Protein AF-0000000065941247 (afdb_homodimer)

Secondary structure (DSSP, 8-state):
--HHHHHPPPP-----GGG-TTS--EEESS----SPPPHHHHHHHHHGGGGTTSPPPTT-HHHHHHHHHHHSS-GGGEEEESHHHHHHHHHHHHH--TT-EEE--BS--THHHHHHHHTT-EEE--B-GGG---HHHHHTT--SEEEEESS-TTT-PPPPHHHHHHHHHHSSEEEEE-TTGGGTT---GGGGGT-TTEEEEEESSSTT--TTT--EEEE--HHHHHHHHHHS-TT-S-HHHHHHHHHHHTTHHHHHHHHHHHHHHHHHHHHHHHTSTTEEEPP-SSSEEEEEESSTTHHHHHHHTTEEEEEGGGGT-SS-EEEEE---HHHHHHHHHHHHH-/--HHHHHPPPP-----GGG-TTS--EEESS----SPPPHHHHHHHHHGGGGTTSPPPTT-HHHHHHHHHHHSS-GGGEEEESHHHHHHHHHHHHH--TT-EEE--BS--THHHHHHHHTT-EEE--B-GGG---HHHHHTT--SEEEEESS-TTT-PPPPHHHHHHHHHHSSEEEEE-TTGGGTT---GGGGGT-TTEEEEEESSSTT--TTT--EEEE--HHHHHHHHHHS-TT-S-HHHHHHHHHHHTTHHHHHHHHHHHHHHHHHHHHHHHTSTTEEEPP-SSSEEEEEESSTTHHHHHHHTTEEEEEGGGGT-SS-EEEEE---HHHHHHHHHHHHH-

InterPro domains:
  IPR004838 Aminotransferases, class-I, pyridoxal-phosphate-binding site [PS00105] (203-216)
  IPR004839 Aminotransferase, class I/classII, large domain [PF00155] (24-339)
  IPR005861 Histidinol-phosphate aminotransferase family [MF_01023] (1-342)
  IPR005861 Histidinol-phosphate aminotransferase family [TIGR01141] (2-342)
  IPR015421 Pyridoxal phosphate-dependent transferase, major domain [G3DSA:3.40.640.10] (37-251)
  IPR015422 Pyridoxal phosphate-dependent transferase, small domain [G3DSA:3.90.1150.10] (25-340)
  IPR015424 Pyridoxal phosphate-dependent transferase [SSF53383] (21-342)

pLDDT: mean 96.84, std 3.22, range [82.31, 98.94]

Solvent-accessible surface area (backbone atoms only — not comparable to full-atom values): 34876 Å² total; per-residue (Å²): 111,43,69,61,60,76,72,52,68,60,80,81,82,72,80,53,67,80,79,37,80,92,52,79,59,50,82,22,44,77,46,43,32,72,56,80,62,53,69,59,23,51,50,36,39,61,64,32,59,82,36,36,28,35,65,46,68,60,80,41,61,70,48,39,50,51,48,17,68,74,71,73,49,56,52,60,22,46,29,74,26,33,15,42,64,44,44,54,44,32,49,35,64,44,50,50,49,72,59,35,36,31,37,40,58,21,46,30,63,65,65,62,56,54,39,36,44,72,42,48,35,39,74,43,68,55,76,25,78,92,54,58,74,55,40,67,67,53,40,74,62,59,22,48,35,34,54,44,52,32,25,21,47,60,56,10,44,67,68,55,69,65,47,54,48,50,37,54,73,41,27,65,26,29,38,42,35,30,50,34,22,82,59,53,78,67,72,67,66,74,48,34,80,79,31,68,45,32,34,34,33,29,42,33,27,29,73,62,16,27,32,8,37,20,42,16,34,34,44,28,32,44,68,59,18,50,53,38,60,42,68,44,68,63,56,36,45,23,32,41,32,47,42,24,51,47,31,42,66,74,38,47,70,60,41,52,52,50,44,53,52,49,49,54,49,41,55,51,49,51,57,58,49,55,69,38,84,56,40,48,69,49,66,54,31,32,62,35,38,24,28,38,41,76,56,82,64,53,66,61,54,35,42,76,71,28,32,41,56,23,73,42,32,86,32,67,46,89,65,52,30,38,31,37,25,46,55,49,72,70,58,43,52,51,48,52,52,53,56,70,71,104,110,43,70,61,61,76,70,52,68,60,79,81,82,72,82,54,66,80,79,37,81,91,51,79,57,48,80,23,43,76,47,43,32,71,59,79,60,54,68,58,22,53,50,36,39,61,65,31,60,82,37,37,28,34,66,46,66,62,81,40,59,71,49,39,50,52,48,17,68,73,72,71,48,55,52,61,22,46,28,74,26,34,15,43,65,44,46,54,42,32,50,34,64,43,50,49,50,73,58,35,36,32,37,39,57,22,44,29,64,65,66,62,57,54,40,37,42,72,41,48,35,38,74,44,68,56,74,24,78,91,54,58,73,54,41,67,69,52,40,73,62,59,23,48,33,34,54,44,52,34,26,20,48,61,54,10,44,65,68,55,70,64,46,55,49,51,37,55,74,44,27,65,25,28,36,40,35,30,50,33,22,82,60,52,76,65,72,66,66,73,50,34,81,79,31,69,43,32,34,33,33,30,41,33,27,30,72,62,15,27,31,8,36,21,41,17,35,34,44,28,31,45,69,59,17,50,53,36,60,42,68,42,68,62,56,36,46,22,32,42,33,49,42,25,52,46,31,42,68,74,37,48,70,60,42,53,53,50,44,52,52,47,51,54,48,41,54,51,50,51,56,58,49,54,70,39,83,57,40,48,68,48,66,52,30,33,63,35,37,24,29,37,42,76,55,84,62,55,66,61,52,36,42,75,73,26,32,40,56,23,74,41,33,84,32,67,44,90,64,53,30,38,30,37,26,44,54,48,70,70,57,45,52,52,49,52,52,52,58,71,70,102

Nearest PDB structures (foldseek):
  8bj2-assembly1_B  TM=9.396E-01  e=7.932E-35  Medicago truncatula
  3hdo-assembly1_B  TM=9.185E-01  e=1.379E-30  Geobacter metallireducens GS-15
  1uu1-assembly1_A  TM=8.797E-01  e=7.027E-28  Thermotoga maritima
  1uu0-assembly2_C  TM=8.849E-01  e=1.222E-23  Thermotoga maritima
  3fkd-assembly1_D  TM=8.821E-01  e=9.541E-22  Porphyromonas gingivalis

Foldseek 3Di:
DDPLVVVFDDDDQADDVVVPVPDAFDEFARLFQQDDFDPLLVVLLVVCPVCVPPFDQLLLVVLLVLVCVLLVHDSLQKAKALALLLVLLLLLVLQDAAQFEEEEEPLADDSNVNSVSVRNYHYHYHYDVLSPDDLVVVLVRQGQEYEAEAVGVPSQHGDDPVSVVSNLVRYNAYEYECQFVLLQVDDPLVCLVVRQRYKYKYGCRNLNRVVVQRMIMIGHHSVSSVSSSVPHDSRRGGSSSSSSSSSSSVVVVVSNVSSVQLNVLLVVLQVLQVPQPQWDWHDHSGQKTKIAGNDPCLQVQSVVVRYHWHQCVVSPDPHTMTIGGRHPNVVSVSSSVSSNVD/DDPLVVVFDDDDQADDVVVPPPDAFDEFARLFQQDDFDPLLVVLLVVCPVCVPPFDQLLLVVLLVLVCVLLVHDSLQKAKALALLLVLLLLLVLQDAAQFEEEEEPLADDSNVNSVSVRNYHYHYHYDVLSPDDLVVVLVRQGQEYEAEAVGVPSQHGDDPVSVVSNLVRYNAYEYECQFVLLQVDDPLVCLVVRQRYKYKYGCRNLNRVVVQRMIMIGHHSVSSVSSSVPHDSRRGGSSSSSSSSSSSVVVVVSNVSSVQLNVLLVVLQVLQVVQVQWDWHDHSGQKTKIAGNDPCLQVQSVVVRYHWHQCVVSPDPHTMTIGGRHPPVVSVSSSVSSNVD

Organism: Archaeoglobus fulgidus (strain ATCC 49558 / DSM 4304 / JCM 9628 / NBRC 100126 / VC-16) (NCBI:txid224325)

Structure (mmCIF, N/CA/C/O backbone):
data_AF-0000000065941247-model_v1
#
loop_
_entity.id
_entity.type
_entity.pdbx_description
1 polymer 'Histidinol-phosphate aminotransferase 2'
#
loop_
_atom_site.group_PDB
_atom_site.id
_atom_site.type_symbol
_atom_site.label_atom_id
_atom_site.label_alt_id
_atom_site.label_comp_id
_atom_site.label_asym_id
_atom_site.label_entity_id
_atom_site.label_seq_id
_atom_site.pdbx_PDB_ins_code
_atom_site.Cartn_x
_atom_site.Cartn_y
_atom_site.Cartn_z
_atom_site.occupancy
_atom_site.B_iso_or_equiv
_atom_site.auth_seq_id
_atom_site.auth_comp_id
_atom_site.auth_asym_id
_atom_site.auth_atom_id
_atom_site.pdbx_PDB_model_num
ATOM 1 N N . MET A 1 1 ? 20.703 -8.75 7.93 1 95.44 1 MET A N 1
ATOM 2 C CA . MET A 1 1 ? 19.812 -7.59 7.891 1 95.44 1 MET A CA 1
ATOM 3 C C . MET A 1 1 ? 20.625 -6.297 7.793 1 95.44 1 MET A C 1
ATOM 5 O O . MET A 1 1 ? 21.672 -6.172 8.414 1 95.44 1 MET A O 1
ATOM 9 N N . ARG A 1 2 ? 20.062 -5.305 7.082 1 96.06 2 ARG A N 1
ATOM 10 C CA . ARG A 1 2 ? 20.797 -4.066 6.852 1 96.06 2 ARG A CA 1
ATOM 11 C C . ARG A 1 2 ? 20.938 -3.26 8.141 1 96.06 2 ARG A C 1
ATOM 13 O O . ARG A 1 2 ? 19.969 -3.133 8.898 1 96.06 2 ARG A O 1
ATOM 20 N N . ASP A 1 3 ? 22.031 -2.664 8.352 1 92.94 3 ASP A N 1
ATOM 21 C CA . ASP A 1 3 ? 22.328 -1.904 9.562 1 92.94 3 ASP A CA 1
ATOM 22 C C . ASP A 1 3 ? 21.422 -0.674 9.664 1 92.94 3 ASP A C 1
ATOM 24 O O . ASP A 1 3 ? 21.031 -0.28 10.766 1 92.94 3 ASP A O 1
ATOM 28 N N . VAL A 1 4 ? 21.078 -0.126 8.57 1 93.44 4 VAL A N 1
ATOM 29 C CA . VAL A 1 4 ? 20.297 1.108 8.555 1 93.44 4 VAL A CA 1
ATOM 30 C C . VAL A 1 4 ? 18.938 0.878 9.227 1 93.44 4 VAL A C 1
ATOM 32 O O . VAL A 1 4 ? 18.406 1.782 9.867 1 93.44 4 VAL A O 1
ATOM 35 N N . VAL A 1 5 ? 18.438 -0.315 9.133 1 93.44 5 VAL A N 1
ATOM 36 C CA . VAL A 1 5 ? 17.125 -0.66 9.68 1 93.44 5 VAL A CA 1
ATOM 37 C C . VAL A 1 5 ? 17.156 -0.546 11.203 1 93.44 5 VAL A C 1
ATOM 39 O O . VAL A 1 5 ? 16.141 -0.235 11.828 1 93.44 5 VAL A O 1
ATOM 42 N N . ARG A 1 6 ? 18.266 -0.739 11.773 1 90.44 6 ARG A N 1
ATOM 43 C CA . ARG A 1 6 ? 18.406 -0.632 13.219 1 90.44 6 ARG A CA 1
ATOM 44 C C . ARG A 1 6 ? 18.328 0.822 13.672 1 90.44 6 ARG A C 1
ATOM 46 O O . ARG A 1 6 ? 17.984 1.099 14.828 1 90.44 6 ARG A O 1
ATOM 53 N N . PHE A 1 7 ? 18.609 1.725 12.75 1 88.88 7 PHE A N 1
ATOM 54 C CA . PHE A 1 7 ? 18.641 3.145 13.086 1 88.88 7 PHE A CA 1
ATOM 55 C C . PHE A 1 7 ? 17.297 3.801 12.789 1 88.88 7 PHE A C 1
ATOM 57 O O . PHE A 1 7 ? 17.031 4.91 13.258 1 88.88 7 PHE A O 1
ATOM 64 N N . ILE A 1 8 ? 16.562 3.1 12.07 1 91.06 8 ILE A N 1
ATOM 65 C CA . ILE A 1 8 ? 15.242 3.627 11.742 1 91.06 8 ILE A CA 1
ATOM 66 C C . ILE A 1 8 ? 14.281 3.367 12.906 1 91.06 8 ILE A C 1
ATOM 68 O O . ILE A 1 8 ? 14.109 2.221 13.328 1 91.06 8 ILE A O 1
ATOM 72 N N . ASN A 1 9 ? 13.711 4.438 13.422 1 86.38 9 ASN A N 1
ATOM 73 C CA . ASN A 1 9 ? 12.648 4.293 14.406 1 86.38 9 ASN A CA 1
ATOM 74 C C . ASN A 1 9 ? 11.305 4.004 13.742 1 86.38 9 ASN A C 1
ATOM 76 O O . ASN A 1 9 ? 11.039 4.484 12.641 1 86.38 9 ASN A O 1
ATOM 80 N N . PRO A 1 10 ? 10.547 3.182 14.453 1 85.62 10 PRO A N 1
ATOM 81 C CA . PRO A 1 10 ? 9.195 2.994 13.922 1 85.62 10 PRO A CA 1
ATOM 82 C C . PRO A 1 10 ? 8.43 4.309 13.773 1 85.62 10 PRO A C 1
ATOM 84 O O . PRO A 1 10 ? 8.594 5.215 14.594 1 85.62 10 PRO A O 1
ATOM 87 N N . TYR A 1 11 ? 7.68 4.355 12.766 1 83.75 11 TYR A N 1
ATOM 88 C CA . TYR A 1 11 ? 6.777 5.492 12.609 1 83.75 11 TYR A CA 1
ATOM 89 C C . TYR A 1 11 ? 5.895 5.656 13.844 1 83.75 11 TYR A C 1
ATOM 91 O O . TYR A 1 11 ? 5.328 4.684 14.344 1 83.75 11 TYR A O 1
ATOM 99 N N . ASP A 1 12 ? 5.801 6.91 14.32 1 84.5 12 ASP A N 1
ATOM 100 C CA . ASP A 1 12 ? 4.922 7.227 15.445 1 84.5 12 ASP A CA 1
ATOM 101 C C . ASP A 1 12 ? 3.584 7.777 14.961 1 84.5 12 ASP A C 1
ATOM 103 O O . ASP A 1 12 ? 3.473 8.961 14.641 1 84.5 12 ASP A O 1
ATOM 107 N N . PRO A 1 13 ? 2.6 6.953 15.008 1 84.44 13 PRO A N 1
ATOM 108 C CA . PRO A 1 13 ? 1.294 7.41 14.531 1 84.44 13 PRO A CA 1
ATOM 109 C C . PRO A 1 13 ? 0.519 8.188 15.586 1 84.44 13 PRO A C 1
ATOM 111 O O . PRO A 1 13 ? -0.525 8.773 15.289 1 84.44 13 PRO A O 1
ATOM 114 N N . GLY A 1 14 ? 1.06 8.289 16.781 1 87.12 14 GLY A N 1
ATOM 115 C CA . GLY A 1 14 ? 0.298 8.875 17.875 1 87.12 14 GLY A CA 1
ATOM 116 C C . GLY A 1 14 ? -0.739 7.926 18.438 1 87.12 14 GLY A C 1
ATOM 117 O O . GLY A 1 14 ? -0.604 6.703 18.328 1 87.12 14 GLY A O 1
ATOM 118 N N . LEU A 1 15 ? -1.632 8.477 19.172 1 86.75 15 LEU A N 1
ATOM 119 C CA . LEU A 1 15 ? -2.676 7.703 19.844 1 86.75 15 LEU A CA 1
ATOM 120 C C . LEU A 1 15 ? -3.879 7.516 18.922 1 86.75 15 LEU A C 1
ATOM 122 O O . LEU A 1 15 ? -4.105 8.32 18.016 1 86.75 15 LEU A O 1
ATOM 126 N N . PHE A 1 16 ? -4.582 6.484 19.172 1 91 16 PHE A N 1
ATOM 127 C CA . PHE A 1 16 ? -5.809 6.156 18.469 1 91 16 PHE A CA 1
ATOM 128 C C . PHE A 1 16 ? -6.938 5.848 1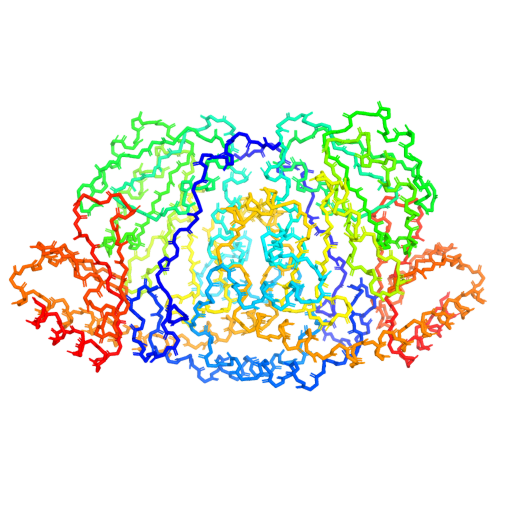9.438 1 91 16 PHE A C 1
ATOM 130 O O . PHE A 1 16 ? -6.691 5.539 20.609 1 91 16 PHE A O 1
ATOM 137 N N . PRO A 1 17 ? -8.172 5.984 18.969 1 89.5 17 PRO A N 1
ATOM 138 C CA . PRO A 1 17 ? -9.312 5.656 19.828 1 89.5 17 PRO A CA 1
ATOM 139 C C . PRO A 1 17 ? -9.219 4.25 20.422 1 89.5 17 PRO A C 1
ATOM 141 O O . PRO A 1 17 ? -9.609 4.031 21.562 1 89.5 17 PRO A O 1
ATOM 144 N N . GLU A 1 18 ? -8.648 3.348 19.703 1 89.5 18 GLU A N 1
ATOM 145 C CA . GLU A 1 18 ? -8.523 1.958 20.125 1 89.5 18 GLU A CA 1
ATOM 146 C C . GLU A 1 18 ? -7.641 1.843 21.375 1 89.5 18 GLU A C 1
ATOM 148 O O . GLU A 1 18 ? -7.652 0.816 22.047 1 89.5 18 GLU A O 1
ATOM 153 N N . ASP A 1 19 ? -6.863 2.828 21.656 1 90.38 19 ASP A N 1
ATOM 154 C CA . ASP A 1 19 ? -6.012 2.836 22.844 1 90.38 19 ASP A CA 1
ATOM 155 C C . ASP A 1 19 ? -6.828 3.107 24.109 1 90.38 19 ASP A C 1
ATOM 157 O O . ASP A 1 19 ? -6.34 2.92 25.219 1 90.38 19 ASP A O 1
ATOM 161 N N . PHE A 1 20 ? -8.102 3.496 23.891 1 89.88 20 PHE A N 1
ATOM 162 C CA . PHE A 1 20 ? -9.016 3.793 24.984 1 89.88 20 PHE A CA 1
ATOM 163 C C . PHE A 1 20 ? -10.312 2.998 24.844 1 89.88 20 PHE A C 1
ATOM 165 O O . PHE A 1 20 ? -11.383 3.576 24.672 1 89.88 20 PHE A O 1
ATOM 172 N N . PRO A 1 21 ? -10.273 1.736 25.016 1 84.56 21 PRO A N 1
ATOM 173 C CA . PRO A 1 21 ? -11.422 0.875 24.719 1 84.56 21 PRO A CA 1
ATOM 174 C C . PRO A 1 21 ? -12.594 1.126 25.656 1 84.56 21 PRO A C 1
ATOM 176 O O . PRO A 1 21 ? -13.75 0.86 25.297 1 84.56 21 PRO A O 1
ATOM 179 N N . ASP A 1 22 ? -12.406 1.662 26.781 1 86.06 22 ASP A N 1
ATOM 180 C CA . ASP A 1 22 ? -13.461 1.807 27.781 1 86.06 22 ASP A CA 1
ATOM 181 C C . ASP A 1 22 ? -13.969 3.244 27.844 1 86.06 22 ASP A C 1
ATOM 183 O O . ASP A 1 22 ? -14.656 3.627 28.797 1 86.06 22 ASP A O 1
ATOM 187 N N . LYS A 1 23 ? -13.547 4.07 26.812 1 86.56 23 LYS A N 1
ATOM 188 C CA . LYS A 1 23 ? -13.922 5.484 26.828 1 86.56 23 LYS A CA 1
ATOM 189 C C . LYS A 1 23 ? -14.266 5.977 25.438 1 86.56 23 LYS A C 1
ATOM 191 O O . LYS A 1 23 ? -13.68 5.523 24.453 1 86.56 23 LYS A O 1
ATOM 196 N N . GLU A 1 24 ? -15.297 6.789 25.438 1 87.44 24 GLU A N 1
ATOM 197 C CA . GLU A 1 24 ? -15.523 7.512 24.188 1 87.44 24 GLU A CA 1
ATOM 198 C C . GLU A 1 24 ? -14.539 8.664 24.031 1 87.44 24 GLU A C 1
ATOM 200 O O . GLU A 1 24 ? -14.391 9.492 24.938 1 87.44 24 GLU A O 1
ATOM 205 N N . VAL A 1 25 ? -13.828 8.656 22.953 1 94.06 25 VAL A N 1
ATOM 206 C CA . VAL A 1 25 ? -12.812 9.695 22.781 1 94.06 25 VAL A CA 1
ATOM 207 C C . VAL A 1 25 ? -13.039 10.414 21.453 1 94.06 25 VAL A C 1
ATOM 209 O O . VAL A 1 25 ? -13.57 9.82 20.5 1 94.06 25 VAL A O 1
ATOM 212 N N . VAL A 1 26 ? -12.773 11.688 21.453 1 96.5 26 VAL A N 1
ATOM 213 C CA . VAL A 1 26 ? -12.75 12.492 20.25 1 96.5 26 VAL A CA 1
ATOM 214 C C . VAL A 1 26 ? -11.328 12.555 19.688 1 96.5 26 VAL A C 1
ATOM 216 O O . VAL A 1 26 ? -10.406 13.023 20.375 1 96.5 26 VAL A O 1
ATOM 219 N N . ASN A 1 27 ? -11.156 12.008 18.516 1 96.56 27 ASN A N 1
ATOM 220 C CA . ASN A 1 27 ? -9.836 11.984 17.891 1 96.56 27 ASN A CA 1
ATOM 221 C C . ASN A 1 27 ? -9.57 13.25 17.094 1 96.56 27 ASN A C 1
ATOM 223 O O . ASN A 1 27 ? -10.195 13.477 16.047 1 96.56 27 ASN A O 1
ATOM 227 N N . LEU A 1 28 ? -8.695 14.062 17.547 1 98.31 28 LEU A N 1
ATOM 228 C CA . LEU A 1 28 ? -8.273 15.289 16.875 1 98.31 28 LEU A CA 1
ATOM 229 C C . LEU A 1 28 ? -6.762 15.289 16.656 1 98.31 28 LEU A C 1
ATOM 231 O O . LEU A 1 28 ? -6.102 16.312 16.812 1 98.31 28 LEU A O 1
ATOM 235 N N . SER A 1 29 ? -6.258 14.07 16.312 1 97 29 SER A N 1
ATOM 236 C CA . SER A 1 29 ? -4.805 13.953 16.281 1 97 29 SER A CA 1
ATOM 237 C C . SER A 1 29 ? -4.309 13.586 14.891 1 97 29 SER A C 1
ATOM 239 O O . SER A 1 29 ? -3.115 13.695 14.594 1 97 29 SER A O 1
ATOM 241 N N . SER A 1 30 ? -5.109 13.203 13.93 1 95.56 30 SER A N 1
ATOM 242 C CA . SER A 1 30 ? -4.633 12.602 12.688 1 95.56 30 SER A CA 1
ATOM 243 C C . SER A 1 30 ? -5.031 13.445 11.477 1 95.56 30 SER A C 1
ATOM 245 O O . SER A 1 30 ? -4.961 12.977 10.336 1 95.56 30 SER A O 1
ATOM 247 N N . ASN A 1 31 ? -5.523 14.617 11.703 1 98 31 ASN A N 1
ATOM 248 C CA . ASN A 1 31 ? -5.879 15.57 10.656 1 98 31 ASN A CA 1
ATOM 249 C C . ASN A 1 31 ? -6.902 14.984 9.695 1 98 31 ASN A C 1
ATOM 251 O O . ASN A 1 31 ? -6.848 15.25 8.492 1 98 31 ASN A O 1
ATOM 255 N N . GLU A 1 32 ? -7.785 14.125 10.219 1 98 32 GLU A N 1
ATOM 256 C CA . GLU A 1 32 ? -8.859 13.531 9.422 1 98 32 GLU A CA 1
ATOM 257 C C . GLU A 1 32 ? -9.992 14.523 9.203 1 98 32 GLU A C 1
ATOM 259 O O . GLU A 1 32 ? -10.148 15.477 9.969 1 98 32 GLU A O 1
ATOM 264 N N . ASN A 1 33 ? -10.672 14.398 8.086 1 98.25 33 ASN A N 1
ATOM 265 C CA . ASN A 1 33 ? -11.883 15.164 7.844 1 98.25 33 ASN A CA 1
ATOM 266 C C . ASN A 1 33 ? -13 14.773 8.812 1 98.25 33 ASN A C 1
ATOM 268 O O . ASN A 1 33 ? -13.375 13.602 8.891 1 98.25 33 ASN A O 1
ATOM 272 N N . PRO A 1 34 ? -13.5 15.688 9.602 1 97.75 34 PRO A N 1
ATOM 273 C CA . PRO A 1 34 ? -14.469 15.328 10.633 1 97.75 34 PRO A CA 1
ATOM 274 C C . PRO A 1 34 ? -15.867 15.055 10.062 1 97.75 34 PRO A C 1
ATOM 276 O O . PRO A 1 34 ? -16.75 14.562 10.773 1 97.75 34 PRO A O 1
ATOM 279 N N . TYR A 1 35 ? -16.078 15.312 8.836 1 97.94 35 TYR A N 1
ATOM 280 C CA . TYR A 1 35 ? -17.406 15.172 8.25 1 97.94 35 TYR A CA 1
ATOM 281 C C . TYR A 1 35 ? -17.516 13.898 7.43 1 97.94 35 TYR A C 1
ATOM 283 O O . TYR A 1 35 ? -16.5 13.32 7.027 1 97.94 35 TYR A O 1
ATOM 291 N N . GLU A 1 36 ? -18.734 13.453 7.203 1 97.19 36 GLU A N 1
ATOM 292 C CA . GLU A 1 36 ? -19 12.258 6.414 1 97.19 36 GLU A CA 1
ATOM 293 C C . GLU A 1 36 ? -18.672 12.477 4.941 1 97.19 36 GLU A C 1
ATOM 295 O O . GLU A 1 36 ? -18.766 13.602 4.441 1 97.19 36 GLU A O 1
ATOM 300 N N . PRO A 1 37 ? -18.281 11.406 4.293 1 97.69 37 PRO A N 1
ATOM 301 C CA . PRO A 1 37 ? -18.125 11.547 2.844 1 97.69 37 PRO A CA 1
ATOM 302 C C . PRO A 1 37 ? -19.422 11.883 2.131 1 97.69 37 PRO A C 1
ATOM 304 O O . PRO A 1 37 ? -20.5 11.727 2.707 1 97.69 37 PRO A O 1
ATOM 307 N N . SER A 1 38 ? -19.281 12.391 0.928 1 98.62 38 SER A N 1
ATOM 308 C CA . SER A 1 38 ? -20.469 12.672 0.135 1 98.62 38 SER A CA 1
ATOM 309 C C . SER A 1 38 ? -21.297 11.414 -0.076 1 98.62 38 SER A C 1
ATOM 311 O O . SER A 1 38 ? -20.797 10.297 0.045 1 98.62 38 SER A O 1
ATOM 313 N N . GLU A 1 39 ? -22.562 11.617 -0.346 1 98.38 39 GLU A N 1
ATOM 314 C CA . GLU A 1 39 ? -23.438 10.492 -0.631 1 98.38 39 GLU A CA 1
ATOM 315 C C . GLU A 1 39 ? -22.938 9.688 -1.825 1 98.38 39 GLU A C 1
ATOM 317 O O . GLU A 1 39 ? -23.062 8.461 -1.845 1 98.38 39 GLU A O 1
ATOM 322 N N . GLU A 1 40 ? -22.391 10.359 -2.828 1 98.5 40 GLU A N 1
ATOM 323 C CA . GLU A 1 40 ? -21.844 9.688 -4 1 98.5 40 GLU A CA 1
ATOM 324 C C . GLU A 1 40 ? -20.703 8.75 -3.615 1 98.5 40 GLU A C 1
ATOM 326 O O . GLU A 1 40 ? -20.594 7.645 -4.145 1 98.5 40 GLU A O 1
ATOM 331 N N . VAL A 1 41 ? -19.875 9.18 -2.742 1 98.88 41 VAL A N 1
ATOM 332 C CA . VAL A 1 41 ? -18.75 8.383 -2.268 1 98.88 41 VAL A CA 1
ATOM 333 C C . VAL A 1 41 ? -19.281 7.172 -1.492 1 98.88 41 VAL A C 1
ATOM 335 O O . VAL A 1 41 ? -18.812 6.047 -1.695 1 98.88 41 VAL A O 1
ATOM 338 N N . ARG A 1 42 ? -20.234 7.441 -0.581 1 98.69 42 ARG A N 1
ATOM 339 C CA . ARG A 1 42 ? -20.828 6.359 0.194 1 98.69 42 ARG A CA 1
ATOM 340 C C . ARG A 1 42 ? -21.438 5.305 -0.722 1 98.69 42 ARG A C 1
ATOM 342 O O . ARG A 1 42 ? -21.219 4.105 -0.532 1 98.69 42 ARG A O 1
ATOM 349 N N . GLU A 1 43 ? -22.156 5.707 -1.695 1 98.75 43 GLU A N 1
ATOM 350 C CA . GLU A 1 43 ? -22.812 4.793 -2.629 1 98.75 43 GLU A CA 1
ATOM 351 C C . GLU A 1 43 ? -21.781 4.023 -3.453 1 98.75 43 GLU A C 1
ATOM 353 O O . GLU A 1 43 ? -21.953 2.828 -3.703 1 98.75 43 GLU A O 1
ATOM 358 N N . ALA A 1 44 ? -20.766 4.719 -3.955 1 98.81 44 ALA A N 1
ATOM 359 C CA . ALA A 1 44 ? -19.703 4.059 -4.707 1 98.81 44 ALA A CA 1
ATOM 360 C C . ALA A 1 44 ? -19.031 2.963 -3.877 1 98.81 44 ALA A C 1
ATOM 362 O O . ALA A 1 44 ? -18.734 1.881 -4.391 1 98.81 44 ALA A O 1
ATOM 363 N N . TYR A 1 45 ? -18.828 3.281 -2.594 1 98.81 45 TYR A N 1
ATOM 364 C CA . TYR A 1 45 ? -18.25 2.295 -1.685 1 98.81 45 TYR A CA 1
ATOM 365 C C . TYR A 1 45 ? -19.156 1.071 -1.568 1 98.81 45 TYR A C 1
ATOM 367 O O . TYR A 1 45 ? -18.688 -0.063 -1.697 1 98.81 45 TYR A O 1
ATOM 375 N N . LEU A 1 46 ? -20.391 1.315 -1.284 1 98.81 46 LEU A N 1
ATOM 376 C CA . LEU A 1 46 ? -21.328 0.22 -1.082 1 98.81 46 LEU A CA 1
ATOM 377 C C . LEU A 1 46 ? -21.453 -0.625 -2.346 1 98.81 46 LEU A C 1
ATOM 379 O O . LEU A 1 46 ? -21.5 -1.854 -2.273 1 98.81 46 LEU A O 1
ATOM 383 N N . ARG A 1 47 ? -21.438 -0.002 -3.508 1 98.38 47 ARG A N 1
ATOM 384 C CA . ARG A 1 47 ? -21.578 -0.708 -4.777 1 98.38 47 ARG A CA 1
ATOM 385 C C . ARG A 1 47 ? -20.328 -1.531 -5.078 1 98.38 47 ARG A C 1
ATOM 387 O O . ARG A 1 47 ? -20.391 -2.541 -5.781 1 98.38 47 ARG A O 1
ATOM 394 N N . ALA A 1 48 ? -19.25 -1.171 -4.52 1 98.5 48 ALA A N 1
ATOM 395 C CA . ALA A 1 48 ? -17.969 -1.823 -4.816 1 98.5 48 ALA A CA 1
ATOM 396 C C . ALA A 1 48 ? -17.844 -3.139 -4.055 1 98.5 48 ALA A C 1
ATOM 398 O O . ALA A 1 48 ? -16.859 -3.869 -4.23 1 98.5 48 ALA A O 1
ATOM 399 N N . VAL A 1 49 ? -18.875 -3.521 -3.285 1 98.5 49 VAL A N 1
ATOM 400 C CA . VAL A 1 49 ? -18.859 -4.75 -2.496 1 98.5 49 VAL A CA 1
ATOM 401 C C . VAL A 1 49 ? -18.672 -5.953 -3.418 1 98.5 49 VAL A C 1
ATOM 403 O O . VAL A 1 49 ? -18.016 -6.93 -3.041 1 98.5 49 VAL A O 1
ATOM 406 N N . LYS A 1 50 ? -19.125 -5.906 -4.629 1 96.88 50 LYS A N 1
ATOM 407 C CA . LYS A 1 50 ? -19.047 -7.012 -5.582 1 96.88 50 LYS A CA 1
ATOM 408 C C . LYS A 1 50 ? -17.625 -7.227 -6.07 1 96.88 50 LYS A C 1
ATOM 410 O O . LYS A 1 50 ? -17.297 -8.281 -6.621 1 96.88 50 LYS A O 1
ATOM 415 N N . TYR A 1 51 ? -16.766 -6.273 -5.824 1 96.62 51 TYR A N 1
ATOM 416 C CA . TYR A 1 51 ? -15.406 -6.348 -6.355 1 96.62 51 TYR A CA 1
ATOM 417 C C . TYR A 1 51 ? -14.414 -6.773 -5.277 1 96.62 51 TYR A C 1
ATOM 419 O O . TYR A 1 51 ? -13.203 -6.797 -5.508 1 96.62 51 TYR A O 1
ATOM 427 N N . ILE A 1 52 ? -14.898 -7.18 -4.07 1 98.06 52 ILE A N 1
ATOM 428 C CA . ILE A 1 52 ? -14.047 -7.668 -2.992 1 98.06 52 ILE A CA 1
ATOM 429 C C . ILE A 1 52 ? -13.094 -8.734 -3.529 1 98.06 52 ILE A C 1
ATOM 431 O O . ILE A 1 52 ? -11.883 -8.68 -3.279 1 98.06 52 ILE A O 1
ATOM 435 N N . PRO A 1 53 ? -13.484 -9.602 -4.418 1 98 53 PRO A N 1
ATOM 436 C CA . PRO A 1 53 ? -12.578 -10.68 -4.832 1 98 53 PRO A CA 1
ATOM 437 C C . PRO A 1 53 ? -11.766 -10.32 -6.074 1 98 53 PRO A C 1
ATOM 439 O O . PRO A 1 53 ? -11.039 -11.164 -6.602 1 98 53 PRO A O 1
ATOM 442 N N . ARG A 1 54 ? -11.852 -9.102 -6.605 1 97.06 54 ARG A N 1
ATOM 443 C CA . ARG A 1 54 ? -11.266 -8.773 -7.898 1 97.06 54 ARG A CA 1
ATOM 444 C C . ARG A 1 54 ? -10.172 -7.723 -7.754 1 97.06 54 ARG A C 1
ATOM 446 O O . ARG A 1 54 ? -10.344 -6.73 -7.043 1 97.06 54 ARG A O 1
ATOM 453 N N . TYR A 1 55 ? -9.07 -8 -8.422 1 96.31 55 TYR A N 1
ATOM 454 C CA . TYR A 1 55 ? -8.039 -6.977 -8.5 1 96.31 55 TYR A CA 1
ATOM 455 C C . TYR A 1 55 ? -8.508 -5.781 -9.312 1 96.31 55 TYR A C 1
ATOM 457 O O . TYR A 1 55 ? -9.211 -5.941 -10.32 1 96.31 55 TYR A O 1
ATOM 465 N N . PRO A 1 56 ? -8.133 -4.586 -8.859 1 94.75 56 PRO A N 1
ATOM 466 C CA . PRO A 1 56 ? -8.266 -3.473 -9.805 1 94.75 56 PRO A CA 1
ATOM 467 C C . PRO A 1 56 ? -7.285 -3.566 -10.969 1 94.75 56 PRO A C 1
ATOM 469 O O . PRO A 1 56 ? -6.266 -4.258 -10.875 1 94.75 56 PRO A O 1
ATOM 472 N N . LYS A 1 57 ? -7.703 -2.955 -12.086 1 93.69 57 LYS A N 1
ATOM 473 C CA . LYS A 1 57 ? -6.711 -2.879 -13.156 1 93.69 57 LYS A CA 1
ATOM 474 C C . LYS A 1 57 ? -5.445 -2.172 -12.68 1 93.69 57 LYS A C 1
ATOM 476 O O . LYS A 1 57 ? -5.516 -1.11 -12.062 1 93.69 57 LYS A O 1
ATOM 481 N N . ALA A 1 58 ? -4.309 -2.703 -12.977 1 92 58 ALA A N 1
ATOM 482 C CA . ALA A 1 58 ? -3.037 -2.35 -12.344 1 92 58 ALA A CA 1
ATOM 483 C C . ALA A 1 58 ? -2.604 -0.941 -12.742 1 92 58 ALA A C 1
ATOM 485 O O . ALA A 1 58 ? -1.902 -0.266 -11.984 1 92 58 ALA A O 1
ATOM 486 N N . ASP A 1 59 ? -3.016 -0.456 -13.93 1 94.44 59 ASP A N 1
ATOM 487 C CA . ASP A 1 59 ? -2.562 0.859 -14.367 1 94.44 59 ASP A CA 1
ATOM 488 C C . ASP A 1 59 ? -3.457 1.965 -13.812 1 94.44 59 ASP A C 1
ATOM 490 O O . ASP A 1 59 ? -3.162 3.15 -13.984 1 94.44 59 ASP A O 1
ATOM 494 N N . TYR A 1 60 ? -4.59 1.584 -13.203 1 97.5 60 TYR A N 1
ATOM 495 C CA . TYR A 1 60 ? -5.527 2.523 -12.602 1 97.5 60 TYR A CA 1
ATOM 496 C C . TYR A 1 60 ? -5.922 3.611 -13.594 1 97.5 60 TYR A C 1
ATOM 498 O O . TYR A 1 60 ? -5.961 4.793 -13.242 1 97.5 60 TYR A O 1
ATOM 506 N N . ALA A 1 61 ? -6.207 3.193 -14.773 1 96.88 61 ALA A N 1
ATOM 507 C CA . ALA A 1 61 ? -6.449 4.133 -15.867 1 96.88 61 ALA A CA 1
ATOM 508 C C . ALA A 1 61 ? -7.645 5.027 -15.562 1 96.88 61 ALA A C 1
ATOM 510 O O . ALA A 1 61 ? -7.609 6.23 -15.836 1 96.88 61 ALA A O 1
ATOM 511 N N . ARG A 1 62 ? -8.727 4.469 -15.016 1 97.5 62 ARG A N 1
ATOM 512 C CA . ARG A 1 62 ? -9.922 5.25 -14.711 1 97.5 62 ARG A CA 1
ATOM 513 C C . ARG A 1 62 ? -9.625 6.312 -13.656 1 97.5 62 ARG A C 1
ATOM 515 O O . ARG A 1 62 ? -10.07 7.457 -13.781 1 97.5 62 ARG A O 1
ATOM 522 N N . LEU A 1 63 ? -8.898 5.988 -12.656 1 98.62 63 LEU A N 1
ATOM 523 C CA . LEU A 1 63 ? -8.539 6.93 -11.602 1 98.62 63 LEU A CA 1
ATOM 524 C C . LEU A 1 63 ? -7.637 8.031 -12.141 1 98.62 63 LEU A C 1
ATOM 526 O O . LEU A 1 63 ? -7.848 9.211 -11.844 1 98.62 63 LEU A O 1
ATOM 530 N N . LYS A 1 64 ? -6.625 7.652 -12.945 1 98.69 64 LYS A N 1
ATOM 531 C CA . LYS A 1 64 ? -5.699 8.633 -13.508 1 98.69 64 LYS A CA 1
ATOM 532 C C . LYS A 1 64 ? -6.43 9.602 -14.438 1 98.69 64 LYS A C 1
ATOM 534 O O . LYS A 1 64 ? -6.109 10.789 -14.469 1 98.69 64 LYS A O 1
ATOM 539 N N . LYS A 1 65 ? -7.375 9.086 -15.164 1 98.69 65 LYS A N 1
ATOM 540 C CA . LYS A 1 65 ? -8.164 9.961 -16.016 1 98.69 65 LYS A CA 1
ATOM 541 C C . LYS A 1 65 ? -8.945 10.984 -15.195 1 98.69 65 LYS A C 1
ATOM 543 O O . LYS A 1 65 ? -8.984 12.172 -15.547 1 98.69 65 LYS A O 1
ATOM 548 N N . ALA A 1 66 ? -9.578 10.516 -14.156 1 98.81 66 ALA A N 1
ATOM 549 C CA . ALA A 1 66 ? -10.312 11.422 -13.281 1 98.81 66 ALA A CA 1
ATOM 550 C C . ALA A 1 66 ? -9.375 12.461 -12.656 1 98.81 66 ALA A C 1
ATOM 552 O O . ALA A 1 66 ? -9.727 13.633 -12.555 1 98.81 66 ALA A O 1
ATOM 553 N N . LEU A 1 67 ? -8.195 12.086 -12.289 1 98.88 67 LEU A N 1
ATOM 554 C CA . LEU A 1 67 ? -7.207 12.977 -11.688 1 98.88 67 LEU A CA 1
ATOM 555 C C . LEU A 1 67 ? -6.695 13.984 -12.711 1 98.88 67 LEU A C 1
ATOM 557 O O . LEU A 1 67 ? -6.418 15.133 -12.367 1 98.88 67 LEU A O 1
ATOM 561 N N . ALA A 1 68 ? -6.516 13.5 -13.914 1 98.81 68 ALA A N 1
ATOM 562 C CA . ALA A 1 68 ? -6.102 14.398 -14.984 1 98.81 68 ALA A CA 1
ATOM 563 C C . ALA A 1 68 ? -7.102 15.539 -15.156 1 98.81 68 ALA A C 1
ATOM 565 O O . ALA A 1 68 ? -6.707 16.703 -15.281 1 98.81 68 ALA A O 1
ATOM 566 N N . GLU A 1 69 ? -8.352 15.195 -15.148 1 98.5 69 GLU A N 1
ATOM 567 C CA . GLU A 1 69 ? -9.398 16.203 -15.25 1 98.5 69 GLU A CA 1
ATOM 568 C C . GLU A 1 69 ? -9.359 17.156 -14.055 1 98.5 69 GLU A C 1
ATOM 570 O O . GLU A 1 69 ? -9.508 18.375 -14.211 1 98.5 69 GLU A O 1
ATOM 575 N N . TYR A 1 70 ? -9.164 16.672 -12.938 1 98.06 70 TYR A N 1
ATOM 576 C CA . TYR A 1 70 ? -9.172 17.438 -11.695 1 98.06 70 TYR A CA 1
ATOM 577 C C . TYR A 1 70 ? -7.98 18.391 -11.625 1 98.06 70 TYR A C 1
ATOM 579 O O . TYR A 1 70 ? -8.109 19.531 -11.172 1 98.06 70 TYR A O 1
ATOM 587 N N . THR A 1 71 ? -6.789 17.969 -12.086 1 98 71 THR A N 1
ATOM 588 C CA . THR A 1 71 ? -5.551 18.719 -11.891 1 98 71 THR A CA 1
ATOM 589 C C . THR A 1 71 ? -5.238 19.578 -13.117 1 98 71 THR A C 1
ATOM 591 O O . THR A 1 71 ? -4.441 20.516 -13.039 1 98 71 THR A O 1
ATOM 594 N N . GLY A 1 72 ? -5.789 19.172 -14.25 1 98.12 72 GLY A N 1
ATOM 595 C CA . GLY A 1 72 ? -5.484 19.859 -15.5 1 98.12 72 GLY A CA 1
ATOM 596 C C . GLY A 1 72 ? -4.211 19.359 -16.156 1 98.12 72 GLY A C 1
ATOM 597 O O . GLY A 1 72 ? -3.732 19.953 -17.125 1 98.12 72 GLY A O 1
ATOM 598 N N . PHE A 1 73 ? -3.611 18.359 -15.648 1 98.75 73 PHE A N 1
ATOM 599 C CA . PHE A 1 73 ? -2.428 17.75 -16.25 1 98.75 73 PHE A CA 1
ATOM 600 C C . PHE A 1 73 ? -2.803 16.5 -17.047 1 98.75 73 PHE A C 1
ATOM 602 O O . PHE A 1 73 ? -3.938 16.031 -16.969 1 98.75 73 PHE A O 1
ATOM 609 N N . GLU A 1 74 ? -1.904 15.977 -17.844 1 98.69 74 GLU A N 1
ATOM 610 C CA . GLU A 1 74 ? -2.127 14.758 -18.609 1 98.69 74 GLU A CA 1
ATOM 611 C C . GLU A 1 74 ? -1.919 13.516 -17.766 1 98.69 74 GLU A C 1
ATOM 613 O O . GLU A 1 74 ? -1.204 13.555 -16.75 1 98.69 74 GLU A O 1
ATOM 618 N N . VAL A 1 75 ? -2.551 12.438 -18.172 1 98.69 75 VAL A N 1
ATOM 619 C CA . VAL A 1 75 ? -2.465 11.172 -17.453 1 98.69 75 VAL A CA 1
ATOM 620 C C . VAL A 1 75 ? -1 10.766 -17.297 1 98.69 75 VAL A C 1
ATOM 622 O O . VAL A 1 75 ? -0.617 10.188 -16.281 1 98.69 75 VAL A O 1
ATOM 625 N N . GLU A 1 76 ? -0.114 11.086 -18.266 1 98.44 76 GLU A N 1
ATOM 626 C CA . GLU A 1 76 ? 1.293 10.695 -18.266 1 98.44 76 GLU A CA 1
ATOM 627 C C . GLU A 1 76 ? 2.068 11.422 -17.172 1 98.44 76 GLU A C 1
ATOM 629 O O . GLU A 1 76 ? 3.174 11.016 -16.812 1 98.44 76 GLU A O 1
ATOM 634 N N . ASN A 1 77 ? 1.492 12.539 -16.625 1 98.88 77 ASN A N 1
ATOM 635 C CA . ASN A 1 77 ? 2.141 13.32 -15.57 1 98.88 77 ASN A CA 1
ATOM 636 C C . ASN A 1 77 ? 1.71 12.852 -14.188 1 98.88 77 ASN A C 1
ATOM 638 O O . ASN A 1 77 ? 2.146 13.406 -13.172 1 98.88 77 ASN A O 1
ATOM 642 N N . ILE A 1 78 ? 0.834 11.836 -14.172 1 98.88 78 ILE A N 1
ATOM 643 C CA . ILE A 1 78 ? 0.196 11.484 -12.906 1 98.88 78 ILE A CA 1
ATOM 644 C C . ILE A 1 78 ? 0.638 10.086 -12.477 1 98.88 78 ILE A C 1
ATOM 646 O O . ILE A 1 78 ? 0.565 9.141 -13.258 1 98.88 78 ILE A O 1
ATOM 650 N N . ALA A 1 79 ? 1.175 9.953 -11.328 1 98.75 79 ALA A N 1
ATOM 651 C CA . ALA A 1 79 ? 1.393 8.68 -10.641 1 98.75 79 ALA A CA 1
ATOM 652 C C . ALA A 1 79 ? 0.459 8.539 -9.438 1 98.75 79 ALA A C 1
ATOM 654 O O . ALA A 1 79 ? 0.098 9.531 -8.805 1 98.75 79 ALA A O 1
ATOM 655 N N . VAL A 1 80 ? 0.019 7.348 -9.141 1 98.75 80 VAL A N 1
ATOM 656 C CA . VAL A 1 80 ? -0.891 7.102 -8.031 1 98.75 80 VAL A CA 1
ATOM 657 C C . VAL A 1 80 ? -0.254 6.121 -7.051 1 98.75 80 VAL A C 1
ATOM 659 O O . VAL A 1 80 ? 0.697 5.418 -7.395 1 98.75 80 VAL A O 1
ATOM 662 N N . GLY A 1 81 ? -0.721 6.137 -5.824 1 98.25 81 GLY A N 1
ATOM 663 C CA . GLY A 1 81 ? -0.161 5.262 -4.809 1 98.25 81 GLY A CA 1
ATOM 664 C C . GLY A 1 81 ? -1.116 4.988 -3.662 1 98.25 81 GLY A C 1
ATOM 665 O O . GLY A 1 81 ? -2.129 5.676 -3.514 1 98.25 81 GLY A O 1
ATOM 666 N N . CYS A 1 82 ? -0.792 3.928 -2.926 1 97.94 82 CYS A N 1
ATOM 667 C CA . CYS A 1 82 ? -1.476 3.623 -1.674 1 97.94 82 CYS A CA 1
ATOM 668 C C . CYS A 1 82 ? -1.214 4.707 -0.633 1 97.94 82 CYS A C 1
ATOM 670 O O . CYS A 1 82 ? -0.434 4.5 0.299 1 97.94 82 CYS A O 1
ATOM 672 N N . GLY A 1 83 ? -1.957 5.812 -0.775 1 97.25 83 GLY A N 1
ATOM 673 C CA . GLY A 1 83 ? -1.646 7.012 -0.017 1 97.25 83 GLY A CA 1
ATOM 674 C C . GLY A 1 83 ? -0.418 7.738 -0.53 1 97.25 83 GLY A C 1
ATOM 675 O O . GLY A 1 83 ? 0.332 7.203 -1.348 1 97.25 83 GLY A O 1
ATOM 676 N N . ALA A 1 84 ? -0.265 8.984 -0.074 1 97.5 84 ALA A N 1
ATOM 677 C CA . ALA A 1 84 ? 0.93 9.734 -0.437 1 97.5 84 ALA A CA 1
ATOM 678 C C . ALA A 1 84 ? 2.186 9.086 0.137 1 97.5 84 ALA A C 1
ATOM 680 O O . ALA A 1 84 ? 3.283 9.258 -0.401 1 97.5 84 ALA A O 1
ATOM 681 N N . SER A 1 85 ? 2.006 8.273 1.188 1 96.94 85 SER A N 1
ATOM 682 C CA . SER A 1 85 ? 3.129 7.605 1.839 1 96.94 85 SER A CA 1
ATOM 683 C C . SER A 1 85 ? 3.865 6.688 0.868 1 96.94 85 SER A C 1
ATOM 685 O O . SER A 1 85 ? 5.098 6.66 0.847 1 96.94 85 SER A O 1
ATOM 687 N N . GLU A 1 86 ? 3.09 5.918 0.092 1 98.25 86 GLU A N 1
ATOM 688 C CA . GLU A 1 86 ? 3.754 5.047 -0.873 1 98.25 86 GLU A CA 1
ATOM 689 C C . GLU A 1 86 ? 4.539 5.855 -1.899 1 98.25 86 GLU A C 1
ATOM 691 O O . GLU A 1 86 ? 5.613 5.441 -2.338 1 98.25 86 GLU A O 1
ATOM 696 N N . LEU A 1 87 ? 3.988 6.949 -2.303 1 98.81 87 LEU A N 1
ATOM 697 C CA . LEU A 1 87 ? 4.645 7.789 -3.299 1 98.81 87 LEU A CA 1
ATOM 698 C C . LEU A 1 87 ? 5.953 8.352 -2.76 1 98.81 87 LEU A C 1
ATOM 700 O O . LEU A 1 87 ? 6.945 8.438 -3.488 1 98.81 87 LEU A O 1
ATOM 704 N N . ILE A 1 88 ? 5.992 8.766 -1.49 1 98.75 88 ILE A N 1
ATOM 705 C CA . ILE A 1 88 ? 7.23 9.219 -0.872 1 98.75 88 ILE A CA 1
ATOM 706 C C . ILE A 1 88 ? 8.273 8.109 -0.936 1 98.75 88 ILE A C 1
ATOM 708 O O . ILE A 1 88 ? 9.422 8.352 -1.317 1 98.75 88 ILE A O 1
ATOM 712 N N . SER A 1 89 ? 7.875 6.895 -0.591 1 98.38 89 SER A N 1
ATOM 713 C CA . SER A 1 89 ? 8.766 5.742 -0.651 1 98.38 89 SER A CA 1
ATOM 714 C C . SER A 1 89 ? 9.281 5.516 -2.068 1 98.38 89 SER A C 1
ATOM 716 O O . SER A 1 89 ? 10.484 5.336 -2.275 1 98.38 89 SER A O 1
ATOM 718 N N . CYS A 1 90 ? 8.383 5.516 -3.045 1 98.5 90 CYS A N 1
ATOM 719 C CA . CYS A 1 90 ? 8.734 5.277 -4.441 1 98.5 90 CYS A CA 1
ATOM 720 C C . CYS A 1 90 ? 9.688 6.352 -4.953 1 98.5 90 CYS A C 1
ATOM 722 O O . CYS A 1 90 ? 10.633 6.051 -5.68 1 98.5 90 CYS A O 1
ATOM 724 N N . ILE A 1 91 ? 9.414 7.605 -4.605 1 98.88 91 ILE A N 1
ATOM 725 C CA . ILE A 1 91 ? 10.258 8.719 -5.035 1 98.88 91 ILE A CA 1
ATOM 726 C C . ILE A 1 91 ? 11.688 8.516 -4.531 1 98.88 91 ILE A C 1
ATOM 728 O O . ILE A 1 91 ? 12.648 8.672 -5.289 1 98.88 91 ILE A O 1
ATOM 732 N N . CYS A 1 92 ? 11.836 8.156 -3.266 1 98.69 92 CYS A N 1
ATOM 733 C CA . CYS A 1 92 ? 13.164 7.887 -2.727 1 98.69 92 CYS A CA 1
ATOM 734 C C . CYS A 1 92 ? 13.828 6.73 -3.463 1 98.69 92 CYS A C 1
ATOM 736 O O . CYS A 1 92 ? 15.008 6.805 -3.807 1 98.69 92 CYS A O 1
ATOM 738 N N . ASN A 1 93 ? 13.055 5.695 -3.738 1 97.88 93 ASN A N 1
ATOM 739 C CA . ASN A 1 93 ? 13.57 4.516 -4.422 1 97.88 93 ASN A CA 1
ATOM 740 C C . ASN A 1 93 ? 14.047 4.848 -5.836 1 97.88 93 ASN A C 1
ATOM 742 O O . ASN A 1 93 ? 15.023 4.277 -6.32 1 97.88 93 ASN A O 1
ATOM 746 N N . VAL A 1 94 ? 13.344 5.695 -6.48 1 98.06 94 VAL A N 1
ATOM 747 C CA . VAL A 1 94 ? 13.594 5.973 -7.891 1 98.06 94 VAL A CA 1
ATOM 748 C C . VAL A 1 94 ? 14.719 6.992 -8.031 1 98.06 94 VAL A C 1
ATOM 750 O O . VAL A 1 94 ? 15.5 6.938 -8.977 1 98.06 94 VAL A O 1
ATOM 753 N N . LEU A 1 95 ? 14.898 7.875 -7.039 1 98.62 95 LEU A N 1
ATOM 754 C CA . LEU A 1 95 ? 15.75 9.031 -7.277 1 98.62 95 LEU A CA 1
ATOM 755 C C . LEU A 1 95 ? 17.062 8.906 -6.512 1 98.62 95 LEU A C 1
ATOM 757 O O . LEU A 1 95 ? 18.078 9.5 -6.902 1 98.62 95 LEU A O 1
ATOM 761 N N . LEU A 1 96 ? 17.125 8.195 -5.395 1 98.31 96 LEU A N 1
ATOM 762 C CA . LEU A 1 96 ? 18.234 8.352 -4.473 1 98.31 96 LEU A CA 1
ATOM 763 C C . LEU A 1 96 ? 19.203 7.176 -4.59 1 98.31 96 LEU A C 1
ATOM 765 O O . LEU A 1 96 ? 18.781 6.016 -4.555 1 98.31 96 LEU A O 1
ATOM 769 N N . GLU A 1 97 ? 20.422 7.488 -4.711 1 96.56 97 GLU A N 1
ATOM 770 C CA . GLU A 1 97 ? 21.531 6.574 -4.488 1 96.56 97 GLU A CA 1
ATOM 771 C C . GLU A 1 97 ? 22.125 6.754 -3.09 1 96.56 97 GLU A C 1
ATOM 773 O O . GLU A 1 97 ? 21.797 7.719 -2.395 1 96.56 97 GLU A O 1
ATOM 778 N N . GLU A 1 98 ? 22.953 5.773 -2.641 1 95.06 98 GLU A N 1
ATOM 779 C CA . GLU A 1 98 ? 23.641 5.895 -1.355 1 95.06 98 GLU A CA 1
ATOM 780 C C . GLU A 1 98 ? 24.438 7.195 -1.273 1 95.06 98 GLU A C 1
ATOM 782 O O . GLU A 1 98 ? 25.094 7.586 -2.24 1 95.06 98 GLU A O 1
ATOM 787 N N . LEU A 1 99 ? 24.297 7.918 -0.186 1 96.75 99 LEU A N 1
ATOM 788 C CA . LEU A 1 99 ? 25.078 9.086 0.21 1 96.75 99 LEU A CA 1
ATOM 789 C C . LEU A 1 99 ? 24.609 10.328 -0.541 1 96.75 99 LEU A C 1
ATOM 791 O O . LEU A 1 99 ? 25.141 11.422 -0.338 1 96.75 99 LEU A O 1
ATOM 795 N N . ASP A 1 100 ? 23.578 10.195 -1.413 1 98.31 100 ASP A N 1
ATOM 796 C CA . ASP A 1 100 ? 22.984 11.398 -1.997 1 98.31 100 ASP A CA 1
ATOM 797 C C . ASP A 1 100 ? 22.547 12.383 -0.91 1 98.31 100 ASP A C 1
ATOM 799 O O . ASP A 1 100 ? 22.078 11.969 0.151 1 98.31 100 ASP A O 1
ATOM 803 N N . ARG A 1 101 ? 22.672 13.625 -1.182 1 98.69 101 ARG A N 1
ATOM 804 C CA . ARG A 1 101 ? 22.312 14.656 -0.216 1 98.69 101 ARG A CA 1
ATOM 805 C C . ARG A 1 101 ? 20.812 14.961 -0.268 1 98.69 101 ARG A C 1
ATOM 807 O O . ARG A 1 101 ? 20.297 15.352 -1.314 1 98.69 101 ARG A O 1
ATOM 814 N N . VAL A 1 102 ? 20.125 14.742 0.829 1 98.88 102 VAL A N 1
ATOM 815 C CA . VAL A 1 102 ? 18.703 15.055 0.988 1 98.88 102 VAL A CA 1
ATOM 816 C C . VAL A 1 102 ? 18.531 16.156 2.037 1 98.88 102 VAL A C 1
ATOM 818 O O . VAL A 1 102 ? 19.172 16.109 3.096 1 98.88 102 VAL A O 1
ATOM 821 N N . VAL A 1 103 ? 17.75 17.188 1.689 1 98.94 103 VAL A N 1
ATOM 822 C CA . VAL A 1 103 ? 17.469 18.25 2.643 1 98.94 103 VAL A CA 1
ATOM 823 C C . VAL A 1 103 ? 16 18.219 3.041 1 98.94 103 VAL A C 1
ATOM 825 O O . VAL A 1 103 ? 15.117 18.219 2.18 1 98.94 103 VAL A O 1
ATOM 828 N N . ILE A 1 104 ? 15.734 18.188 4.293 1 98.69 104 ILE A N 1
ATOM 829 C CA . ILE A 1 104 ? 14.398 18.234 4.879 1 98.69 104 ILE A CA 1
ATOM 830 C C . ILE A 1 104 ? 14.32 19.375 5.887 1 98.69 104 ILE A C 1
ATOM 832 O O . ILE A 1 104 ? 14.734 19.219 7.039 1 98.69 104 ILE A O 1
ATOM 836 N N . PRO A 1 105 ? 13.773 20.547 5.441 1 98.5 105 PRO A N 1
ATOM 837 C CA . PRO A 1 105 ? 13.57 21.625 6.414 1 98.5 105 PRO A CA 1
ATOM 838 C C . PRO A 1 105 ? 12.695 21.188 7.59 1 98.5 105 PRO A C 1
ATOM 840 O O . PRO A 1 105 ? 11.688 20.5 7.398 1 98.5 105 PRO A O 1
ATOM 843 N N . MET A 1 106 ? 13.078 21.609 8.75 1 97.19 106 MET A N 1
ATOM 844 C CA . MET A 1 106 ? 12.359 21.25 9.969 1 97.19 106 MET A CA 1
ATOM 845 C C . MET A 1 106 ? 11.766 22.484 10.641 1 97.19 106 MET A C 1
ATOM 847 O O . MET A 1 106 ? 12.266 23.594 10.477 1 97.19 106 MET A O 1
ATOM 851 N N . PRO A 1 107 ? 10.648 22.266 11.516 1 97.12 107 PRO A N 1
ATOM 852 C CA . PRO A 1 107 ? 9.93 21 11.742 1 97.12 107 PRO A CA 1
ATOM 853 C C . PRO A 1 107 ? 9.141 20.547 10.516 1 97.12 107 PRO A C 1
ATOM 855 O O . PRO A 1 107 ? 8.695 21.375 9.719 1 97.12 107 PRO A O 1
ATOM 858 N N . SER A 1 108 ? 8.984 19.219 10.336 1 96.5 108 SER A N 1
ATOM 859 C CA . SER A 1 108 ? 8.242 18.703 9.188 1 96.5 108 SER A CA 1
ATOM 860 C C . SER A 1 108 ? 7.805 17.25 9.422 1 96.5 108 SER A C 1
ATOM 862 O O . SER A 1 108 ? 7.863 16.75 10.547 1 96.5 108 SER A O 1
ATOM 864 N N . TYR A 1 109 ? 7.281 16.688 8.445 1 95 109 TYR A N 1
ATOM 865 C CA . TYR A 1 109 ? 6.719 15.336 8.477 1 95 109 TYR A CA 1
ATOM 866 C C . TYR A 1 109 ? 7.824 14.289 8.555 1 95 109 TYR A C 1
ATOM 868 O O . TYR A 1 109 ? 8.797 14.352 7.801 1 95 109 TYR A O 1
ATOM 876 N N . THR A 1 110 ? 7.715 13.25 9.359 1 92.62 110 THR A N 1
ATOM 877 C CA . THR A 1 110 ? 8.789 12.344 9.75 1 92.62 110 THR A CA 1
ATOM 878 C C . THR A 1 110 ? 9.047 11.305 8.664 1 92.62 110 THR A C 1
ATOM 880 O O . THR A 1 110 ? 10.164 10.797 8.539 1 92.62 110 THR A O 1
ATOM 883 N N . LEU A 1 111 ? 8.047 11 7.836 1 94.88 111 LEU A N 1
ATOM 884 C CA . LEU A 1 111 ? 8.164 9.906 6.875 1 94.88 111 LEU A CA 1
ATOM 885 C C . LEU A 1 111 ? 9.211 10.227 5.809 1 94.88 111 LEU A C 1
ATOM 887 O O . LEU A 1 111 ? 9.797 9.312 5.227 1 94.88 111 LEU A O 1
ATOM 891 N N . TYR A 1 112 ? 9.484 11.523 5.551 1 97.75 112 TYR A N 1
ATOM 892 C CA . TYR A 1 112 ? 10.508 11.906 4.582 1 97.75 112 TYR A CA 1
ATOM 893 C C . TYR A 1 112 ? 11.859 11.305 4.941 1 97.75 112 TYR A C 1
ATOM 895 O O . TYR A 1 112 ? 12.539 10.734 4.09 1 97.75 112 TYR A O 1
ATOM 903 N N . SER A 1 113 ? 12.188 11.422 6.227 1 96.5 113 SER A N 1
ATOM 904 C CA . SER A 1 113 ? 13.508 10.977 6.672 1 96.5 113 SER A CA 1
ATOM 905 C C . SER A 1 113 ? 13.594 9.453 6.707 1 96.5 113 SER A C 1
ATOM 907 O O . SER A 1 113 ? 14.633 8.875 6.391 1 96.5 113 SER A O 1
ATOM 909 N N . ILE A 1 114 ? 12.5 8.773 7.051 1 95.75 114 ILE A N 1
ATOM 910 C CA . ILE A 1 114 ? 12.492 7.32 7.152 1 95.75 114 ILE A CA 1
ATOM 911 C C . ILE A 1 114 ? 12.828 6.707 5.797 1 95.75 114 ILE A C 1
ATOM 913 O O . ILE A 1 114 ? 13.734 5.879 5.691 1 95.75 114 ILE A O 1
ATOM 917 N N . TYR A 1 115 ? 12.18 7.133 4.738 1 97.62 115 TYR A N 1
ATOM 918 C CA . TYR A 1 115 ? 12.375 6.52 3.43 1 97.62 115 TYR A CA 1
ATOM 919 C C . TYR A 1 115 ? 13.688 6.988 2.801 1 97.62 115 TYR A C 1
ATOM 921 O O . TYR A 1 115 ? 14.328 6.234 2.062 1 97.62 115 TYR A O 1
ATOM 929 N N . ALA A 1 116 ? 14.125 8.219 3.131 1 98.06 116 ALA A N 1
ATOM 930 C CA . ALA A 1 116 ? 15.453 8.641 2.693 1 98.06 116 ALA A CA 1
ATOM 931 C C . ALA A 1 116 ? 16.547 7.812 3.369 1 98.06 116 ALA A C 1
ATOM 933 O O . ALA A 1 116 ? 17.531 7.449 2.736 1 98.06 116 ALA A O 1
ATOM 934 N N . MET A 1 117 ? 16.359 7.508 4.691 1 97.19 117 MET A N 1
ATOM 935 C CA . MET A 1 117 ? 17.312 6.684 5.434 1 97.19 117 MET A CA 1
ATOM 936 C C . MET A 1 117 ? 17.391 5.277 4.844 1 97.19 117 MET A C 1
ATOM 938 O O . MET A 1 117 ? 18.469 4.699 4.75 1 97.19 117 MET A O 1
ATOM 942 N N . LEU A 1 118 ? 16.25 4.797 4.441 1 96.56 118 LEU A N 1
ATOM 943 C CA . LEU A 1 118 ? 16.188 3.451 3.881 1 96.56 118 LEU A CA 1
ATOM 944 C C . LEU A 1 118 ? 17.031 3.352 2.613 1 96.56 118 LEU A C 1
ATOM 946 O O . LEU A 1 118 ? 17.5 2.266 2.254 1 96.56 118 LEU A O 1
ATOM 950 N N . ARG A 1 119 ? 17.25 4.48 1.966 1 97 119 ARG A N 1
ATOM 951 C CA . ARG A 1 119 ? 18.109 4.543 0.785 1 97 119 ARG A CA 1
ATOM 952 C C . ARG A 1 119 ? 19.547 4.902 1.164 1 97 119 ARG A C 1
ATOM 954 O O . ARG A 1 119 ? 20.375 5.168 0.292 1 97 119 ARG A O 1
ATOM 961 N N . SER A 1 120 ? 19.828 5.027 2.498 1 96.62 120 SER A N 1
ATOM 962 C CA . SER A 1 120 ? 21.141 5.379 3.023 1 96.62 120 SER A CA 1
ATOM 963 C C . SER A 1 120 ? 21.609 6.73 2.498 1 96.62 120 SER A C 1
ATOM 965 O O . SER A 1 120 ? 22.781 6.898 2.137 1 96.62 120 SER A O 1
ATOM 967 N N . ALA A 1 121 ? 20.688 7.676 2.381 1 97.5 121 ALA A N 1
ATOM 968 C CA . ALA A 1 121 ? 21 9.031 1.934 1 97.5 121 ALA A CA 1
ATOM 969 C C . ALA A 1 121 ? 21.688 9.828 3.045 1 97.5 121 ALA A C 1
ATOM 971 O O . ALA A 1 121 ? 21.609 9.461 4.219 1 97.5 121 ALA A O 1
ATOM 972 N N . SER A 1 122 ? 22.516 10.812 2.658 1 98.19 122 SER A N 1
ATOM 973 C CA . SER A 1 122 ? 23.016 11.828 3.588 1 98.19 122 SER A CA 1
ATOM 974 C C . SER A 1 122 ? 21.984 12.922 3.812 1 98.19 122 SER A C 1
ATOM 976 O O . SER A 1 122 ? 21.766 13.766 2.943 1 98.19 122 SER A O 1
ATOM 978 N N . ILE A 1 123 ? 21.344 12.969 5.012 1 98.25 123 ILE A N 1
ATOM 979 C CA . ILE A 1 123 ? 20.188 13.828 5.234 1 98.25 123 ILE A CA 1
ATOM 980 C C . ILE A 1 123 ? 20.594 15.023 6.098 1 98.25 123 ILE A C 1
ATOM 982 O O . ILE A 1 123 ? 21.234 14.859 7.133 1 98.25 123 ILE A O 1
ATOM 986 N N . SER A 1 124 ? 20.281 16.203 5.621 1 98.31 124 SER A N 1
ATOM 987 C CA . SER A 1 124 ? 20.422 17.453 6.371 1 98.31 124 SER A CA 1
ATOM 988 C C . SER A 1 124 ? 19.078 17.953 6.859 1 98.31 124 SER A C 1
ATOM 990 O O . SER A 1 124 ? 18.094 17.938 6.109 1 98.31 124 SER A O 1
ATOM 992 N N . PHE A 1 125 ? 19.016 18.406 8.141 1 97.75 125 PHE A N 1
ATOM 993 C CA . PHE A 1 125 ? 17.797 18.891 8.766 1 97.75 125 PHE A CA 1
ATOM 994 C C . PHE A 1 125 ? 17.953 20.344 9.195 1 97.75 125 PHE A C 1
ATOM 996 O O . PHE A 1 125 ? 17.922 20.641 10.391 1 97.75 125 PHE A O 1
ATOM 1003 N N . PRO A 1 126 ? 18.047 21.281 8.25 1 98 126 PRO A N 1
ATOM 1004 C CA . PRO A 1 126 ? 18.031 22.672 8.711 1 98 126 PRO A CA 1
ATOM 1005 C C . PRO A 1 126 ? 16.734 23.047 9.43 1 98 126 PRO A C 1
ATOM 1007 O O . PRO A 1 126 ? 15.648 22.688 8.977 1 98 126 PRO A O 1
ATOM 1010 N N . VAL A 1 127 ? 16.875 23.766 10.531 1 96.81 127 VAL A N 1
ATOM 1011 C CA . VAL A 1 127 ? 15.711 24.141 11.336 1 96.81 127 VAL A CA 1
ATOM 1012 C C . VAL A 1 127 ? 15.359 25.609 11.062 1 96.81 127 VAL A C 1
ATOM 1014 O O . VAL A 1 127 ? 16.219 26.484 11.164 1 96.81 127 VAL A O 1
ATOM 1017 N N . PHE A 1 128 ? 14.188 25.797 10.625 1 96.31 128 PHE A N 1
ATOM 1018 C CA . PHE A 1 128 ? 13.648 27.141 10.398 1 96.31 128 PHE A CA 1
ATOM 1019 C C . PHE A 1 128 ? 12.516 27.438 11.367 1 96.31 128 PHE A C 1
ATOM 1021 O O . PHE A 1 128 ? 11.438 26.844 11.273 1 96.31 128 PHE A O 1
ATOM 1028 N N . GLU A 1 129 ? 12.656 28.391 12.25 1 91.25 129 GLU A N 1
ATOM 1029 C CA . GLU A 1 129 ? 11.617 28.766 13.211 1 91.25 129 GLU A CA 1
ATOM 1030 C C . GLU A 1 129 ? 10.312 29.094 12.5 1 91.25 129 GLU A C 1
ATOM 1032 O O . GLU A 1 129 ? 10.281 29.891 11.562 1 91.25 129 GLU A O 1
ATOM 1037 N N . GLY A 1 130 ? 9.273 28.406 12.977 1 90.88 130 GLY A N 1
ATOM 1038 C CA . GLY A 1 130 ? 7.973 28.594 12.367 1 90.88 130 GLY A CA 1
ATOM 1039 C C . GLY A 1 130 ? 7.91 28.109 10.93 1 90.88 130 GLY A C 1
ATOM 1040 O O . GLY A 1 130 ? 7.059 28.547 10.156 1 90.88 130 GLY A O 1
ATOM 1041 N N . TYR A 1 131 ? 8.938 27.297 10.531 1 95.88 131 TYR A N 1
ATOM 1042 C CA . TYR A 1 131 ? 9.062 26.75 9.188 1 95.88 131 TYR A CA 1
ATOM 1043 C C . TYR A 1 131 ? 9.18 27.875 8.156 1 95.88 131 TYR A C 1
ATOM 1045 O O . TYR A 1 131 ? 8.609 27.781 7.062 1 95.88 131 TYR A O 1
ATOM 1053 N N . ARG A 1 132 ? 9.766 29 8.562 1 96.69 132 ARG A N 1
ATOM 1054 C CA . ARG A 1 132 ? 10.133 30.062 7.621 1 96.69 132 ARG A CA 1
ATOM 1055 C C . ARG A 1 132 ? 11.359 29.672 6.809 1 96.69 132 ARG A C 1
ATOM 1057 O O . ARG A 1 132 ? 12.453 30.188 7.047 1 96.69 132 ARG A O 1
ATOM 1064 N N . VAL A 1 133 ? 11.117 28.938 5.738 1 98.19 133 VAL A N 1
ATOM 1065 C CA . VAL A 1 133 ? 12.172 28.281 4.969 1 98.19 133 VAL A CA 1
ATOM 1066 C C . VAL A 1 133 ? 12.984 29.328 4.215 1 98.19 133 VAL A C 1
ATOM 1068 O O . VAL A 1 133 ? 12.43 30.219 3.58 1 98.19 133 VAL A O 1
ATOM 1071 N N . ASP A 1 134 ? 14.273 29.266 4.324 1 98.44 134 ASP A N 1
ATOM 1072 C CA . ASP A 1 134 ? 15.211 30.078 3.561 1 98.44 134 ASP A CA 1
ATOM 1073 C C . ASP A 1 134 ? 15.852 29.281 2.43 1 98.44 134 ASP A C 1
ATOM 1075 O O . ASP A 1 134 ? 16.75 28.469 2.666 1 98.44 134 ASP A O 1
ATOM 1079 N N . PRO A 1 135 ? 15.414 29.578 1.238 1 98.44 135 PRO A N 1
ATOM 1080 C CA . PRO A 1 135 ? 15.898 28.766 0.12 1 98.44 135 PRO A CA 1
ATOM 1081 C C . PRO A 1 135 ? 17.406 28.875 -0.077 1 98.44 135 PRO A C 1
ATOM 1083 O O . PRO A 1 135 ? 18.031 27.969 -0.635 1 98.44 135 PRO A O 1
ATOM 1086 N N . ASP A 1 136 ? 18.078 29.953 0.373 1 98.25 136 ASP A N 1
ATOM 1087 C CA . ASP A 1 136 ? 19.516 30.125 0.217 1 98.25 136 ASP A CA 1
ATOM 1088 C C . ASP A 1 136 ? 20.281 29.125 1.075 1 98.25 136 ASP A C 1
ATOM 1090 O O . ASP A 1 136 ? 21.328 28.625 0.664 1 98.25 136 ASP A O 1
ATOM 1094 N N . VAL A 1 137 ? 19.766 28.891 2.252 1 98.44 137 VAL A N 1
ATOM 1095 C CA . VAL A 1 137 ? 20.375 27.906 3.139 1 98.44 137 VAL A CA 1
ATOM 1096 C C . VAL A 1 137 ? 20.328 26.516 2.486 1 98.44 137 VAL A C 1
ATOM 1098 O O . VAL A 1 137 ? 21.297 25.766 2.551 1 98.44 137 VAL A O 1
ATOM 1101 N N . ILE A 1 138 ? 19.234 26.234 1.821 1 98.5 138 ILE A N 1
ATOM 1102 C CA . ILE A 1 138 ? 19.047 24.953 1.154 1 98.5 138 ILE A CA 1
ATOM 1103 C C . ILE A 1 138 ? 19.984 24.859 -0.047 1 98.5 138 ILE A C 1
ATOM 1105 O O . ILE A 1 138 ? 20.609 23.828 -0.261 1 98.5 138 ILE A O 1
ATOM 1109 N N . ALA A 1 139 ? 20.047 25.922 -0.798 1 98.19 139 ALA A N 1
ATOM 1110 C CA . ALA A 1 139 ? 20.859 25.953 -2.016 1 98.19 139 ALA A CA 1
ATOM 1111 C C . ALA A 1 139 ? 22.328 25.672 -1.711 1 98.19 139 ALA A C 1
ATOM 1113 O O . ALA A 1 139 ? 23.016 25.047 -2.512 1 98.19 139 ALA A O 1
ATOM 1114 N N . GLU A 1 140 ? 22.781 26.094 -0.593 1 98.06 140 GLU A N 1
ATOM 1115 C CA . GLU A 1 140 ? 24.172 25.938 -0.203 1 98.06 140 GLU A CA 1
ATOM 1116 C C . GLU A 1 140 ? 24.547 24.469 -0.066 1 98.06 140 GLU A C 1
ATOM 1118 O O . GLU A 1 140 ? 25.719 24.094 -0.221 1 98.06 140 GLU A O 1
ATOM 1123 N N . GLU A 1 141 ? 23.562 23.641 0.081 1 97.5 141 GLU A N 1
ATOM 1124 C CA . GLU A 1 141 ? 23.812 22.234 0.323 1 97.5 141 GLU A CA 1
ATOM 1125 C C . GLU A 1 141 ? 23.891 21.453 -0.987 1 97.5 141 GLU A C 1
ATOM 1127 O O . GLU A 1 141 ? 24.281 20.281 -1 1 97.5 141 GLU A O 1
ATOM 1132 N N . ARG A 1 142 ? 23.578 22.031 -2.119 1 96.88 142 ARG A N 1
ATOM 1133 C CA . ARG A 1 142 ? 23.578 21.375 -3.422 1 96.88 142 ARG A CA 1
ATOM 1134 C C . ARG A 1 142 ? 22.891 20 -3.344 1 96.88 142 ARG A C 1
ATOM 1136 O O . ARG A 1 142 ? 23.469 18.984 -3.715 1 96.88 142 ARG A O 1
ATOM 1143 N N . PRO A 1 143 ? 21.547 20.031 -2.914 1 98.62 143 PRO A N 1
ATOM 1144 C CA . PRO A 1 143 ? 20.875 18.75 -2.617 1 98.62 143 PRO A CA 1
ATOM 1145 C C . PRO A 1 143 ? 20.484 17.984 -3.877 1 98.62 143 PRO A C 1
ATOM 1147 O O . PRO A 1 143 ? 20.094 18.609 -4.879 1 98.62 143 PRO A O 1
ATOM 1150 N N . LYS A 1 144 ? 20.578 16.641 -3.781 1 98.81 144 LYS A N 1
ATOM 1151 C CA . LYS A 1 144 ? 19.953 15.781 -4.777 1 98.81 144 LYS A CA 1
ATOM 1152 C C . LYS A 1 144 ? 18.438 15.859 -4.695 1 98.81 144 LYS A C 1
ATOM 1154 O O . LYS A 1 144 ? 17.75 15.914 -5.723 1 98.81 144 LYS A O 1
ATOM 1159 N N . LEU A 1 145 ? 17.875 15.867 -3.535 1 98.94 145 LEU A N 1
ATOM 1160 C CA . LEU A 1 145 ? 16.438 15.867 -3.287 1 98.94 145 LEU A CA 1
ATOM 1161 C C . LEU A 1 145 ? 16.094 16.75 -2.09 1 98.94 145 LEU A C 1
ATOM 1163 O O . LEU A 1 145 ? 16.781 16.703 -1.063 1 98.94 145 LEU A O 1
ATOM 1167 N N . VAL A 1 146 ? 15.109 17.609 -2.234 1 98.94 146 VAL A N 1
ATOM 1168 C CA . VAL A 1 146 ? 14.562 18.422 -1.148 1 98.94 146 VAL A CA 1
ATOM 1169 C C . VAL A 1 146 ? 13.094 18.078 -0.933 1 98.94 146 VAL A C 1
ATOM 1171 O O . VAL A 1 146 ? 12.328 17.969 -1.894 1 98.94 146 VAL A O 1
ATOM 1174 N N . PHE A 1 147 ? 12.688 17.828 0.316 1 98.88 147 PHE A N 1
ATOM 1175 C CA . PHE A 1 147 ? 11.281 17.719 0.675 1 98.88 147 PHE A CA 1
ATOM 1176 C C . PHE A 1 147 ? 10.773 19.047 1.245 1 98.88 147 PHE A C 1
ATOM 1178 O O . PHE A 1 147 ? 11.328 19.562 2.219 1 98.88 147 PHE A O 1
ATOM 1185 N N . LEU A 1 148 ? 9.797 19.578 0.621 1 98.88 148 LEU A N 1
ATOM 1186 C CA . LEU A 1 148 ? 9.047 20.719 1.124 1 98.88 148 LEU A CA 1
ATOM 1187 C C . LEU A 1 148 ? 7.602 20.328 1.416 1 98.88 148 LEU A C 1
ATOM 1189 O O . LEU A 1 148 ? 7.023 19.5 0.717 1 98.88 148 LEU A O 1
ATOM 1193 N N . CYS A 1 149 ? 7.09 20.859 2.43 1 98.56 149 CYS A N 1
ATOM 1194 C CA . CYS A 1 149 ? 5.707 20.609 2.822 1 98.56 149 CYS A CA 1
ATOM 1195 C C . CYS A 1 149 ? 4.934 21.922 2.93 1 98.56 149 CYS A C 1
ATOM 1197 O O . CYS A 1 149 ? 5.332 22.828 3.666 1 98.56 149 CYS A O 1
ATOM 1199 N N . SER A 1 150 ? 3.799 22.062 2.178 1 98.56 150 SER A N 1
ATOM 1200 C CA . SER A 1 150 ? 3.055 23.312 2.115 1 98.56 150 SER A CA 1
ATOM 1201 C C . SER A 1 150 ? 1.573 23.062 1.856 1 98.56 150 SER A C 1
ATOM 1203 O O . SER A 1 150 ? 1.173 22.781 0.725 1 98.56 150 SER A O 1
ATOM 1205 N N . PRO A 1 151 ? 0.687 23.312 2.816 1 98.31 151 PRO A N 1
ATOM 1206 C CA . PRO A 1 151 ? 0.96 23.703 4.199 1 98.31 151 PRO A CA 1
ATOM 1207 C C . PRO A 1 151 ? 1.79 22.672 4.957 1 98.31 151 PRO A C 1
ATOM 1209 O O . PRO A 1 151 ? 1.645 21.469 4.727 1 98.31 151 PRO A O 1
ATOM 1212 N N . ASN A 1 152 ? 2.584 23.156 5.824 1 98.19 152 ASN A N 1
ATOM 1213 C CA . ASN A 1 152 ? 3.545 22.297 6.496 1 98.19 152 ASN A CA 1
ATOM 1214 C C . ASN A 1 152 ? 2.904 21.547 7.668 1 98.19 152 ASN A C 1
ATOM 1216 O O . ASN A 1 152 ? 2.129 22.125 8.43 1 98.19 152 ASN A O 1
ATOM 1220 N N . ASN A 1 153 ? 3.072 20.297 7.746 1 97.56 153 ASN A N 1
ATOM 1221 C CA . ASN A 1 153 ? 2.861 19.5 8.945 1 97.56 153 ASN A CA 1
ATOM 1222 C C . ASN A 1 153 ? 4.121 19.438 9.805 1 97.56 153 ASN A C 1
ATOM 1224 O O . ASN A 1 153 ? 5.113 18.828 9.406 1 97.56 153 ASN A O 1
ATOM 1228 N N . PRO A 1 154 ? 4.152 20.125 10.828 1 97.44 154 PRO A N 1
ATOM 1229 C CA . PRO A 1 154 ? 2.99 20.344 11.688 1 97.44 154 PRO A CA 1
ATOM 1230 C C . PRO A 1 154 ? 2.635 21.828 11.82 1 97.44 154 PRO A C 1
ATOM 1232 O O . PRO A 1 154 ? 1.663 22.172 12.492 1 97.44 154 PRO A O 1
ATOM 1235 N N . THR A 1 155 ? 3.34 22.75 11.148 1 97.44 155 THR A N 1
ATOM 1236 C CA . THR A 1 155 ? 3.242 24.172 11.508 1 97.44 155 THR A CA 1
ATOM 1237 C C . THR A 1 155 ? 2.008 24.797 10.875 1 97.44 155 THR A C 1
ATOM 1239 O O . THR A 1 155 ? 1.581 25.891 11.289 1 97.44 155 THR A O 1
ATOM 1242 N N . GLY A 1 156 ? 1.534 24.188 9.82 1 98 156 GLY A N 1
ATOM 1243 C CA . GLY A 1 156 ? 0.281 24.625 9.219 1 98 156 GLY A CA 1
ATOM 1244 C C . GLY A 1 156 ? 0.457 25.734 8.203 1 98 156 GLY A C 1
ATOM 1245 O O . GLY A 1 156 ? -0.471 26.062 7.461 1 98 156 GLY A O 1
ATOM 1246 N N . ASN A 1 157 ? 1.611 26.375 8.125 1 96.88 157 ASN A N 1
ATOM 1247 C CA . ASN A 1 157 ? 1.808 27.516 7.23 1 96.88 157 ASN A CA 1
ATOM 1248 C C . ASN A 1 157 ? 2.195 27.062 5.824 1 96.88 157 ASN A C 1
ATOM 1250 O O . ASN A 1 157 ? 2.713 25.953 5.645 1 96.88 157 ASN A O 1
ATOM 1254 N N . SER A 1 158 ? 1.956 27.922 4.809 1 98.06 158 SER A N 1
ATOM 1255 C CA . SER A 1 158 ? 2.273 27.688 3.404 1 98.06 158 SER A CA 1
ATOM 1256 C C . SER A 1 158 ? 3.574 28.375 3.004 1 98.06 158 SER A C 1
ATOM 1258 O O . SER A 1 158 ? 3.965 29.375 3.607 1 98.06 158 SER A O 1
ATOM 1260 N N . LEU A 1 159 ? 4.227 27.812 2.057 1 98.19 159 LEU A N 1
ATOM 1261 C CA . LEU A 1 159 ? 5.406 28.406 1.44 1 98.19 159 LEU A CA 1
ATOM 1262 C C . LEU A 1 159 ? 5.012 29.297 0.262 1 98.19 159 LEU A C 1
ATOM 1264 O O . LEU A 1 159 ? 4.09 28.953 -0.488 1 98.19 159 LEU A O 1
ATOM 1268 N N . SER A 1 160 ? 5.742 30.406 0.078 1 97.75 160 SER A N 1
ATOM 1269 C CA . SER A 1 160 ? 5.492 31.25 -1.083 1 97.75 160 SER A CA 1
ATOM 1270 C C . SER A 1 160 ? 6 30.594 -2.363 1 97.75 160 SER A C 1
ATOM 1272 O O . SER A 1 160 ? 6.863 29.719 -2.318 1 97.75 160 SER A O 1
ATOM 1274 N N . ARG A 1 161 ? 5.406 31.047 -3.447 1 98 161 ARG A N 1
ATOM 1275 C CA . ARG A 1 161 ? 5.84 30.562 -4.758 1 98 161 ARG A CA 1
ATOM 1276 C C . ARG A 1 161 ? 7.332 30.828 -4.969 1 98 161 ARG A C 1
ATOM 1278 O O . ARG A 1 161 ? 8.031 29.984 -5.551 1 98 161 ARG A O 1
ATOM 1285 N N . GLU A 1 162 ? 7.797 31.922 -4.543 1 98.19 162 GLU A N 1
ATOM 1286 C CA . GLU A 1 162 ? 9.188 32.312 -4.707 1 98.19 162 GLU A CA 1
ATOM 1287 C C . GLU A 1 162 ? 10.133 31.328 -4.016 1 98.19 162 GLU A C 1
ATOM 1289 O O . GLU A 1 162 ? 11.172 30.969 -4.562 1 98.19 162 GLU A O 1
ATOM 1294 N N . ILE A 1 163 ? 9.789 30.938 -2.848 1 98.56 163 ILE A N 1
ATOM 1295 C CA . ILE A 1 163 ? 10.609 29.984 -2.1 1 98.56 163 ILE A CA 1
ATOM 1296 C C . ILE A 1 163 ? 10.703 28.672 -2.855 1 98.56 163 ILE A C 1
ATOM 1298 O O . ILE A 1 163 ? 11.789 28.125 -3.049 1 98.56 163 ILE A O 1
ATOM 1302 N N . VAL A 1 164 ? 9.57 28.141 -3.332 1 98.75 164 VAL A N 1
ATOM 1303 C CA . VAL A 1 164 ? 9.539 26.875 -4.062 1 98.75 164 VAL A CA 1
ATOM 1304 C C . VAL A 1 164 ? 10.344 27 -5.352 1 98.75 164 VAL A C 1
ATOM 1306 O O . VAL A 1 164 ? 11.094 26.094 -5.711 1 98.75 164 VAL A O 1
ATOM 1309 N N . GLN A 1 165 ? 10.188 28.141 -5.992 1 98.69 165 GLN A N 1
ATOM 1310 C CA . GLN A 1 165 ? 10.914 28.406 -7.23 1 98.69 165 GLN A CA 1
ATOM 1311 C C . GLN A 1 165 ? 12.422 28.375 -6.996 1 98.69 165 GLN A C 1
ATOM 1313 O O . GLN A 1 165 ? 13.164 27.719 -7.738 1 98.69 165 GLN A O 1
ATOM 1318 N N . LYS A 1 166 ? 12.891 29.062 -6.008 1 98.75 166 LYS A N 1
ATOM 1319 C CA . LYS A 1 166 ? 14.312 29.141 -5.711 1 98.75 166 LYS A CA 1
ATOM 1320 C C . LYS A 1 166 ? 14.875 27.75 -5.379 1 98.75 166 LYS A C 1
ATOM 1322 O O . LYS A 1 166 ? 15.992 27.422 -5.785 1 98.75 166 LYS A O 1
ATOM 1327 N N . VAL A 1 167 ? 14.109 26.984 -4.633 1 98.81 167 VAL A N 1
ATOM 1328 C CA . VAL A 1 167 ? 14.57 25.641 -4.285 1 98.81 167 VAL A CA 1
ATOM 1329 C C . VAL A 1 167 ? 14.617 24.766 -5.539 1 98.81 167 VAL A C 1
ATOM 1331 O O . VAL A 1 167 ? 15.562 24 -5.734 1 98.81 167 VAL A O 1
ATOM 1334 N N . ALA A 1 168 ? 13.578 24.859 -6.398 1 98.69 168 ALA A N 1
ATOM 1335 C CA . ALA A 1 168 ? 13.539 24.094 -7.645 1 98.69 168 ALA A CA 1
ATOM 1336 C C . ALA A 1 168 ? 14.727 24.438 -8.539 1 98.69 168 ALA A C 1
ATOM 1338 O O . ALA A 1 168 ? 15.227 23.578 -9.273 1 98.69 168 ALA A O 1
ATOM 1339 N N . GLU A 1 169 ? 15.203 25.625 -8.469 1 98.5 169 GLU A N 1
ATOM 1340 C CA . GLU A 1 169 ? 16.297 26.078 -9.305 1 98.5 169 GLU A CA 1
ATOM 1341 C C . GLU A 1 169 ? 17.656 25.625 -8.75 1 98.5 169 GLU A C 1
ATOM 1343 O O . GLU A 1 169 ? 18.641 25.578 -9.477 1 98.5 169 GLU A O 1
ATOM 1348 N N . SER A 1 170 ? 17.688 25.266 -7.473 1 98.12 170 SER A N 1
ATOM 1349 C CA . SER A 1 170 ? 18.984 24.984 -6.855 1 98.12 170 SER A CA 1
ATOM 1350 C C . SER A 1 170 ? 19.141 23.5 -6.547 1 98.12 170 SER A C 1
ATOM 1352 O O . SER A 1 170 ? 20.25 23.016 -6.359 1 98.12 170 SER A O 1
ATOM 1354 N N . ALA A 1 171 ? 18.062 22.734 -6.504 1 98.62 171 ALA A N 1
ATOM 1355 C CA . ALA A 1 171 ? 18.109 21.297 -6.191 1 98.62 171 ALA A CA 1
ATOM 1356 C C . ALA A 1 171 ? 17.969 20.453 -7.453 1 98.62 171 ALA A C 1
ATOM 1358 O O . ALA A 1 171 ? 17.453 20.938 -8.477 1 98.62 171 ALA A O 1
ATOM 1359 N N . GLU A 1 172 ? 18.453 19.219 -7.484 1 98.75 172 GLU A N 1
ATOM 1360 C CA . GLU A 1 172 ? 18.25 18.328 -8.617 1 98.75 172 GLU A CA 1
ATOM 1361 C C . GLU A 1 172 ? 16.781 17.891 -8.711 1 98.75 172 GLU A C 1
ATOM 1363 O O . GLU A 1 172 ? 16.219 17.797 -9.805 1 98.75 172 GLU A O 1
ATOM 1368 N N . TYR A 1 173 ? 16.172 17.578 -7.547 1 98.94 173 TYR A N 1
ATOM 1369 C CA . TYR A 1 173 ? 14.742 17.25 -7.457 1 98.94 173 TYR A CA 1
ATOM 1370 C C . TYR A 1 173 ? 14.109 17.922 -6.242 1 98.94 173 TYR A C 1
ATOM 1372 O O . TYR A 1 173 ? 14.781 18.156 -5.23 1 98.94 173 TYR A O 1
ATOM 1380 N N . VAL A 1 174 ? 12.844 18.234 -6.32 1 98.94 174 VAL A N 1
ATOM 1381 C CA . VAL A 1 174 ? 12.078 18.812 -5.223 1 98.94 174 VAL A CA 1
ATOM 1382 C C . VAL A 1 174 ? 10.727 18.109 -5.109 1 98.94 174 VAL A C 1
ATOM 1384 O O . VAL A 1 174 ? 10.016 17.953 -6.102 1 98.94 174 VAL A O 1
ATOM 1387 N N . VAL A 1 175 ? 10.438 17.625 -3.965 1 98.94 175 VAL A N 1
ATOM 1388 C CA . VAL A 1 175 ? 9.086 17.188 -3.643 1 98.94 175 VAL A CA 1
ATOM 1389 C C . VAL A 1 175 ? 8.344 18.297 -2.893 1 98.94 175 VAL A C 1
ATOM 1391 O O . VAL A 1 175 ? 8.852 18.812 -1.894 1 98.94 175 VAL A O 1
ATOM 1394 N N . LEU A 1 176 ? 7.289 18.688 -3.398 1 98.94 176 LEU A N 1
ATOM 1395 C CA . LEU A 1 176 ? 6.379 19.578 -2.705 1 98.94 176 LEU A CA 1
ATOM 1396 C C . LEU A 1 176 ? 5.129 18.844 -2.236 1 98.94 176 LEU A C 1
ATOM 1398 O O . LEU A 1 176 ? 4.25 18.531 -3.043 1 98.94 176 LEU A O 1
ATOM 1402 N N . ASP A 1 177 ? 5.074 18.562 -0.951 1 98.81 177 ASP A N 1
ATOM 1403 C CA . ASP A 1 177 ? 3.949 17.859 -0.34 1 98.81 177 ASP A CA 1
ATOM 1404 C C . ASP A 1 177 ? 2.791 18.812 -0.06 1 98.81 177 ASP A C 1
ATOM 1406 O O . ASP A 1 177 ? 2.877 19.656 0.838 1 98.81 177 ASP A O 1
ATOM 1410 N N . GLU A 1 178 ? 1.745 18.609 -0.79 1 98.75 178 GLU A N 1
ATOM 1411 C CA . GLU A 1 178 ? 0.562 19.469 -0.706 1 98.75 178 GLU A CA 1
ATOM 1412 C C . GLU A 1 178 ? -0.638 18.688 -0.167 1 98.75 178 GLU A C 1
ATOM 1414 O O . GLU A 1 178 ? -1.762 18.859 -0.641 1 98.75 178 GLU A O 1
ATOM 1419 N N . ALA A 1 179 ? -0.404 17.859 0.859 1 98.06 179 ALA A N 1
ATOM 1420 C CA . ALA A 1 179 ? -1.449 17.016 1.432 1 98.06 179 ALA A CA 1
ATOM 1421 C C . ALA A 1 179 ? -2.605 17.859 1.962 1 98.06 179 ALA A C 1
ATOM 1423 O O . ALA A 1 179 ? -3.74 17.375 2.049 1 98.06 179 ALA A O 1
ATOM 1424 N N . TYR A 1 180 ? -2.379 19.156 2.273 1 98.31 180 TYR A N 1
ATOM 1425 C CA . TYR A 1 180 ? -3.381 19.984 2.938 1 98.31 180 TYR A CA 1
ATOM 1426 C C . TYR A 1 180 ? -3.758 21.172 2.072 1 98.31 180 TYR A C 1
ATOM 1428 O O . TYR A 1 180 ? -4.457 22.078 2.529 1 98.31 180 TYR A O 1
ATOM 1436 N N . VAL A 1 181 ? -3.4 21.172 0.848 1 97.56 181 VAL A N 1
ATOM 1437 C CA . VAL A 1 181 ? -3.357 22.391 0.047 1 97.56 181 VAL A CA 1
ATOM 1438 C C . VAL A 1 181 ? -4.777 22.891 -0.216 1 97.56 181 VAL A C 1
ATOM 1440 O O . VAL A 1 181 ? -5 24.094 -0.385 1 97.56 181 VAL A O 1
ATOM 1443 N N . GLU A 1 182 ? -5.742 22 -0.238 1 96.94 182 GLU A N 1
ATOM 1444 C CA . GLU A 1 182 ? -7.117 22.391 -0.536 1 96.94 182 GLU A CA 1
ATOM 1445 C C . GLU A 1 182 ? -7.668 23.328 0.537 1 96.94 182 GLU A C 1
ATOM 1447 O O . GLU A 1 182 ? -8.609 24.078 0.287 1 96.94 182 GLU A O 1
ATOM 1452 N N . PHE A 1 183 ? -7.039 23.359 1.697 1 98 183 PHE A N 1
ATOM 1453 C CA . PHE A 1 183 ? -7.512 24.203 2.787 1 98 183 PHE A CA 1
ATOM 1454 C C . PHE A 1 183 ? -6.91 25.609 2.688 1 98 183 PHE A C 1
ATOM 1456 O O . PHE A 1 183 ? -7.352 26.531 3.381 1 98 183 PHE A O 1
ATOM 1463 N N . SER A 1 184 ? -5.844 25.922 2.006 1 94.25 184 SER A N 1
ATOM 1464 C CA . SER A 1 184 ? -5.156 27.203 1.865 1 94.25 184 SER A CA 1
ATOM 1465 C C . SER A 1 184 ? -5.488 27.859 0.533 1 94.25 184 SER A C 1
ATOM 1467 O O . SER A 1 184 ? -5.316 29.062 0.375 1 94.25 184 SER A O 1
ATOM 1469 N N . ASP A 1 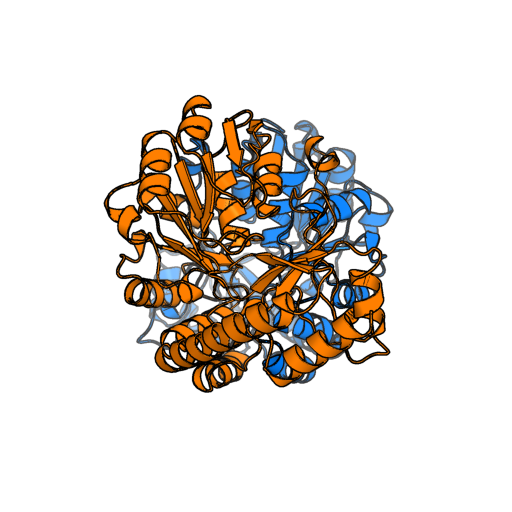185 ? -5.953 27.203 -0.536 1 84.69 185 ASP A N 1
ATOM 1470 C CA . ASP A 1 185 ? -6.16 27.625 -1.917 1 84.69 185 ASP A CA 1
ATOM 1471 C C . ASP A 1 185 ? -4.883 28.219 -2.508 1 84.69 185 ASP A C 1
ATOM 1473 O O . ASP A 1 185 ? -4.922 29.25 -3.186 1 84.69 185 ASP A O 1
ATOM 1477 N N . ASP A 1 186 ? -3.703 27.781 -2.141 1 93.69 186 ASP A N 1
ATOM 1478 C CA . ASP A 1 186 ? -2.391 28.25 -2.574 1 93.69 186 ASP A CA 1
ATOM 1479 C C . ASP A 1 186 ? -1.543 27.094 -3.102 1 93.69 186 ASP A C 1
ATOM 1481 O O . ASP A 1 186 ? -0.417 26.875 -2.646 1 93.69 186 ASP A O 1
ATOM 1485 N N . SER A 1 187 ? -2.08 26.438 -4.035 1 97.44 187 SER A N 1
ATOM 1486 C CA . SER A 1 187 ? -1.341 25.344 -4.648 1 97.44 187 SER A CA 1
ATOM 1487 C C . SER A 1 187 ? -0.286 25.859 -5.621 1 97.44 187 SER A C 1
ATOM 1489 O O . SER A 1 187 ? -0.488 26.891 -6.277 1 97.44 187 SER A O 1
ATOM 1491 N N . LYS A 1 188 ? 0.889 25.203 -5.695 1 98.44 188 LYS A N 1
ATOM 1492 C CA . LYS A 1 188 ? 1.943 25.516 -6.656 1 98.44 188 LYS A CA 1
ATOM 1493 C C . LYS A 1 188 ? 2.061 24.422 -7.715 1 98.44 188 LYS A C 1
ATOM 1495 O O . LYS A 1 188 ? 3.113 24.266 -8.336 1 98.44 188 LYS A O 1
ATOM 1500 N N . ILE A 1 189 ? 0.981 23.672 -7.875 1 98.31 189 ILE A N 1
ATOM 1501 C CA . ILE A 1 189 ? 1.008 22.484 -8.734 1 98.31 189 ILE A CA 1
ATOM 1502 C C . ILE A 1 189 ? 1.303 22.906 -10.172 1 98.31 189 ILE A C 1
ATOM 1504 O O . ILE A 1 189 ? 1.943 22.172 -10.922 1 98.31 189 ILE A O 1
ATOM 1508 N N . GLU A 1 190 ? 0.918 24.125 -10.586 1 98.25 190 GLU A N 1
ATOM 1509 C CA . GLU A 1 190 ? 1.117 24.609 -11.953 1 98.25 190 GLU A CA 1
ATOM 1510 C C . GLU A 1 190 ? 2.602 24.766 -12.266 1 98.25 190 GLU A C 1
ATOM 1512 O O . GLU A 1 190 ? 2.996 24.766 -13.438 1 98.25 190 GLU A O 1
ATOM 1517 N N . MET A 1 191 ? 3.42 24.859 -11.234 1 98.69 191 MET A N 1
ATOM 1518 C CA . MET A 1 191 ? 4.859 25.031 -11.414 1 98.69 191 MET A CA 1
ATOM 1519 C C . MET A 1 191 ? 5.484 23.797 -12.031 1 98.69 191 MET A C 1
ATOM 1521 O O . MET A 1 191 ? 6.598 23.844 -12.562 1 98.69 191 MET A O 1
ATOM 1525 N N . VAL A 1 192 ? 4.77 22.688 -12.008 1 98.81 192 VAL A N 1
ATOM 1526 C CA . VAL A 1 192 ? 5.262 21.453 -12.609 1 98.81 192 VAL A CA 1
ATOM 1527 C C . VAL A 1 192 ? 5.449 21.641 -14.109 1 98.81 192 VAL A C 1
ATOM 1529 O O . VAL A 1 192 ? 6.309 21 -14.719 1 98.81 192 VAL A O 1
ATOM 1532 N N . ARG A 1 193 ? 4.707 22.516 -14.719 1 98.38 193 ARG A N 1
ATOM 1533 C CA . ARG A 1 193 ? 4.812 22.797 -16.156 1 98.38 193 ARG A CA 1
ATOM 1534 C C . ARG A 1 193 ? 6.129 23.484 -16.484 1 98.38 193 ARG A C 1
ATOM 1536 O O . ARG A 1 193 ? 6.652 23.344 -17.578 1 98.38 193 ARG A O 1
ATOM 1543 N N . ASP A 1 194 ? 6.684 24.203 -15.508 1 98.12 194 ASP A N 1
ATOM 1544 C CA . ASP A 1 194 ? 7.883 25.016 -15.727 1 98.12 194 ASP A CA 1
ATOM 1545 C C . ASP A 1 194 ? 9.117 24.312 -15.164 1 98.12 194 ASP A C 1
ATOM 1547 O O . ASP A 1 194 ? 10.242 24.609 -15.586 1 98.12 194 ASP A O 1
ATOM 1551 N N . TYR A 1 195 ? 8.93 23.453 -14.203 1 98.62 195 TYR A N 1
ATOM 1552 C CA . TYR A 1 195 ? 10.031 22.781 -13.523 1 98.62 195 TYR A CA 1
ATOM 1553 C C . TYR A 1 195 ? 9.891 21.266 -13.609 1 98.62 195 TYR A C 1
ATOM 1555 O O . TYR A 1 195 ? 9.211 20.656 -12.781 1 98.62 195 TYR A O 1
ATOM 1563 N N . ASN A 1 196 ? 10.68 20.625 -14.43 1 98.25 196 ASN A N 1
ATOM 1564 C CA . ASN A 1 196 ? 10.602 19.188 -14.68 1 98.25 196 ASN A CA 1
ATOM 1565 C C . ASN A 1 196 ? 11.109 18.391 -13.484 1 98.25 196 ASN A C 1
ATOM 1567 O O . ASN A 1 196 ? 10.875 17.188 -13.391 1 98.25 196 ASN A O 1
ATOM 1571 N N . ASN A 1 197 ? 11.789 19.109 -12.578 1 98.75 197 ASN A N 1
ATOM 1572 C CA . ASN A 1 197 ? 12.352 18.438 -11.414 1 98.75 197 ASN A CA 1
ATOM 1573 C C . ASN A 1 197 ? 11.438 18.562 -10.195 1 98.75 197 ASN A C 1
ATOM 1575 O O . ASN A 1 197 ? 11.805 18.141 -9.094 1 98.75 197 ASN A O 1
ATOM 1579 N N . LEU A 1 198 ? 10.242 19.141 -10.367 1 98.94 198 LEU A N 1
ATOM 1580 C CA . LEU A 1 198 ? 9.289 19.328 -9.273 1 98.94 198 LEU A CA 1
ATOM 1581 C C . LEU A 1 198 ? 8.266 18.203 -9.242 1 98.94 198 LEU A C 1
ATOM 1583 O O . LEU A 1 198 ? 7.676 17.859 -10.273 1 98.94 198 LEU A O 1
ATOM 1587 N N . ILE A 1 199 ? 8.07 17.562 -8.125 1 98.94 199 ILE A N 1
ATOM 1588 C CA . ILE A 1 199 ? 7.062 16.531 -7.867 1 98.94 199 ILE A CA 1
ATOM 1589 C C . ILE A 1 199 ? 6.082 17.031 -6.805 1 98.94 199 ILE A C 1
ATOM 1591 O O . ILE A 1 199 ? 6.465 17.25 -5.656 1 98.94 199 ILE A O 1
ATOM 1595 N N . VAL A 1 200 ? 4.852 17.203 -7.168 1 98.94 200 VAL A N 1
ATOM 1596 C CA . VAL A 1 200 ? 3.836 17.641 -6.219 1 98.94 200 VAL A CA 1
ATOM 1597 C C . VAL A 1 200 ? 3.029 16.453 -5.723 1 98.94 200 VAL A C 1
ATOM 1599 O O . VAL A 1 200 ? 2.469 15.695 -6.52 1 98.94 200 VAL A O 1
ATOM 1602 N N . LEU A 1 201 ? 2.967 16.266 -4.414 1 98.88 201 LEU A N 1
ATOM 1603 C CA . LEU A 1 201 ? 2.236 15.172 -3.777 1 98.88 201 LEU A CA 1
ATOM 1604 C C . LEU A 1 201 ? 0.902 15.664 -3.225 1 98.88 201 LEU A C 1
ATOM 1606 O O . LEU A 1 201 ? 0.824 16.75 -2.65 1 98.88 201 LEU A O 1
ATOM 1610 N N . ARG A 1 202 ? -0.087 14.852 -3.396 1 98.44 202 ARG A N 1
ATOM 1611 C CA . ARG A 1 202 ? -1.407 15.125 -2.842 1 98.44 202 ARG A CA 1
ATOM 1612 C C . ARG A 1 202 ? -2.039 13.859 -2.27 1 98.44 202 ARG A C 1
ATOM 1614 O O . ARG A 1 202 ? -1.546 12.758 -2.502 1 98.44 202 ARG A O 1
ATOM 1621 N N . SER A 1 203 ? -3.031 14.055 -1.438 1 97 203 SER A N 1
ATOM 1622 C CA . SER A 1 203 ? -3.66 12.961 -0.701 1 97 203 SER A CA 1
ATOM 1623 C C . SER A 1 203 ? -5.18 13.062 -0.747 1 97 203 SER A C 1
ATOM 1625 O O . SER A 1 203 ? -5.73 14.164 -0.829 1 97 203 SER A O 1
ATOM 1627 N N . PHE A 1 204 ? -5.855 11.945 -0.684 1 98.69 204 PHE A N 1
ATOM 1628 C CA . PHE A 1 204 ? -7.305 11.93 -0.551 1 98.69 204 PHE A CA 1
ATOM 1629 C C . PHE A 1 204 ? -7.715 11.844 0.915 1 98.69 204 PHE A C 1
ATOM 1631 O O . PHE A 1 204 ? -8.906 11.898 1.237 1 98.69 204 PHE A O 1
ATOM 1638 N N . SER A 1 205 ? -6.809 11.789 1.818 1 98.12 205 SER A N 1
ATOM 1639 C CA . SER A 1 205 ? -7.074 11.461 3.213 1 98.12 205 SER A CA 1
ATOM 1640 C C . SER A 1 205 ? -7.684 12.641 3.957 1 98.12 205 SER A C 1
ATOM 1642 O O . SER A 1 205 ? -8.43 12.461 4.922 1 98.12 205 SER A O 1
ATOM 1644 N N . LYS A 1 206 ? -7.289 13.883 3.531 1 98.38 206 LYS A N 1
ATOM 1645 C CA . LYS A 1 206 ? -7.602 15.055 4.344 1 98.38 206 LYS A CA 1
ATOM 1646 C C . LYS A 1 206 ? -8.789 15.82 3.771 1 98.38 206 LYS A C 1
ATOM 1648 O O . LYS A 1 206 ? -9.922 15.672 4.246 1 98.38 206 LYS A O 1
ATOM 1653 N N . PHE A 1 207 ? -8.633 16.469 2.629 1 98.12 207 PHE A N 1
ATOM 1654 C CA . PHE A 1 207 ? -9.672 17.266 1.982 1 98.12 207 PHE A CA 1
ATOM 1655 C C . PHE A 1 207 ? -10.867 16.406 1.604 1 98.12 207 PHE A C 1
ATOM 1657 O O . PHE A 1 207 ? -12 16.703 1.971 1 98.12 207 PHE A O 1
ATOM 1664 N N . PHE A 1 208 ? -10.602 15.188 1.023 1 98.69 208 PHE A N 1
ATOM 1665 C CA . PHE A 1 208 ? -11.664 14.344 0.498 1 98.69 208 PHE A CA 1
ATOM 1666 C C . PHE A 1 208 ? -12.18 13.391 1.571 1 98.69 208 PHE A C 1
ATOM 1668 O O . PHE A 1 208 ? -13.18 12.695 1.365 1 98.69 208 PHE A O 1
ATOM 1675 N N . GLY A 1 209 ? -11.516 13.32 2.713 1 98.56 209 GLY A N 1
ATOM 1676 C CA . GLY A 1 209 ? -11.984 12.5 3.818 1 98.56 209 GLY A CA 1
ATOM 1677 C C . GLY A 1 209 ? -11.922 11.016 3.529 1 98.56 209 GLY A C 1
ATOM 1678 O O . GLY A 1 209 ? -12.836 10.266 3.891 1 98.56 209 GLY A O 1
ATOM 1679 N N . LEU A 1 210 ? -10.914 10.594 2.863 1 98.69 210 LEU A N 1
ATOM 1680 C CA . LEU A 1 210 ? -10.789 9.18 2.51 1 98.69 210 LEU A CA 1
ATOM 1681 C C . LEU A 1 210 ? -9.562 8.562 3.176 1 98.69 210 LEU A C 1
ATOM 1683 O O . LEU A 1 210 ? -8.867 7.746 2.568 1 98.69 210 LEU A O 1
ATOM 1687 N N . ALA A 1 211 ? -9.25 9.008 4.426 1 98.19 211 ALA A N 1
ATOM 1688 C CA . ALA A 1 211 ? -8.086 8.5 5.148 1 98.19 211 ALA A CA 1
ATOM 1689 C C . ALA A 1 211 ? -8.109 6.977 5.23 1 98.19 211 ALA A C 1
ATOM 1691 O O . ALA A 1 211 ? -7.07 6.324 5.109 1 98.19 211 ALA A O 1
ATOM 1692 N N . GLY A 1 212 ? -9.258 6.402 5.375 1 98 212 GLY A N 1
ATOM 1693 C CA . GLY A 1 212 ? -9.398 4.961 5.539 1 98 212 GLY A CA 1
ATOM 1694 C C . GLY A 1 212 ? -9.312 4.199 4.23 1 98 212 GLY A C 1
ATOM 1695 O O . GLY A 1 212 ? -9.344 2.969 4.219 1 98 212 GLY A O 1
ATOM 1696 N N . MET A 1 213 ? -9.219 4.867 3.094 1 98.44 213 MET A N 1
ATOM 1697 C CA . MET A 1 213 ? -9.234 4.215 1.787 1 98.44 213 MET A CA 1
ATOM 1698 C C . MET A 1 213 ? -7.84 4.195 1.171 1 98.44 213 MET A C 1
ATOM 1700 O O . MET A 1 213 ? -7.578 3.426 0.245 1 98.44 213 MET A O 1
ATOM 1704 N N . ARG A 1 214 ? -6.941 5.031 1.584 1 97.62 214 ARG A N 1
ATOM 1705 C CA . ARG A 1 214 ? -5.516 5.051 1.282 1 97.62 214 ARG A CA 1
ATOM 1706 C C . ARG A 1 214 ? -5.27 5.312 -0.199 1 97.62 214 ARG A C 1
ATOM 1708 O O . ARG A 1 214 ? -4.75 4.453 -0.912 1 97.62 214 ARG A O 1
ATOM 1715 N N . VAL A 1 215 ? -5.551 6.492 -0.673 1 98.56 215 VAL A N 1
ATOM 1716 C CA . VAL A 1 215 ? -5.289 6.906 -2.049 1 98.56 215 VAL A CA 1
ATOM 1717 C C . VAL A 1 215 ? -4.492 8.211 -2.055 1 98.56 215 VAL A C 1
ATOM 1719 O O . VAL A 1 215 ? -4.793 9.133 -1.297 1 98.56 215 VAL A O 1
ATOM 1722 N N . GLY A 1 216 ? -3.455 8.281 -2.764 1 98.62 216 GLY A N 1
ATOM 1723 C CA . GLY A 1 216 ? -2.672 9.477 -3.029 1 98.62 216 GLY A CA 1
ATOM 1724 C C . GLY A 1 216 ? -2.213 9.578 -4.469 1 98.62 216 GLY A C 1
ATOM 1725 O O . GLY A 1 216 ? -2.395 8.648 -5.254 1 98.62 216 GLY A O 1
ATOM 1726 N N . TYR A 1 217 ? -1.714 10.711 -4.855 1 98.88 217 TYR A N 1
ATOM 1727 C CA . TYR A 1 217 ? -1.216 10.867 -6.215 1 98.88 217 TYR A CA 1
ATOM 1728 C C . TYR A 1 217 ? -0.114 11.922 -6.273 1 98.88 217 TYR A C 1
ATOM 1730 O O . TYR A 1 217 ? 0.032 12.727 -5.352 1 98.88 217 TYR A O 1
ATOM 1738 N N . ALA A 1 218 ? 0.695 11.844 -7.258 1 98.94 218 ALA A N 1
ATOM 1739 C CA . ALA A 1 218 ? 1.746 12.812 -7.57 1 98.94 218 ALA A CA 1
ATOM 1740 C C . ALA A 1 218 ? 1.569 13.383 -8.977 1 98.94 218 ALA A C 1
ATOM 1742 O O . ALA A 1 218 ? 1.112 12.68 -9.883 1 98.94 218 ALA A O 1
ATOM 1743 N N . VAL A 1 219 ? 1.784 14.609 -9.125 1 98.94 219 VAL A N 1
ATOM 1744 C CA . VAL A 1 219 ? 1.88 15.266 -10.422 1 98.94 219 VAL A CA 1
ATOM 1745 C C . VAL A 1 219 ? 3.318 15.719 -10.672 1 98.94 219 VAL A C 1
ATOM 1747 O O . VAL A 1 219 ? 3.891 16.453 -9.859 1 98.94 219 VAL A O 1
ATOM 1750 N N . CYS A 1 220 ? 3.93 15.305 -11.703 1 98.94 220 CYS A N 1
ATOM 1751 C CA . CYS A 1 220 ? 5.328 15.555 -12.023 1 98.94 220 CYS A CA 1
ATOM 1752 C C . CYS A 1 220 ? 5.602 15.305 -13.5 1 98.94 220 CYS A C 1
ATOM 1754 O O . CYS A 1 220 ? 4.672 15.141 -14.289 1 98.94 220 CYS A O 1
ATOM 1756 N N . SER A 1 221 ? 6.883 15.414 -13.945 1 98.81 221 SER A N 1
ATOM 1757 C CA . SER A 1 221 ? 7.219 15.125 -15.336 1 98.81 221 SER A CA 1
ATOM 1758 C C . SER A 1 221 ? 6.832 13.695 -15.711 1 98.81 221 SER A C 1
ATOM 1760 O O . SER A 1 221 ? 6.801 12.812 -14.852 1 98.81 221 SER A O 1
ATOM 1762 N N . ALA A 1 222 ? 6.523 13.484 -16.984 1 98.5 222 ALA A N 1
ATOM 1763 C CA . ALA A 1 222 ? 6.125 12.164 -17.469 1 98.5 222 ALA A CA 1
ATOM 1764 C C . ALA A 1 222 ? 7.195 11.125 -17.156 1 98.5 222 ALA A C 1
ATOM 1766 O O . ALA A 1 222 ? 6.879 9.984 -16.812 1 98.5 222 ALA A O 1
ATOM 1767 N N . GLU A 1 223 ? 8.414 11.523 -17.25 1 98 223 GLU A N 1
ATOM 1768 C CA . GLU A 1 223 ? 9.531 10.609 -17 1 98 223 GLU A CA 1
ATOM 1769 C C . GLU A 1 223 ? 9.531 10.133 -15.555 1 98 223 GLU A C 1
ATOM 1771 O O . GLU A 1 223 ? 9.688 8.938 -15.289 1 98 223 GLU A O 1
ATOM 1776 N N . ILE A 1 224 ? 9.375 11.039 -14.625 1 98.56 224 ILE A N 1
ATOM 1777 C CA . ILE A 1 224 ? 9.375 10.688 -13.211 1 98.56 224 ILE A CA 1
ATOM 1778 C C . ILE A 1 224 ? 8.125 9.875 -12.875 1 98.56 224 ILE A C 1
ATOM 1780 O O . ILE A 1 224 ? 8.203 8.898 -12.133 1 98.56 224 ILE A O 1
ATOM 1784 N N . ALA A 1 225 ? 6.98 10.289 -13.43 1 98.69 225 ALA A N 1
ATOM 1785 C CA . ALA A 1 225 ? 5.742 9.555 -13.203 1 98.69 225 ALA A CA 1
ATOM 1786 C C . ALA A 1 225 ? 5.871 8.102 -13.664 1 98.69 225 ALA A C 1
ATOM 1788 O O . ALA A 1 225 ? 5.457 7.18 -12.953 1 98.69 225 ALA A O 1
ATOM 1789 N N . GLU A 1 226 ? 6.418 7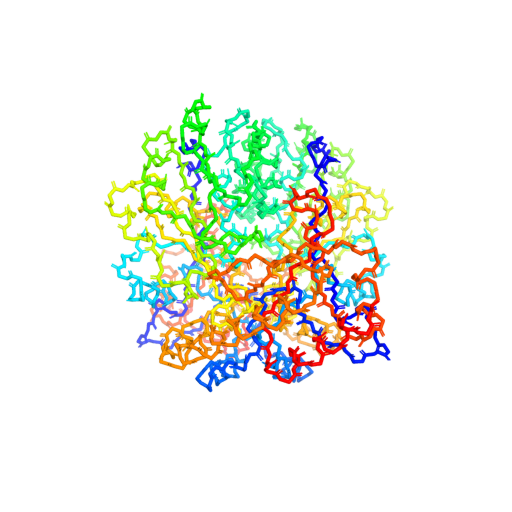.926 -14.836 1 97.75 226 GLU A N 1
ATOM 1790 C CA . GLU A 1 226 ? 6.621 6.578 -15.367 1 97.75 226 GLU A CA 1
ATOM 1791 C C . GLU A 1 226 ? 7.531 5.758 -14.461 1 97.75 226 GLU A C 1
ATOM 1793 O O . GLU A 1 226 ? 7.277 4.578 -14.219 1 97.75 226 GLU A O 1
ATOM 1798 N N . ALA A 1 227 ? 8.57 6.359 -13.977 1 98 227 ALA A N 1
ATOM 1799 C CA . ALA A 1 227 ? 9.508 5.68 -13.086 1 98 227 ALA A CA 1
ATOM 1800 C C . ALA A 1 227 ? 8.812 5.238 -11.797 1 98 227 ALA A C 1
ATOM 1802 O O . ALA A 1 227 ? 9.023 4.117 -11.328 1 98 227 ALA A O 1
ATOM 1803 N N . ILE A 1 228 ? 7.988 6.133 -11.242 1 98.44 228 ILE A N 1
ATOM 1804 C CA . ILE A 1 228 ? 7.246 5.809 -10.031 1 98.44 228 ILE A CA 1
ATOM 1805 C C . ILE A 1 228 ? 6.309 4.633 -10.297 1 98.44 228 ILE A C 1
ATOM 1807 O O . ILE A 1 228 ? 6.242 3.689 -9.508 1 98.44 228 ILE A O 1
ATOM 1811 N N . GLU A 1 229 ? 5.645 4.633 -11.43 1 97.12 229 GLU A N 1
ATOM 1812 C CA . GLU A 1 229 ? 4.668 3.609 -11.789 1 97.12 229 GLU A CA 1
ATOM 1813 C C . GLU A 1 229 ? 5.332 2.246 -11.953 1 97.12 229 GLU A C 1
ATOM 1815 O O . GLU A 1 229 ? 4.719 1.213 -11.688 1 97.12 229 GLU A O 1
ATOM 1820 N N . LYS A 1 230 ? 6.59 2.199 -12.297 1 95.38 230 LYS A N 1
ATOM 1821 C CA . LYS A 1 230 ? 7.324 0.955 -12.508 1 95.38 230 LYS A CA 1
ATOM 1822 C C . LYS A 1 230 ? 7.609 0.255 -11.18 1 95.38 230 LYS A C 1
ATOM 1824 O O . LYS A 1 230 ? 7.727 -0.972 -11.133 1 95.38 230 LYS A O 1
ATOM 1829 N N . VAL A 1 231 ? 7.637 1.089 -10.109 1 96.25 231 VAL A N 1
ATOM 1830 C CA . VAL A 1 231 ? 8.203 0.474 -8.914 1 96.25 231 VAL A CA 1
ATOM 1831 C C . VAL A 1 231 ? 7.152 0.448 -7.805 1 96.25 231 VAL A C 1
ATOM 1833 O O . VAL A 1 231 ? 7.332 -0.224 -6.785 1 96.25 231 VAL A O 1
ATOM 1836 N N . ARG A 1 232 ? 6.039 1.187 -8.047 1 96.75 232 ARG A N 1
ATOM 1837 C CA . ARG A 1 232 ? 4.992 1.142 -7.035 1 96.75 232 ARG A CA 1
ATOM 1838 C C . ARG A 1 232 ? 4.344 -0.237 -6.977 1 96.75 232 ARG A C 1
ATOM 1840 O O . ARG A 1 232 ? 4.57 -1.074 -7.852 1 96.75 232 ARG A O 1
ATOM 1847 N N . LEU A 1 233 ? 3.629 -0.487 -5.914 1 95.56 233 LEU A N 1
ATOM 1848 C CA . LEU A 1 233 ? 2.885 -1.737 -5.809 1 95.56 233 LEU A CA 1
ATOM 1849 C C . LEU A 1 233 ? 1.89 -1.876 -6.957 1 95.56 233 LEU A C 1
ATOM 1851 O O . LEU A 1 233 ? 1.105 -0.96 -7.219 1 95.56 233 LEU A O 1
ATOM 1855 N N . PRO A 1 234 ? 1.848 -2.941 -7.723 1 91.62 234 PRO A N 1
ATOM 1856 C CA . PRO A 1 234 ? 0.937 -3.092 -8.859 1 91.62 234 PRO A CA 1
ATOM 1857 C C . PRO A 1 234 ? -0.533 -3.016 -8.453 1 91.62 234 PRO A C 1
ATOM 1859 O O . PRO A 1 234 ? -1.361 -2.504 -9.211 1 91.62 234 PRO A O 1
ATOM 1862 N N . PHE A 1 235 ? -0.968 -3.404 -7.352 1 93.19 235 PHE A N 1
ATOM 1863 C CA . PHE A 1 235 ? -2.354 -3.42 -6.895 1 93.19 235 PHE A CA 1
ATOM 1864 C C . PHE A 1 235 ? -2.473 -2.795 -5.512 1 93.19 235 PHE A C 1
ATOM 1866 O O . PHE A 1 235 ? -3.287 -3.232 -4.695 1 93.19 235 PHE A O 1
ATOM 1873 N N . GLY A 1 236 ? -1.684 -1.779 -5.355 1 95.69 236 GLY A N 1
ATOM 1874 C CA . GLY A 1 236 ? -1.618 -1.262 -4 1 95.69 236 GLY A CA 1
ATOM 1875 C C . GLY A 1 236 ? -2.881 -0.535 -3.576 1 95.69 236 GLY A C 1
ATOM 1876 O O . GLY A 1 236 ? -3.211 -0.495 -2.391 1 95.69 236 GLY A O 1
ATOM 1877 N N . ILE A 1 237 ? -3.568 0.114 -4.496 1 98.06 237 ILE A N 1
ATOM 1878 C CA . ILE A 1 237 ? -4.832 0.783 -4.211 1 98.06 237 ILE A CA 1
ATOM 1879 C C . ILE A 1 237 ? -5.988 -0.199 -4.391 1 98.06 237 ILE A C 1
ATOM 1881 O O . ILE A 1 237 ? -6.168 -0.769 -5.469 1 98.06 237 ILE A O 1
ATOM 1885 N N . SER A 1 238 ? -6.715 -0.421 -3.336 1 98 238 SER A N 1
ATOM 1886 C CA . SER A 1 238 ? -7.797 -1.402 -3.369 1 98 238 SER A CA 1
ATOM 1887 C C . SER A 1 238 ? -8.891 -0.985 -4.344 1 98 238 SER A C 1
ATOM 1889 O O . SER A 1 238 ? -8.984 0.187 -4.715 1 98 238 SER A O 1
ATOM 1891 N N . TYR A 1 239 ? -9.68 -1.969 -4.758 1 97.81 239 TYR A N 1
ATOM 1892 C CA . TYR A 1 239 ? -10.734 -1.707 -5.727 1 97.81 239 TYR A CA 1
ATOM 1893 C C . TYR A 1 239 ? -11.734 -0.686 -5.184 1 97.81 239 TYR A C 1
ATOM 1895 O O . TYR A 1 239 ? -12.031 0.307 -5.848 1 97.81 239 TYR A O 1
ATOM 1903 N N . PRO A 1 240 ? -12.258 -0.839 -3.938 1 98.62 240 PRO A N 1
ATOM 1904 C CA . PRO A 1 240 ? -13.18 0.175 -3.422 1 98.62 240 PRO A CA 1
ATOM 1905 C C . PRO A 1 240 ? -12.531 1.551 -3.293 1 98.62 240 PRO A C 1
ATOM 1907 O O . PRO A 1 240 ? -13.211 2.572 -3.443 1 98.62 240 PRO A O 1
ATOM 1910 N N . ALA A 1 241 ? -11.258 1.571 -2.979 1 98.75 241 ALA A N 1
ATOM 1911 C CA . ALA A 1 241 ? -10.547 2.846 -2.873 1 98.75 241 ALA A CA 1
ATOM 1912 C C . ALA A 1 241 ? -10.562 3.592 -4.203 1 98.75 241 ALA A C 1
ATOM 1914 O O . ALA A 1 241 ? -10.742 4.812 -4.238 1 98.75 241 ALA A O 1
ATOM 1915 N N . VAL A 1 242 ? -10.352 2.877 -5.309 1 98.62 242 VAL A N 1
ATOM 1916 C CA . VAL A 1 242 ? -10.406 3.479 -6.637 1 98.62 242 VAL A CA 1
ATOM 1917 C C . VAL A 1 242 ? -11.781 4.082 -6.879 1 98.62 242 VAL A C 1
ATOM 1919 O O . VAL A 1 242 ? -11.898 5.246 -7.273 1 98.62 242 VAL A O 1
ATOM 1922 N N . GLU A 1 243 ? -12.812 3.314 -6.57 1 98.69 243 GLU A N 1
ATOM 1923 C CA . GLU A 1 243 ? -14.18 3.744 -6.832 1 98.69 243 GLU A CA 1
ATOM 1924 C C . GLU A 1 243 ? -14.547 4.961 -5.984 1 98.69 243 GLU A C 1
ATOM 1926 O O . GLU A 1 243 ? -15.172 5.902 -6.477 1 98.69 243 GLU A O 1
ATOM 1931 N N . THR A 1 244 ? -14.148 4.945 -4.742 1 98.88 244 THR A N 1
ATOM 1932 C CA . THR A 1 244 ? -14.484 6.051 -3.854 1 98.88 244 THR A CA 1
ATOM 1933 C C . THR A 1 244 ? -13.695 7.305 -4.223 1 98.88 244 THR A C 1
ATOM 1935 O O . THR A 1 244 ? -14.211 8.422 -4.121 1 98.88 244 THR A O 1
ATOM 1938 N N . ALA A 1 245 ? -12.453 7.148 -4.625 1 98.94 245 ALA A N 1
ATOM 1939 C CA . ALA A 1 245 ? -11.648 8.297 -5.039 1 98.94 245 ALA A CA 1
ATOM 1940 C C . ALA A 1 245 ? -12.258 8.977 -6.262 1 98.94 245 ALA A C 1
ATOM 1942 O O . ALA A 1 245 ? -12.375 10.211 -6.301 1 98.94 245 ALA A O 1
ATOM 1943 N N . ILE A 1 246 ? -12.664 8.172 -7.262 1 98.88 246 ILE A N 1
ATOM 1944 C CA . ILE A 1 246 ? -13.289 8.711 -8.461 1 98.88 246 ILE A CA 1
ATOM 1945 C C . ILE A 1 246 ? -14.586 9.438 -8.094 1 98.88 246 ILE A C 1
ATOM 1947 O O . ILE A 1 246 ? -14.836 10.547 -8.57 1 98.88 246 ILE A O 1
ATOM 1951 N N . ALA A 1 247 ? -15.383 8.82 -7.215 1 98.88 247 ALA A N 1
ATOM 1952 C CA . ALA A 1 247 ? -16.641 9.422 -6.766 1 98.88 247 ALA A CA 1
ATOM 1953 C C . ALA A 1 247 ? -16.391 10.734 -6.031 1 98.88 247 ALA A C 1
ATOM 1955 O O . ALA A 1 247 ? -17.156 11.688 -6.156 1 98.88 247 ALA A O 1
ATOM 1956 N N . ALA A 1 248 ? -15.336 10.805 -5.254 1 98.88 248 ALA A N 1
ATOM 1957 C CA . ALA A 1 248 ? -14.984 12.023 -4.523 1 98.88 248 ALA A CA 1
ATOM 1958 C C . ALA A 1 248 ? -14.664 13.164 -5.488 1 98.88 248 ALA A C 1
ATOM 1960 O O . ALA A 1 248 ? -15.109 14.289 -5.289 1 98.88 248 ALA A O 1
ATOM 1961 N N . LEU A 1 249 ? -13.93 12.828 -6.523 1 98.81 249 LEU A N 1
ATOM 1962 C CA . LEU A 1 249 ? -13.562 13.828 -7.523 1 98.81 249 LEU A CA 1
ATOM 1963 C C . LEU A 1 249 ? -14.797 14.352 -8.25 1 98.81 249 LEU A C 1
ATOM 1965 O O . LEU A 1 249 ? -14.82 15.5 -8.695 1 98.81 249 LEU A O 1
ATOM 1969 N N . ARG A 1 250 ? -15.812 13.555 -8.328 1 98.25 250 ARG A N 1
ATOM 1970 C CA . ARG A 1 250 ? -17.062 13.945 -8.977 1 98.25 250 ARG A CA 1
ATOM 1971 C C . ARG A 1 250 ? -17.953 14.734 -8.016 1 98.25 250 ARG A C 1
ATOM 1973 O O . ARG A 1 250 ? -18.953 15.312 -8.43 1 98.25 250 ARG A O 1
ATOM 1980 N N . SER A 1 251 ? -17.562 14.789 -6.773 1 98.44 251 SER A N 1
ATOM 1981 C CA . SER A 1 251 ? -18.359 15.453 -5.742 1 98.44 251 SER A CA 1
ATOM 1982 C C . SER A 1 251 ? -17.641 16.703 -5.219 1 98.44 251 SER A C 1
ATOM 1984 O O . SER A 1 251 ? -17.719 17 -4.027 1 98.44 251 SER A O 1
ATOM 1986 N N . LEU A 1 252 ? -16.984 17.375 -6.059 1 98.06 252 LEU A N 1
ATOM 1987 C CA . LEU A 1 252 ? -16.109 18.469 -5.645 1 98.06 252 LEU A CA 1
ATOM 1988 C C . LEU A 1 252 ? -16.906 19.562 -4.941 1 98.06 252 LEU A C 1
ATOM 1990 O O . LEU A 1 252 ? -16.406 20.188 -3.996 1 98.06 252 LEU A O 1
ATOM 1994 N N . ASP A 1 253 ? -18.094 19.844 -5.391 1 98.31 253 ASP A N 1
ATOM 1995 C CA . ASP A 1 253 ? -18.906 20.906 -4.781 1 98.31 253 ASP A CA 1
ATOM 1996 C C . ASP A 1 253 ? -19.172 20.609 -3.309 1 98.31 253 ASP A C 1
ATOM 1998 O O . ASP A 1 253 ? -19.125 21.5 -2.469 1 98.31 253 ASP A O 1
ATOM 2002 N N . TYR A 1 254 ? -19.453 19.375 -3.012 1 98.69 254 TYR A N 1
ATOM 2003 C CA . TYR A 1 254 ? -19.656 18.969 -1.628 1 98.69 254 TYR A CA 1
ATOM 2004 C C . TYR A 1 254 ? -18.422 19.234 -0.785 1 98.69 254 TYR A C 1
ATOM 2006 O O . TYR A 1 254 ? -18.516 19.828 0.294 1 98.69 254 TYR A O 1
ATOM 2014 N N . TYR A 1 255 ? -17.312 18.844 -1.266 1 98.5 255 TYR A N 1
ATOM 2015 C CA . TYR A 1 255 ? -16.078 18.938 -0.487 1 98.5 255 TYR A CA 1
ATOM 2016 C C . TYR A 1 255 ? -15.617 20.375 -0.35 1 98.5 255 TYR A C 1
ATOM 2018 O O . TYR A 1 255 ? -15.039 20.766 0.669 1 98.5 255 TYR A O 1
ATOM 2026 N N . LYS A 1 256 ? -15.875 21.203 -1.34 1 98.06 256 LYS A N 1
ATOM 2027 C CA . LYS A 1 256 ? -15.586 22.625 -1.221 1 98.06 256 LYS A CA 1
ATOM 2028 C C . LYS A 1 256 ? -16.406 23.266 -0.093 1 98.06 256 LYS A C 1
ATOM 2030 O O . LYS A 1 256 ? -15.891 24.094 0.654 1 98.06 256 LYS A O 1
ATOM 2035 N N . LYS A 1 257 ? -17.641 22.844 0.015 1 98.5 257 LYS A N 1
ATOM 2036 C CA . LYS A 1 257 ? -18.484 23.344 1.104 1 98.5 257 LYS A CA 1
ATOM 2037 C C . LYS A 1 257 ? -17.969 22.875 2.457 1 98.5 257 LYS A C 1
ATOM 2039 O O . LYS A 1 257 ? -17.953 23.641 3.424 1 98.5 257 LYS A O 1
ATOM 2044 N N . VAL A 1 258 ? -17.594 21.641 2.523 1 98.38 258 VAL A N 1
ATOM 2045 C CA . VAL A 1 258 ? -17.031 21.078 3.746 1 98.38 258 VAL A CA 1
ATOM 2046 C C . VAL A 1 258 ? -15.75 21.828 4.117 1 98.38 258 VAL A C 1
ATOM 2048 O O . VAL A 1 258 ? -15.555 22.188 5.277 1 98.38 258 VAL A O 1
ATOM 2051 N N . ARG A 1 259 ? -14.922 22.047 3.119 1 98.12 259 ARG A N 1
ATOM 2052 C CA . ARG A 1 259 ? -13.688 22.797 3.318 1 98.12 259 ARG A CA 1
ATOM 2053 C C . ARG A 1 259 ? -13.977 24.172 3.906 1 98.12 259 ARG A C 1
ATOM 2055 O O . ARG A 1 259 ? -13.328 24.594 4.867 1 98.12 259 ARG A O 1
ATOM 2062 N N . ASP A 1 260 ? -14.945 24.875 3.334 1 98.31 260 ASP A N 1
ATOM 2063 C CA . ASP A 1 260 ? -15.289 26.203 3.816 1 98.31 260 ASP A CA 1
ATOM 2064 C C . ASP A 1 260 ? -15.719 26.156 5.281 1 98.31 260 ASP A C 1
ATOM 2066 O O . ASP A 1 260 ? -15.367 27.047 6.059 1 98.31 260 ASP A O 1
ATOM 2070 N N . ARG A 1 261 ? -16.469 25.125 5.672 1 98.44 261 ARG A N 1
ATOM 2071 C CA . ARG A 1 261 ? -16.891 24.938 7.055 1 98.44 261 ARG A CA 1
ATOM 2072 C C . ARG A 1 261 ? -15.688 24.703 7.969 1 98.44 261 ARG A C 1
ATOM 2074 O O . ARG A 1 261 ? -15.617 25.266 9.062 1 98.44 261 ARG A O 1
ATOM 2081 N N . ILE A 1 262 ? -14.781 23.891 7.523 1 98.69 262 ILE A N 1
ATOM 2082 C CA . ILE A 1 262 ? -13.594 23.562 8.312 1 98.69 262 ILE A CA 1
ATOM 2083 C C . ILE A 1 262 ? -12.727 24.797 8.484 1 98.69 262 ILE A C 1
ATOM 2085 O O . ILE A 1 262 ? -12.234 25.062 9.586 1 98.69 262 ILE A O 1
ATOM 2089 N N . VAL A 1 263 ? -12.555 25.562 7.418 1 98.56 263 VAL A N 1
ATOM 2090 C CA . VAL A 1 263 ? -11.711 26.75 7.453 1 98.56 263 VAL A CA 1
ATOM 2091 C C . VAL A 1 263 ? -12.312 27.797 8.398 1 98.56 263 VAL A C 1
ATOM 2093 O O . VAL A 1 263 ? -11.602 28.422 9.172 1 98.56 263 VAL A O 1
ATOM 2096 N N . ARG A 1 264 ? -13.609 27.969 8.32 1 98.5 264 ARG A N 1
ATOM 2097 C CA . ARG A 1 264 ? -14.281 28.875 9.234 1 98.5 264 ARG A CA 1
ATOM 2098 C C . ARG A 1 264 ? -14.094 28.438 10.68 1 98.5 264 ARG A C 1
ATOM 2100 O O . ARG A 1 264 ? -13.812 29.266 11.555 1 98.5 264 ARG A O 1
ATOM 2107 N N . GLU A 1 265 ? -14.305 27.141 10.906 1 98.69 265 GLU A N 1
ATOM 2108 C CA . GLU A 1 265 ? -14.148 26.609 12.258 1 98.69 265 GLU A CA 1
ATOM 2109 C C . GLU A 1 265 ? -12.695 26.703 12.719 1 98.69 265 GLU A C 1
ATOM 2111 O O . GLU A 1 265 ? -12.43 26.906 13.906 1 98.69 265 GLU A O 1
ATOM 2116 N N . ARG A 1 266 ? -11.75 26.516 11.836 1 98.69 266 ARG A N 1
ATOM 2117 C CA . ARG A 1 266 ? -10.328 26.672 12.133 1 98.69 266 ARG A CA 1
ATOM 2118 C C . ARG A 1 266 ? -10.039 28.047 12.703 1 98.69 266 ARG A C 1
ATOM 2120 O O . ARG A 1 266 ? -9.375 28.172 13.727 1 98.69 266 ARG A O 1
ATOM 2127 N N . GLU A 1 267 ? -10.562 29.062 12.008 1 98.62 267 GLU A N 1
ATOM 2128 C CA . GLU A 1 267 ? -10.328 30.438 12.445 1 98.62 267 GLU A CA 1
ATOM 2129 C C . GLU A 1 267 ? -10.969 30.703 13.805 1 98.62 267 GLU A C 1
ATOM 2131 O O . GLU A 1 267 ? -10.375 31.359 14.656 1 98.62 267 GLU A O 1
ATOM 2136 N N . ARG A 1 268 ? -12.148 30.172 13.984 1 98.75 268 ARG A N 1
ATOM 2137 C CA . ARG A 1 268 ? -12.812 30.312 15.273 1 98.75 268 ARG A CA 1
ATOM 2138 C C . ARG A 1 268 ? -12.008 29.609 16.375 1 98.75 268 ARG A C 1
ATOM 2140 O O . ARG A 1 268 ? -11.836 30.172 17.453 1 98.75 268 ARG A O 1
ATOM 2147 N N . LEU A 1 269 ? -11.586 28.391 16.125 1 98.81 269 LEU A N 1
ATOM 2148 C CA . LEU A 1 269 ? -10.789 27.609 17.062 1 98.81 269 LEU A CA 1
ATOM 2149 C C . LEU A 1 269 ? -9.523 28.359 17.469 1 98.81 269 LEU A C 1
ATOM 2151 O O . LEU A 1 269 ? -9.172 28.422 18.641 1 98.81 269 LEU A O 1
ATOM 2155 N N . ILE A 1 270 ? -8.852 28.922 16.453 1 98.75 270 ILE A N 1
ATOM 2156 C CA . ILE A 1 270 ? -7.637 29.688 16.688 1 98.75 270 ILE A CA 1
ATOM 2157 C C . ILE A 1 270 ? -7.93 30.844 17.641 1 98.75 270 ILE A C 1
ATOM 2159 O O . ILE A 1 270 ? -7.207 31.047 18.625 1 98.75 270 ILE A O 1
ATOM 2163 N N . GLU A 1 271 ? -8.953 31.578 17.391 1 98.62 271 GLU A N 1
ATOM 2164 C CA . GLU A 1 271 ? -9.32 32.719 18.234 1 98.62 271 GLU A CA 1
ATOM 2165 C C . GLU A 1 271 ? -9.617 32.281 19.656 1 98.62 271 GLU A C 1
ATOM 2167 O O . GLU A 1 271 ? -9.18 32.938 20.609 1 98.62 271 GLU A O 1
ATOM 2172 N N . LYS A 1 272 ? -10.344 31.219 19.812 1 98.69 272 LYS A N 1
ATOM 2173 C CA . LYS A 1 272 ? -10.711 30.719 21.141 1 98.69 272 LYS A CA 1
ATOM 2174 C C . LYS A 1 272 ? -9.484 30.203 21.875 1 98.69 272 LYS A C 1
ATOM 2176 O O . LYS A 1 272 ? -9.367 30.375 23.094 1 98.69 272 LYS A O 1
ATOM 2181 N N . LEU A 1 273 ? -8.633 29.5 21.203 1 98.69 273 LEU A N 1
ATOM 2182 C CA . LEU A 1 273 ? -7.418 28.969 21.828 1 98.69 273 LEU A CA 1
ATOM 2183 C C . LEU A 1 273 ? -6.52 30.109 22.297 1 98.69 273 LEU A C 1
ATOM 2185 O O . LEU A 1 273 ? -5.836 29.984 23.328 1 98.69 273 LEU A O 1
ATOM 2189 N N . LYS A 1 274 ? -6.523 31.234 21.547 1 98.25 274 LYS A N 1
ATOM 2190 C CA . LYS A 1 274 ? -5.699 32.375 21.891 1 98.25 274 LYS A CA 1
ATOM 2191 C C . LYS A 1 274 ? -6.129 33 23.234 1 98.25 274 LYS A C 1
ATOM 2193 O O . LYS A 1 274 ? -5.355 33.688 23.875 1 98.25 274 LYS A O 1
ATOM 2198 N N . GLU A 1 275 ? -7.301 32.688 23.641 1 98.06 275 GLU A N 1
ATOM 2199 C CA . GLU A 1 275 ? -7.816 33.188 24.922 1 98.06 275 GLU A CA 1
ATOM 2200 C C . GLU A 1 275 ? -7.219 32.438 26.094 1 98.06 275 GLU A C 1
ATOM 2202 O O . GLU A 1 275 ? -7.309 32.875 27.234 1 98.06 275 GLU A O 1
ATOM 2207 N N . ILE A 1 276 ? -6.664 31.328 25.859 1 97.94 276 ILE A N 1
ATOM 2208 C CA . ILE A 1 276 ? -6.051 30.531 26.906 1 97.94 276 ILE A CA 1
ATOM 2209 C C . ILE A 1 276 ? -4.598 30.969 27.109 1 97.94 276 ILE A C 1
ATOM 2211 O O . ILE A 1 276 ? -3.756 30.766 26.234 1 97.94 276 ILE A O 1
ATOM 2215 N N . GLU A 1 277 ? -4.211 31.453 28.219 1 96.25 277 GLU A N 1
ATOM 2216 C CA . GLU A 1 277 ? -2.994 32.219 28.469 1 96.25 277 GLU A CA 1
ATOM 2217 C C . GLU A 1 277 ? -1.751 31.344 28.297 1 96.25 277 GLU A C 1
ATOM 2219 O O . GLU A 1 277 ? -0.699 31.844 27.875 1 96.25 277 GLU A O 1
ATOM 2224 N N . TRP A 1 278 ? -1.837 30.125 28.656 1 97.12 278 TRP A N 1
ATOM 2225 C CA . TRP A 1 278 ? -0.637 29.281 28.656 1 97.12 278 TRP A CA 1
ATOM 2226 C C . TRP A 1 278 ? -0.428 28.625 27.297 1 97.12 278 TRP A C 1
ATOM 2228 O O . TRP A 1 278 ? 0.467 27.797 27.141 1 97.12 278 TRP A O 1
ATOM 2238 N N . LEU A 1 279 ? -1.292 29 26.312 1 97.88 279 LEU A N 1
ATOM 2239 C CA . LEU A 1 279 ? -1.142 28.5 24.938 1 97.88 279 LEU A CA 1
ATOM 2240 C C . LEU A 1 279 ? -0.608 29.578 24.016 1 97.88 279 LEU A C 1
ATOM 2242 O O . LEU A 1 279 ? -1.079 30.719 24.062 1 97.88 279 LEU A O 1
ATOM 2246 N N . GLU A 1 280 ? 0.431 29.281 23.266 1 97.25 280 GLU A N 1
ATOM 2247 C CA . GLU A 1 280 ? 0.832 30.047 22.094 1 97.25 280 GLU A CA 1
ATOM 2248 C C . GLU A 1 280 ? 0.286 29.406 20.812 1 97.25 280 GLU A C 1
ATOM 2250 O O . GLU A 1 280 ? 0.628 28.281 20.484 1 97.25 280 GLU A O 1
ATOM 2255 N N . VAL A 1 281 ? -0.533 30.094 20.156 1 98.06 281 VAL A N 1
ATOM 2256 C CA . VAL A 1 281 ? -1.267 29.547 19.016 1 98.06 281 VAL A CA 1
ATOM 2257 C C . VAL A 1 281 ? -0.643 30.031 17.719 1 98.06 281 VAL A C 1
ATOM 2259 O O . VAL A 1 281 ? -0.394 31.234 17.547 1 98.06 281 VAL A O 1
ATOM 2262 N N . TYR A 1 282 ? -0.338 29.172 16.781 1 97 282 TYR A N 1
ATOM 2263 C CA . TYR A 1 282 ? 0.213 29.5 15.469 1 97 282 TYR A CA 1
ATOM 2264 C C . TYR A 1 282 ? -0.891 29.609 14.422 1 97 282 TYR A C 1
ATOM 2266 O O . TYR A 1 282 ? -1.94 28.969 14.555 1 97 282 TYR A O 1
ATOM 2274 N N . PRO A 1 283 ? -0.682 30.5 13.453 1 96.81 283 PRO A N 1
ATOM 2275 C CA . PRO A 1 283 ? -1.624 30.484 12.336 1 96.81 283 PRO A CA 1
ATOM 2276 C C . PRO A 1 283 ? -1.583 29.172 11.555 1 96.81 283 PRO A C 1
ATOM 2278 O O . PRO A 1 283 ? -0.649 28.375 11.711 1 96.81 283 PRO A O 1
ATOM 2281 N N . SER A 1 284 ? -2.629 28.969 10.766 1 98.25 284 SER A N 1
ATOM 2282 C CA . SER A 1 284 ? -2.664 27.719 10.008 1 98.25 284 SER A CA 1
ATOM 2283 C C . SER A 1 284 ? -3.383 27.906 8.672 1 98.25 284 SER A C 1
ATOM 2285 O O . SER A 1 284 ? -4.391 28.609 8.602 1 98.25 284 SER A O 1
ATOM 2287 N N . ASP A 1 285 ? -2.803 27.312 7.652 1 98.44 285 ASP A N 1
ATOM 2288 C CA . ASP A 1 285 ? -3.43 27.219 6.336 1 98.44 285 ASP A CA 1
ATOM 2289 C C . ASP A 1 285 ? -3.945 25.797 6.082 1 98.44 285 ASP A C 1
ATOM 2291 O O . ASP A 1 285 ? -4.297 25.453 4.949 1 98.44 285 ASP A O 1
ATOM 2295 N N . ALA A 1 286 ? -3.984 24.922 7.07 1 98.5 286 ALA A N 1
ATOM 2296 C CA . ALA A 1 286 ? -4.359 23.516 6.961 1 98.5 286 ALA A CA 1
ATOM 2297 C C . ALA A 1 286 ? -5.637 23.219 7.746 1 98.5 286 ALA A C 1
ATOM 2299 O O . ALA A 1 286 ? -6.398 24.141 8.062 1 98.5 286 ALA A O 1
ATOM 2300 N N . ASN A 1 287 ? -5.977 21.969 7.938 1 98.75 287 ASN A N 1
ATOM 2301 C CA . ASN A 1 287 ? -7.145 21.594 8.727 1 98.75 287 ASN A CA 1
ATOM 2302 C C . ASN A 1 287 ? -6.762 21.234 10.164 1 98.75 287 ASN A C 1
ATOM 2304 O O . ASN A 1 287 ? -7.355 20.344 10.766 1 98.75 287 ASN A O 1
ATOM 2308 N N . PHE A 1 288 ? -5.742 21.844 10.656 1 98.81 288 PHE A N 1
ATOM 2309 C CA . PHE A 1 288 ? -5.266 21.672 12.023 1 98.81 288 PHE A CA 1
ATOM 2310 C C . PHE A 1 288 ? -4.605 22.953 12.531 1 98.81 288 PHE A C 1
ATOM 2312 O O . PHE A 1 288 ? -4.316 23.859 11.75 1 98.81 288 PHE A O 1
ATOM 2319 N N . VAL A 1 289 ? -4.406 23.016 13.844 1 98.62 289 VAL A N 1
ATOM 2320 C CA . VAL A 1 289 ? -3.764 24.141 14.5 1 98.62 289 VAL A CA 1
ATOM 2321 C C . VAL A 1 289 ? -2.639 23.656 15.406 1 98.62 289 VAL A C 1
ATOM 2323 O O . VAL A 1 289 ? -2.818 22.688 16.156 1 98.62 289 VAL A O 1
ATOM 2326 N N . LEU A 1 290 ? -1.503 24.266 15.211 1 98.31 290 LEU A N 1
ATOM 2327 C CA . LEU A 1 290 ? -0.394 23.984 16.109 1 98.31 290 LEU A CA 1
ATOM 2328 C C . LEU A 1 290 ? -0.389 24.969 17.281 1 98.31 290 LEU A C 1
ATOM 2330 O O . LEU A 1 290 ? -0.559 26.172 17.094 1 98.31 290 LEU A O 1
ATOM 2334 N N . VAL A 1 291 ? -0.188 24.438 18.531 1 98.06 291 VAL A N 1
ATOM 2335 C CA . VAL A 1 291 ? -0.071 25.281 19.703 1 98.06 291 VAL A CA 1
ATOM 2336 C C . VAL A 1 291 ? 1.139 24.859 20.531 1 98.06 291 VAL A C 1
ATOM 2338 O O . VAL A 1 291 ? 1.466 23.672 20.594 1 98.06 291 VAL A O 1
ATOM 2341 N N . LYS A 1 292 ? 1.796 25.75 21.062 1 97 292 LYS A N 1
ATOM 2342 C CA . LYS A 1 292 ? 2.807 25.5 22.078 1 97 292 LYS A CA 1
ATOM 2343 C C . LYS A 1 292 ? 2.219 25.625 23.484 1 97 292 LYS A C 1
ATOM 2345 O O . LYS A 1 292 ? 1.631 26.641 23.828 1 97 292 LYS A O 1
ATOM 2350 N N . ALA A 1 293 ? 2.324 24.547 24.219 1 96.69 293 ALA A N 1
ATOM 2351 C CA . ALA A 1 293 ? 1.773 24.531 25.578 1 96.69 293 ALA A CA 1
ATOM 2352 C C . ALA A 1 293 ? 2.852 24.828 26.609 1 96.69 293 ALA A C 1
ATOM 2354 O O . ALA A 1 293 ? 3.85 24.109 26.703 1 96.69 293 ALA A O 1
ATOM 2355 N N . ASN A 1 294 ? 2.707 25.844 27.375 1 94.81 294 ASN A N 1
ATOM 2356 C CA . ASN A 1 294 ? 3.605 26.172 28.484 1 94.81 294 ASN A CA 1
ATOM 2357 C C . ASN A 1 294 ? 3.152 25.516 29.781 1 94.81 294 ASN A C 1
ATOM 2359 O O . ASN A 1 294 ? 3.143 26.156 30.828 1 94.81 294 ASN A O 1
ATOM 2363 N N . LYS A 1 295 ? 2.598 24.406 29.656 1 94.31 295 LYS A N 1
ATOM 2364 C CA . LYS A 1 295 ? 2.102 23.578 30.75 1 94.31 295 LYS A CA 1
ATOM 2365 C C . LYS A 1 295 ? 2.41 22.094 30.5 1 94.31 295 LYS A C 1
ATOM 2367 O O . LYS A 1 295 ? 2.291 21.609 29.359 1 94.31 295 LYS A O 1
ATOM 2372 N N . GLU A 1 296 ? 2.793 21.391 31.531 1 93.06 296 GLU A N 1
ATOM 2373 C CA . GLU A 1 296 ? 3.184 20 31.375 1 93.06 296 GLU A CA 1
ATOM 2374 C C . GLU A 1 296 ? 1.965 19.078 31.406 1 93.06 296 GLU A C 1
ATOM 2376 O O . GLU A 1 296 ? 0.929 19.422 31.969 1 93.06 296 GLU A O 1
ATOM 2381 N N . GLY A 1 297 ? 2.072 17.938 30.719 1 94.81 297 GLY A N 1
ATOM 2382 C CA . GLY A 1 297 ? 1.108 16.859 30.828 1 94.81 297 GLY A CA 1
ATOM 2383 C C . GLY A 1 297 ? -0.195 17.141 30.109 1 94.81 297 GLY A C 1
ATOM 2384 O O . GLY A 1 297 ? -1.215 16.5 30.391 1 94.81 297 GLY A O 1
ATOM 2385 N N . VAL A 1 298 ? -0.21 18.156 29.266 1 96.94 298 VAL A N 1
ATOM 2386 C CA . VAL A 1 298 ? -1.447 18.609 28.641 1 96.94 298 VAL A CA 1
ATOM 2387 C C . VAL A 1 298 ? -2.021 17.484 27.781 1 96.94 298 VAL A C 1
ATOM 2389 O O . VAL A 1 298 ? -3.23 17.25 27.781 1 96.94 298 VAL A O 1
ATOM 2392 N N . VAL A 1 299 ? -1.202 16.734 27.047 1 96.31 299 VAL A N 1
ATOM 2393 C CA . VAL A 1 299 ? -1.646 15.672 26.156 1 96.31 299 VAL A CA 1
ATOM 2394 C C . VAL A 1 299 ? -2.305 14.562 26.969 1 96.31 299 VAL A C 1
ATOM 2396 O O . VAL A 1 299 ? -3.393 14.094 26.625 1 96.31 299 VAL A O 1
ATOM 2399 N N . GLU A 1 300 ? -1.656 14.164 28.031 1 95.06 300 GLU A N 1
ATOM 2400 C CA . GLU A 1 300 ? -2.18 13.117 28.906 1 95.06 300 GLU A CA 1
ATOM 2401 C C . GLU A 1 300 ? -3.488 13.547 29.562 1 95.06 300 GLU A C 1
ATOM 2403 O O . GLU A 1 300 ? -4.43 12.758 29.656 1 95.06 300 GLU A O 1
ATOM 2408 N N . LYS A 1 301 ? -3.52 14.758 30.078 1 96.75 301 LYS A N 1
ATOM 2409 C CA . LYS A 1 301 ? -4.715 15.281 30.719 1 96.75 301 LYS A CA 1
ATOM 2410 C C . LYS A 1 301 ? -5.891 15.336 29.75 1 96.75 301 LYS A C 1
ATOM 2412 O O . LYS A 1 301 ? -7.027 15.047 30.125 1 96.75 301 LYS A O 1
ATOM 2417 N N . LEU A 1 302 ? -5.625 15.789 28.531 1 97.25 302 LEU A N 1
ATOM 2418 C CA . LEU A 1 302 ? -6.676 15.812 27.516 1 97.25 302 LEU A CA 1
ATOM 2419 C C . LEU A 1 302 ? -7.184 14.406 27.234 1 97.25 302 LEU A C 1
ATOM 2421 O O . LEU A 1 302 ? -8.391 14.195 27.062 1 97.25 302 LEU A O 1
ATOM 2425 N N . ALA A 1 303 ? -6.246 13.453 27.125 1 95.44 303 ALA A N 1
ATOM 2426 C CA . ALA A 1 303 ? -6.637 12.062 26.922 1 95.44 303 ALA A CA 1
ATOM 2427 C C . ALA A 1 303 ? -7.562 11.578 28.031 1 95.44 303 ALA A C 1
ATOM 2429 O O . ALA A 1 303 ? -8.539 10.875 27.766 1 95.44 303 ALA A O 1
ATOM 2430 N N . GLU A 1 304 ? -7.242 11.898 29.234 1 94.44 304 GLU A N 1
ATOM 2431 C CA . GLU A 1 304 ? -8.078 11.555 30.375 1 94.44 304 GLU A CA 1
ATOM 2432 C C . GLU A 1 304 ? -9.477 12.156 30.25 1 94.44 304 GLU A C 1
ATOM 2434 O O . GLU A 1 304 ? -10.453 11.57 30.719 1 94.44 304 GLU A O 1
ATOM 2439 N N . LYS A 1 305 ? -9.5 13.273 29.625 1 95.69 305 LYS A N 1
ATOM 2440 C CA . LYS A 1 305 ? -10.766 13.984 29.469 1 95.69 305 LYS A CA 1
ATOM 2441 C C . LYS A 1 305 ? -11.477 13.562 28.172 1 95.69 305 LYS A C 1
ATOM 2443 O O . LYS A 1 305 ? -12.516 14.117 27.828 1 95.69 305 LYS A O 1
ATOM 2448 N N . GLY A 1 306 ? -10.867 12.656 27.406 1 95.81 306 GLY A N 1
ATOM 2449 C CA . GLY A 1 306 ? -11.547 12.07 26.25 1 95.81 306 GLY A CA 1
ATOM 2450 C C . GLY A 1 306 ? -11.148 12.703 24.938 1 95.81 306 GLY A C 1
ATOM 2451 O O . GLY A 1 306 ? -11.867 12.586 23.938 1 95.81 306 GLY A O 1
ATOM 2452 N N . PHE A 1 307 ? -10.016 13.383 24.938 1 97.75 307 PHE A N 1
ATOM 2453 C CA . PHE A 1 307 ? -9.547 13.984 23.703 1 97.75 307 PHE A CA 1
ATOM 2454 C C . PHE A 1 307 ? -8.164 13.461 23.328 1 97.75 307 PHE A C 1
ATOM 2456 O O . PHE A 1 307 ? -7.262 13.438 24.172 1 97.75 307 PHE A O 1
ATOM 2463 N N . ILE A 1 308 ? -8.047 13.039 22.094 1 97.44 308 ILE A N 1
ATOM 2464 C CA . ILE A 1 308 ? -6.738 12.664 21.562 1 97.44 308 ILE A CA 1
ATOM 2465 C C . ILE A 1 308 ? -6.207 13.789 20.672 1 97.44 308 ILE A C 1
ATOM 2467 O O . ILE A 1 308 ? -6.863 14.18 19.703 1 97.44 308 ILE A O 1
ATOM 2471 N N . VAL A 1 309 ? -5.145 14.367 21 1 97.75 309 VAL A N 1
ATOM 2472 C CA . VAL A 1 309 ? -4.434 15.352 20.203 1 97.75 309 VAL A CA 1
ATOM 2473 C C . VAL A 1 309 ? -3.023 14.859 19.891 1 97.75 309 VAL A C 1
ATOM 2475 O O . VAL A 1 309 ? -2.564 13.875 20.484 1 97.75 309 VAL A O 1
ATOM 2478 N N . ARG A 1 310 ? -2.408 15.484 18.984 1 97 310 ARG A N 1
ATOM 2479 C CA . ARG A 1 310 ? -1.101 15.008 18.531 1 97 310 ARG A CA 1
ATOM 2480 C C . ARG A 1 310 ? 0.022 15.711 19.297 1 97 310 ARG A C 1
ATOM 2482 O O . ARG A 1 310 ? 0.134 16.938 19.25 1 97 310 ARG A O 1
ATOM 2489 N N . ASP A 1 311 ? 0.824 14.922 19.984 1 95.5 311 ASP A N 1
ATOM 2490 C CA . ASP A 1 311 ? 2.102 15.445 20.469 1 95.5 311 ASP A CA 1
ATOM 2491 C C . ASP A 1 311 ? 3.07 15.672 19.312 1 95.5 311 ASP A C 1
ATOM 2493 O O . ASP A 1 311 ? 3.676 14.719 18.812 1 95.5 311 ASP A O 1
ATOM 2497 N N . ALA A 1 312 ? 3.238 16.875 18.891 1 93.44 312 ALA A N 1
ATOM 2498 C CA . ALA A 1 312 ? 4.012 17.188 17.688 1 93.44 312 ALA A CA 1
ATOM 2499 C C . ALA A 1 312 ? 5.477 17.438 18.031 1 93.44 312 ALA A C 1
ATOM 2501 O O . ALA A 1 312 ? 6.281 17.766 17.156 1 93.44 312 ALA A O 1
ATOM 2502 N N . SER A 1 313 ? 5.852 17.203 19.25 1 86.19 313 SER A N 1
ATOM 2503 C CA . SER A 1 313 ? 7.234 17.422 19.656 1 86.19 313 SER A CA 1
ATOM 2504 C C . SER A 1 313 ? 8.188 16.484 18.922 1 86.19 313 SER A C 1
ATOM 2506 O O . SER A 1 313 ? 9.359 16.812 18.719 1 86.19 313 SER A O 1
ATOM 2508 N N . VAL A 1 314 ? 7.699 15.391 18.469 1 82.31 314 VAL A N 1
ATOM 2509 C CA . VAL A 1 314 ? 8.516 14.367 17.828 1 82.31 314 VAL A CA 1
ATOM 2510 C C . VAL A 1 314 ? 8.836 14.797 16.391 1 82.31 314 VAL A C 1
ATOM 2512 O O . VAL A 1 314 ? 9.656 14.172 15.719 1 82.31 314 VAL A O 1
ATOM 2515 N N . MET A 1 315 ? 8.281 15.938 15.992 1 86.38 315 MET A N 1
ATOM 2516 C CA . MET A 1 315 ? 8.438 16.375 14.609 1 86.38 315 MET A CA 1
ATOM 2517 C C . MET A 1 315 ? 9.484 17.484 14.5 1 86.38 315 MET A C 1
ATOM 2519 O O . MET A 1 315 ? 9.422 18.312 13.602 1 86.38 315 MET A O 1
ATOM 2523 N N . GLY A 1 316 ? 10.344 17.594 15.531 1 85.12 316 GLY A N 1
ATOM 2524 C CA . GLY A 1 316 ? 11.492 18.5 15.461 1 85.12 316 GLY A CA 1
ATOM 2525 C C . GLY A 1 316 ? 11.258 19.812 16.172 1 85.12 316 GLY A C 1
ATOM 2526 O O . GLY A 1 316 ? 11.867 20.828 15.812 1 85.12 316 GLY A O 1
ATOM 2527 N N . LEU A 1 317 ? 10.305 19.859 17.031 1 89.94 317 LEU A N 1
ATOM 2528 C CA . LEU A 1 317 ? 9.984 21.078 17.781 1 89.94 317 LEU A CA 1
ATOM 2529 C C . LEU A 1 317 ? 10.523 21 19.203 1 89.94 317 LEU A C 1
ATOM 2531 O O . LEU A 1 317 ? 10.484 19.938 19.828 1 89.94 317 LEU A O 1
ATOM 2535 N N . GLU A 1 318 ? 11.07 22.094 19.641 1 87.5 318 GLU A N 1
ATOM 2536 C CA . GLU A 1 318 ? 11.539 22.188 21.031 1 87.5 318 GLU A CA 1
ATOM 2537 C C . GLU A 1 318 ? 10.43 22.656 21.969 1 87.5 318 GLU A C 1
ATOM 2539 O O . GLU A 1 318 ? 9.828 23.703 21.75 1 87.5 318 GLU A O 1
ATOM 2544 N N . GLY A 1 319 ? 10.211 21.875 22.953 1 90.5 319 GLY A N 1
ATOM 2545 C CA . GLY A 1 319 ? 9.109 22.156 23.859 1 90.5 319 GLY A CA 1
ATOM 2546 C C . GLY A 1 319 ? 7.895 21.281 23.609 1 90.5 319 GLY A C 1
ATOM 2547 O O . GLY A 1 319 ? 7.973 20.297 22.859 1 90.5 319 GLY A O 1
ATOM 2548 N N . LEU A 1 320 ? 6.812 21.641 24.344 1 94.38 320 LEU A N 1
ATOM 2549 C CA . LEU A 1 320 ? 5.598 20.859 24.156 1 94.38 320 LEU A CA 1
ATOM 2550 C C . LEU A 1 320 ? 4.688 21.516 23.125 1 94.38 320 LEU A C 1
ATOM 2552 O O . LEU A 1 320 ? 4.07 22.547 23.391 1 94.38 320 LEU A O 1
ATOM 2556 N N . TYR A 1 321 ? 4.668 20.984 22 1 96.38 321 TYR A N 1
ATOM 2557 C CA . TYR A 1 321 ? 3.775 21.406 20.922 1 96.38 321 TYR A CA 1
ATOM 2558 C C . TYR A 1 321 ? 2.676 20.375 20.688 1 96.38 321 TYR A C 1
ATOM 2560 O O . TYR A 1 321 ? 2.93 19.156 20.734 1 96.38 321 TYR A O 1
ATOM 2568 N N . ILE A 1 322 ? 1.524 20.844 20.562 1 97.75 322 ILE A N 1
ATOM 2569 C CA . ILE A 1 322 ? 0.347 20.031 20.312 1 97.75 322 ILE A CA 1
ATOM 2570 C C . ILE A 1 322 ? -0.305 20.438 19 1 97.75 322 ILE A C 1
ATOM 2572 O O . ILE A 1 322 ? -0.544 21.625 18.766 1 97.75 322 ILE A O 1
ATOM 2576 N N . ARG A 1 323 ? -0.466 19.531 18.141 1 98.25 323 ARG A N 1
ATOM 2577 C CA . ARG A 1 323 ? -1.235 19.781 16.922 1 98.25 323 ARG A CA 1
ATOM 2578 C C . ARG A 1 323 ? -2.676 19.297 17.078 1 98.25 323 ARG A C 1
ATOM 2580 O O . ARG A 1 323 ? -2.916 18.141 17.406 1 98.25 323 ARG A O 1
ATOM 2587 N N . ILE A 1 324 ? -3.594 20.125 16.844 1 98.69 324 ILE A N 1
ATOM 2588 C CA . ILE A 1 324 ? -5.012 19.875 17.047 1 98.69 324 ILE A CA 1
ATOM 2589 C C . ILE A 1 324 ? -5.746 19.891 15.711 1 98.69 324 ILE A C 1
ATOM 2591 O O . ILE A 1 324 ? -5.836 20.922 15.062 1 98.69 324 ILE A O 1
ATOM 2595 N N . THR A 1 325 ? -6.281 18.766 15.336 1 98.75 325 THR A N 1
ATOM 2596 C CA . THR A 1 325 ? -7.133 18.703 14.156 1 98.75 325 THR A CA 1
ATOM 2597 C C . THR A 1 325 ? -8.406 19.531 14.359 1 98.75 325 THR A C 1
ATOM 2599 O O . THR A 1 325 ? -9 19.5 15.438 1 98.75 325 THR A O 1
ATOM 2602 N N . VAL A 1 326 ? -8.812 20.281 13.352 1 98.81 326 VAL A N 1
ATOM 2603 C CA . VAL A 1 326 ? -10.078 21 13.43 1 98.81 326 VAL A CA 1
ATOM 2604 C C . VAL A 1 326 ? -11.242 20.016 13.336 1 98.81 326 VAL A C 1
ATOM 2606 O O . VAL A 1 326 ? -11.445 19.375 12.297 1 98.81 326 VAL A O 1
ATOM 2609 N N . GLY A 1 327 ? -11.953 19.812 14.43 1 98.31 327 GLY A N 1
ATOM 2610 C CA . GLY A 1 327 ? -13.109 18.922 14.461 1 98.31 327 GLY A CA 1
ATOM 2611 C C . GLY A 1 327 ? -14.414 19.641 14.172 1 98.31 327 GLY A C 1
ATOM 2612 O O . GLY A 1 327 ? -14.422 20.719 13.578 1 98.31 327 GLY A O 1
ATOM 2613 N N . LYS A 1 328 ? -15.492 19 14.43 1 97.94 328 LYS A N 1
ATOM 2614 C CA . LYS A 1 328 ? -16.797 19.672 14.414 1 97.94 328 LYS A CA 1
ATOM 2615 C C . LYS A 1 328 ? -16.891 20.719 15.523 1 97.94 328 LYS A C 1
ATOM 2617 O O . LYS A 1 328 ? -16.156 20.656 16.516 1 97.94 328 LYS A O 1
ATOM 2622 N N . ARG A 1 329 ? -17.781 21.641 15.305 1 97.94 329 ARG A N 1
ATOM 2623 C CA . ARG A 1 329 ? -17.906 22.766 16.234 1 97.94 329 ARG A CA 1
ATOM 2624 C C . ARG A 1 329 ? -18.094 22.266 17.672 1 97.94 329 ARG A C 1
ATOM 2626 O O . ARG A 1 329 ? -17.453 22.75 18.594 1 97.94 329 ARG A O 1
ATOM 2633 N N . GLU A 1 330 ? -18.953 21.25 17.875 1 98 330 GLU A N 1
ATOM 2634 C CA . GLU A 1 330 ? -19.25 20.719 19.203 1 98 330 GLU A CA 1
ATOM 2635 C C . GLU A 1 330 ? -18.016 20.094 19.844 1 98 330 GLU A C 1
ATOM 2637 O O . GLU A 1 330 ? -17.781 20.266 21.031 1 98 330 GLU A O 1
ATOM 2642 N N . ASP A 1 331 ? -17.281 19.344 19.062 1 98.06 331 ASP A N 1
ATOM 2643 C CA . ASP A 1 331 ? -16.062 18.734 19.547 1 98.06 331 ASP A CA 1
ATOM 2644 C C . ASP A 1 331 ? -15.023 19.797 19.922 1 98.06 331 ASP A C 1
ATOM 2646 O O . ASP A 1 331 ? -14.344 19.672 20.953 1 98.06 331 ASP A O 1
ATOM 2650 N N . ASN A 1 332 ? -14.914 20.828 19.094 1 98.56 332 ASN A N 1
ATOM 2651 C CA . ASN A 1 332 ? -13.977 21.922 19.359 1 98.56 332 ASN A CA 1
ATOM 2652 C C . ASN A 1 332 ? -14.352 22.672 20.625 1 98.56 332 ASN A C 1
ATOM 2654 O O . ASN A 1 332 ? -13.477 23.047 21.406 1 98.56 332 ASN A O 1
ATOM 2658 N N . ASP A 1 333 ? -15.633 22.906 20.797 1 98.56 333 ASP A N 1
ATOM 2659 C CA . ASP A 1 333 ? -16.094 23.594 22 1 98.56 333 ASP A CA 1
ATOM 2660 C C . ASP A 1 333 ? -15.742 22.797 23.266 1 98.56 333 ASP A C 1
ATOM 2662 O O . ASP A 1 333 ? -15.273 23.375 24.25 1 98.56 333 ASP A O 1
ATOM 2666 N N . ARG A 1 334 ? -15.992 21.5 23.203 1 98.31 334 ARG A N 1
ATOM 2667 C CA . ARG A 1 334 ? -15.672 20.641 24.344 1 98.31 334 ARG A CA 1
ATOM 2668 C C . ARG A 1 334 ? -14.172 20.609 24.609 1 98.31 334 ARG A C 1
ATOM 2670 O O . ARG A 1 334 ? -13.742 20.562 25.766 1 98.31 334 ARG A O 1
ATOM 2677 N N . LEU A 1 335 ? -13.406 20.625 23.562 1 98.56 335 LEU A N 1
ATOM 2678 C CA . LEU A 1 335 ? -11.961 20.656 23.703 1 98.56 335 LEU A CA 1
ATOM 2679 C C . LEU A 1 335 ? -11.508 21.938 24.406 1 98.56 335 LEU A C 1
ATOM 2681 O O . LEU A 1 335 ? -10.648 21.906 25.281 1 98.56 335 LEU A O 1
ATOM 2685 N N . ILE A 1 336 ? -12.047 23.078 23.969 1 98.38 336 ILE A N 1
ATOM 2686 C CA . ILE A 1 336 ? -11.703 24.375 24.547 1 98.38 336 ILE A CA 1
ATOM 2687 C C . ILE A 1 336 ? -12.031 24.375 26.031 1 98.38 336 ILE A C 1
ATOM 2689 O O . ILE A 1 336 ? -11.227 24.844 26.844 1 98.38 336 ILE A O 1
ATOM 2693 N N . GLU A 1 337 ? -13.164 23.828 26.344 1 98.19 337 GLU A N 1
ATOM 2694 C CA . GLU A 1 337 ? -13.547 23.734 27.75 1 98.19 337 GLU A CA 1
ATOM 2695 C C . GLU A 1 337 ? -12.578 22.875 28.531 1 98.19 337 GLU A C 1
ATOM 2697 O O . GLU A 1 337 ? -12.195 23.219 29.656 1 98.19 337 GLU A O 1
ATOM 2702 N N . ALA A 1 338 ? -12.266 21.75 27.984 1 98 338 ALA A N 1
ATOM 2703 C CA . ALA A 1 338 ? -11.305 20.859 28.625 1 98 338 ALA A CA 1
ATOM 2704 C C . ALA A 1 338 ? -9.969 21.562 28.859 1 98 338 ALA A C 1
ATOM 2706 O O . ALA A 1 338 ? -9.352 21.406 29.906 1 98 338 ALA A O 1
ATOM 2707 N N . LEU A 1 339 ? -9.531 22.344 27.906 1 98.19 339 LEU A N 1
ATOM 2708 C CA . LEU A 1 339 ? -8.273 23.062 28 1 98.19 339 LEU A CA 1
ATOM 2709 C C . LEU A 1 339 ? -8.344 24.156 29.078 1 98.19 339 LEU A C 1
ATOM 2711 O O . LEU A 1 339 ? -7.367 24.375 29.797 1 98.19 339 LEU A O 1
ATOM 2715 N N . ARG A 1 340 ? -9.445 24.766 29.188 1 97.19 340 ARG A N 1
ATOM 2716 C CA . ARG A 1 340 ? -9.625 25.797 30.203 1 97.19 340 ARG A CA 1
ATOM 2717 C C . ARG A 1 340 ? -9.578 25.203 31.594 1 97.19 340 ARG A C 1
ATOM 2719 O O . ARG A 1 340 ? -9.109 25.844 32.531 1 97.19 340 ARG A O 1
ATOM 2726 N N . GLU A 1 341 ? -9.992 23.984 31.672 1 96.44 341 GLU A N 1
ATOM 2727 C CA . GLU A 1 341 ? -10.016 23.297 32.969 1 96.44 341 GLU A CA 1
ATOM 2728 C C . GLU A 1 341 ? -8.617 22.828 33.375 1 96.44 341 GLU A C 1
ATOM 2730 O O . GLU A 1 341 ? -8.352 22.609 34.531 1 96.44 341 GLU A O 1
ATOM 2735 N N . ILE A 1 342 ? -7.855 22.531 32.469 1 94.94 342 ILE A N 1
ATOM 2736 C CA . ILE A 1 342 ? -6.484 22.109 32.719 1 94.94 342 ILE A CA 1
ATOM 2737 C C . ILE A 1 342 ? -5.668 23.297 33.25 1 94.94 342 ILE A C 1
ATOM 2739 O O . ILE A 1 342 ? -4.867 23.156 34.156 1 94.94 342 ILE A O 1
ATOM 2743 N N . MET B 1 1 ? 17.875 10.586 -11.68 1 95.38 1 MET B N 1
ATOM 2744 C CA . MET B 1 1 ? 17.156 9.336 -11.484 1 95.38 1 MET B CA 1
ATOM 2745 C C . MET B 1 1 ? 18.094 8.141 -11.539 1 95.38 1 MET B C 1
ATOM 2747 O O . MET B 1 1 ? 19.047 8.133 -12.328 1 95.38 1 MET B O 1
ATOM 2751 N N . ARG B 1 2 ? 17.797 7.109 -10.742 1 96 2 ARG B N 1
ATOM 2752 C CA . ARG B 1 2 ? 18.688 5.965 -10.648 1 96 2 ARG B CA 1
ATOM 2753 C C . ARG B 1 2 ? 18.688 5.16 -11.945 1 96 2 ARG B C 1
ATOM 2755 O O . ARG B 1 2 ? 17.625 4.914 -12.531 1 96 2 ARG B O 1
ATOM 2762 N N . ASP B 1 3 ? 19.797 4.672 -12.344 1 92.56 3 ASP B N 1
ATOM 2763 C CA . ASP B 1 3 ? 19.953 3.938 -13.594 1 92.56 3 ASP B CA 1
ATOM 2764 C C . ASP B 1 3 ? 19.188 2.613 -13.555 1 92.56 3 ASP B C 1
ATOM 2766 O O . ASP B 1 3 ? 18.656 2.166 -14.57 1 92.56 3 ASP B O 1
ATOM 2770 N N . VAL B 1 4 ? 19.094 2.041 -12.414 1 93.44 4 VAL B N 1
ATOM 2771 C CA . VAL B 1 4 ? 18.469 0.729 -12.281 1 93.44 4 VAL B CA 1
ATOM 2772 C C . VAL B 1 4 ? 17.016 0.801 -12.711 1 93.44 4 VAL B C 1
ATOM 2774 O O . VAL B 1 4 ? 16.469 -0.165 -13.25 1 93.44 4 VAL B O 1
ATOM 2777 N N . VAL B 1 5 ? 16.391 1.934 -12.516 1 93.44 5 VAL B N 1
ATOM 2778 C CA . VAL B 1 5 ? 14.984 2.125 -12.828 1 93.44 5 VAL B CA 1
ATOM 2779 C C . VAL B 1 5 ? 14.773 2.004 -14.336 1 93.44 5 VAL B C 1
ATOM 2781 O O . VAL B 1 5 ? 13.703 1.574 -14.789 1 93.44 5 VAL B O 1
ATOM 2784 N N . ARG B 1 6 ? 15.734 2.312 -15.07 1 90.31 6 ARG B N 1
ATOM 2785 C CA . ARG B 1 6 ? 15.648 2.213 -16.531 1 90.31 6 ARG B CA 1
ATOM 2786 C C . ARG B 1 6 ? 15.648 0.757 -16.984 1 90.31 6 ARG B C 1
ATOM 2788 O O . ARG B 1 6 ? 15.148 0.433 -18.062 1 90.31 6 ARG B O 1
ATOM 2795 N N . PHE B 1 7 ? 16.188 -0.093 -16.125 1 88.81 7 PHE B N 1
ATOM 2796 C CA . PHE B 1 7 ? 16.328 -1.502 -16.484 1 88.81 7 PHE B CA 1
ATOM 2797 C C . PHE B 1 7 ? 15.133 -2.303 -15.969 1 88.81 7 PHE B C 1
ATOM 2799 O O . PHE B 1 7 ? 14.914 -3.438 -16.406 1 88.81 7 PHE B O 1
ATOM 2806 N N . ILE B 1 8 ? 14.461 -1.697 -15.125 1 91 8 ILE B N 1
ATOM 2807 C CA . ILE B 1 8 ? 13.281 -2.371 -14.586 1 91 8 ILE B CA 1
ATOM 2808 C C . ILE B 1 8 ? 12.117 -2.234 -15.562 1 91 8 ILE B C 1
ATOM 2810 O O . ILE B 1 8 ? 11.734 -1.121 -15.938 1 91 8 ILE B O 1
ATOM 2814 N N . ASN B 1 9 ? 11.594 -3.371 -15.984 1 86.25 9 ASN B N 1
ATOM 2815 C CA . ASN B 1 9 ? 10.359 -3.357 -16.766 1 86.25 9 ASN B CA 1
ATOM 2816 C C . ASN B 1 9 ? 9.125 -3.217 -15.883 1 86.25 9 ASN B C 1
ATOM 2818 O O . ASN B 1 9 ? 9.109 -3.723 -14.758 1 86.25 9 ASN B O 1
ATOM 2822 N N . PRO B 1 10 ? 8.18 -2.502 -16.438 1 85.5 10 PRO B N 1
ATOM 2823 C CA . PRO B 1 10 ? 6.93 -2.457 -15.672 1 85.5 10 PRO B CA 1
ATOM 2824 C C . PRO B 1 10 ? 6.344 -3.844 -15.414 1 85.5 10 PRO B C 1
ATOM 2826 O O . PRO B 1 10 ? 6.457 -4.73 -16.266 1 85.5 10 PRO B O 1
ATOM 2829 N N . TYR B 1 11 ? 5.785 -3.959 -14.289 1 83.56 11 TYR B N 1
ATOM 2830 C CA . TYR B 1 11 ? 5.051 -5.184 -13.992 1 83.56 11 TYR B CA 1
ATOM 2831 C C . TYR B 1 11 ? 3.992 -5.457 -15.055 1 83.56 11 TYR B C 1
ATOM 2833 O O . TYR B 1 11 ? 3.242 -4.555 -15.438 1 83.56 11 TYR B O 1
ATOM 2841 N N . ASP B 1 12 ? 3.951 -6.711 -15.531 1 84.75 12 ASP B N 1
ATOM 2842 C CA . ASP B 1 12 ? 2.93 -7.129 -16.484 1 84.75 12 ASP B CA 1
ATOM 2843 C C . ASP B 1 12 ? 1.766 -7.82 -15.781 1 84.75 12 ASP B C 1
ATOM 2845 O O . ASP B 1 12 ? 1.845 -9.008 -15.461 1 84.75 12 ASP B O 1
ATOM 2849 N N . PRO B 1 13 ? 0.7 -7.105 -15.648 1 84.25 13 PRO B N 1
ATOM 2850 C CA . PRO B 1 13 ? -0.444 -7.707 -14.953 1 84.25 13 PRO B CA 1
ATOM 2851 C C . PRO B 1 13 ? -1.296 -8.578 -15.875 1 84.25 13 PRO B C 1
ATOM 2853 O O . PRO B 1 13 ? -2.193 -9.281 -15.406 1 84.25 13 PRO B O 1
ATOM 2856 N N . GLY B 1 14 ? -0.965 -8.633 -17.141 1 87 14 GLY B N 1
ATOM 2857 C CA . GLY B 1 14 ? -1.832 -9.312 -18.094 1 87 14 GLY B CA 1
ATOM 2858 C C . GLY B 1 14 ? -3.053 -8.5 -18.469 1 87 14 GLY B C 1
ATOM 2859 O O . GLY B 1 14 ? -3.043 -7.27 -18.359 1 87 14 GLY B O 1
ATOM 2860 N N . LEU B 1 15 ? -3.988 -9.156 -19.047 1 86.81 15 LEU B N 1
ATOM 2861 C CA . LEU B 1 15 ? -5.215 -8.516 -19.516 1 86.81 15 LEU B CA 1
ATOM 2862 C C . LEU B 1 15 ? -6.254 -8.453 -18.406 1 86.81 15 LEU B C 1
ATOM 2864 O O . LEU B 1 15 ? -6.23 -9.273 -17.469 1 86.81 15 LEU B O 1
ATOM 2868 N N . PHE B 1 16 ? -7.098 -7.504 -18.516 1 90.88 16 PHE B N 1
ATOM 2869 C CA . PHE B 1 16 ? -8.211 -7.312 -17.594 1 90.88 16 PHE B CA 1
ATOM 2870 C C . PHE B 1 16 ? -9.516 -7.133 -18.359 1 90.88 16 PHE B C 1
ATOM 2872 O O . PHE B 1 16 ? -9.508 -6.809 -19.547 1 90.88 16 PHE B O 1
ATOM 2879 N N . PRO B 1 17 ? -10.633 -7.391 -17.688 1 89.38 17 PRO B N 1
ATOM 2880 C CA . PRO B 1 17 ? -11.93 -7.195 -18.328 1 89.38 17 PRO B CA 1
ATOM 2881 C C . PRO B 1 17 ? -12.094 -5.793 -18.922 1 89.38 17 PRO B C 1
ATOM 2883 O O . PRO B 1 17 ? -12.695 -5.633 -19.984 1 89.38 17 PRO B O 1
ATOM 2886 N N . GLU B 1 18 ? -11.5 -4.82 -18.297 1 89.5 18 GLU B N 1
ATOM 2887 C CA . GLU B 1 18 ? -11.602 -3.434 -18.734 1 89.5 18 GLU B CA 1
ATOM 2888 C C . GLU B 1 18 ? -10.961 -3.238 -20.109 1 89.5 18 GLU B C 1
ATOM 2890 O O . GLU B 1 18 ? -11.203 -2.227 -20.781 1 89.5 18 GLU B O 1
ATOM 2895 N N . ASP B 1 19 ? -10.156 -4.145 -20.547 1 90.31 19 ASP B N 1
ATOM 2896 C CA . ASP B 1 19 ? -9.531 -4.074 -21.859 1 90.31 19 ASP B CA 1
ATOM 2897 C C . ASP B 1 19 ? -10.516 -4.453 -22.953 1 90.31 19 ASP B C 1
ATOM 2899 O O . ASP B 1 19 ? -10.25 -4.234 -24.141 1 90.31 19 ASP B O 1
ATOM 2903 N N . PHE B 1 20 ? -11.68 -4.969 -22.516 1 89.88 20 PHE B N 1
ATOM 2904 C CA . PHE B 1 20 ? -12.734 -5.383 -23.438 1 89.88 20 PHE B CA 1
ATOM 2905 C C . PHE B 1 20 ? -14.062 -4.73 -23.078 1 89.88 20 PHE B C 1
ATOM 2907 O O . PHE B 1 20 ? -15.023 -5.422 -22.734 1 89.88 20 PHE B O 1
ATOM 2914 N N . PRO B 1 21 ? -14.195 -3.48 -23.234 1 84.44 21 PRO B N 1
ATOM 2915 C CA . PRO B 1 21 ? -15.359 -2.746 -22.75 1 84.44 21 PRO B CA 1
ATOM 2916 C C . PRO B 1 21 ? -16.641 -3.137 -23.469 1 84.44 21 PRO B C 1
ATOM 2918 O O . PRO B 1 21 ? -17.734 -2.99 -22.922 1 84.44 21 PRO B O 1
ATOM 2921 N N . ASP B 1 22 ? -16.609 -3.662 -24.625 1 85.88 22 ASP B N 1
ATOM 2922 C CA . ASP B 1 22 ? -17.797 -3.934 -25.422 1 85.88 22 ASP B CA 1
ATOM 2923 C C . ASP B 1 22 ? -18.141 -5.422 -25.406 1 85.88 22 ASP B C 1
ATOM 2925 O O . ASP B 1 22 ? -18.922 -5.891 -26.234 1 85.88 22 ASP B O 1
ATOM 2929 N N . LYS B 1 23 ? -17.453 -6.168 -24.453 1 86.62 23 LYS B N 1
ATOM 2930 C CA . LYS B 1 23 ? -17.672 -7.613 -24.406 1 86.62 23 LYS B CA 1
ATOM 2931 C C . LYS B 1 23 ? -17.703 -8.125 -22.984 1 86.62 23 LYS B C 1
ATOM 2933 O O . LYS B 1 23 ? -17 -7.605 -22.109 1 86.62 23 LYS B O 1
ATOM 2938 N N . GLU B 1 24 ? -18.625 -9.047 -22.797 1 87.38 24 GLU B N 1
ATOM 2939 C CA . GLU B 1 24 ? -18.547 -9.781 -21.547 1 87.38 24 GLU B CA 1
ATOM 2940 C C . GLU B 1 24 ? -17.422 -10.812 -21.578 1 87.38 24 GLU B C 1
ATOM 2942 O O . GLU B 1 24 ? -17.359 -11.633 -22.5 1 87.38 24 GLU B O 1
ATOM 2947 N N . VAL B 1 25 ? -16.531 -10.727 -20.641 1 94 25 VAL B N 1
ATOM 2948 C CA . VAL B 1 25 ? -15.406 -11.641 -20.656 1 94 25 VAL B CA 1
ATOM 2949 C C . VAL B 1 25 ? -15.312 -12.367 -19.312 1 94 25 VAL B C 1
ATOM 2951 O O . VAL B 1 25 ? -15.734 -11.828 -18.281 1 94 25 VAL B O 1
ATOM 2954 N N . VAL B 1 26 ? -14.914 -13.602 -19.375 1 96.5 26 VAL B N 1
ATOM 2955 C CA . VAL B 1 26 ? -14.586 -14.391 -18.188 1 96.5 26 VAL B CA 1
ATOM 2956 C C . VAL B 1 26 ? -13.094 -14.289 -17.891 1 96.5 26 VAL B C 1
ATOM 2958 O O . VAL B 1 26 ? -12.266 -14.664 -18.734 1 96.5 26 VAL B O 1
ATOM 2961 N N . ASN B 1 27 ? -12.789 -13.711 -16.766 1 96.56 27 ASN B N 1
ATOM 2962 C CA . ASN B 1 27 ? -11.391 -13.531 -16.391 1 96.56 27 ASN B CA 1
ATOM 2963 C C . ASN B 1 27 ? -10.852 -14.758 -15.656 1 96.56 27 ASN B C 1
ATOM 2965 O O . ASN B 1 27 ? -11.258 -15.039 -14.523 1 96.56 27 ASN B O 1
ATOM 2969 N N . LEU B 1 28 ? -9.984 -15.477 -16.25 1 98.31 28 LEU B N 1
ATOM 2970 C CA . LEU B 1 28 ? -9.312 -16.641 -15.688 1 98.31 28 LEU B CA 1
ATOM 2971 C C . LEU B 1 28 ? -7.797 -16.469 -15.719 1 98.31 28 LEU B C 1
ATOM 2973 O O . LEU B 1 28 ? -7.062 -17.406 -16.016 1 98.31 28 LEU B O 1
ATOM 2977 N N . SER B 1 29 ? -7.375 -15.188 -15.461 1 97.06 29 SER B N 1
ATOM 2978 C CA . SER B 1 29 ? -5.961 -14.906 -15.68 1 97.06 29 SER B CA 1
ATOM 2979 C C . SER B 1 29 ? -5.277 -14.469 -14.391 1 97.06 29 SER B C 1
ATOM 2981 O O . SER B 1 29 ? -4.047 -14.43 -14.312 1 97.06 29 SER B O 1
ATOM 2983 N N . SER B 1 30 ? -5.945 -14.195 -13.297 1 95.62 30 SER B N 1
ATOM 2984 C CA . SER B 1 30 ? -5.336 -13.523 -12.148 1 95.62 30 SER B CA 1
ATOM 2985 C C . SER B 1 30 ? -5.414 -14.391 -10.898 1 95.62 30 SER B C 1
ATOM 2987 O O . SER B 1 30 ? -5.199 -13.906 -9.781 1 95.62 30 SER B O 1
ATOM 2989 N N . ASN B 1 31 ? -5.805 -15.617 -11.055 1 98.06 31 ASN B N 1
ATOM 2990 C CA . ASN B 1 31 ? -5.859 -16.594 -9.969 1 98.06 31 ASN B CA 1
ATOM 2991 C C . ASN B 1 31 ? -6.762 -16.125 -8.836 1 98.06 31 ASN B C 1
ATOM 2993 O O . ASN B 1 31 ? -6.465 -16.359 -7.66 1 98.06 31 ASN B O 1
ATOM 2997 N N . GLU B 1 32 ? -7.805 -15.367 -9.188 1 98 32 GLU B N 1
ATOM 2998 C CA . GLU B 1 32 ? -8.781 -14.891 -8.219 1 98 32 GLU B CA 1
ATOM 2999 C C . GLU B 1 32 ? -9.742 -16 -7.809 1 98 32 GLU B C 1
ATOM 3001 O O . GLU B 1 32 ? -9.93 -16.969 -8.539 1 98 32 GLU B O 1
ATOM 3006 N N . ASN B 1 33 ? -10.234 -15.93 -6.59 1 98.25 33 ASN B N 1
ATOM 3007 C CA . ASN B 1 33 ? -11.297 -16.828 -6.148 1 98.25 33 ASN B CA 1
ATOM 3008 C C . ASN B 1 33 ? -12.594 -16.562 -6.906 1 98.25 33 ASN B C 1
ATOM 3010 O O . ASN B 1 33 ? -13.109 -15.445 -6.902 1 98.25 33 ASN B O 1
ATOM 3014 N N . PRO B 1 34 ? -13.125 -17.547 -7.605 1 97.75 34 PRO B N 1
ATOM 3015 C CA . PRO B 1 34 ? -14.297 -17.297 -8.445 1 97.75 34 PRO B CA 1
ATOM 3016 C C . PRO B 1 34 ? -15.586 -17.188 -7.645 1 97.75 34 PRO B C 1
ATOM 3018 O O . PRO B 1 34 ? -16.625 -16.797 -8.188 1 97.75 34 PRO B O 1
ATOM 3021 N N . TYR B 1 35 ? -15.555 -17.453 -6.402 1 97.94 35 TYR B N 1
ATOM 3022 C CA . TYR B 1 35 ? -16.766 -17.469 -5.594 1 97.94 35 TYR B CA 1
ATOM 3023 C C . TYR B 1 35 ? -16.875 -16.203 -4.75 1 97.94 35 TYR B C 1
ATOM 3025 O O . TYR B 1 35 ? -15.875 -15.516 -4.516 1 97.94 35 TYR B O 1
ATOM 3033 N N . GLU B 1 36 ? -18.078 -15.898 -4.312 1 97.12 36 GLU B N 1
ATOM 3034 C CA . GLU B 1 36 ? -18.328 -14.727 -3.479 1 97.12 36 GLU B CA 1
ATOM 3035 C C . GLU B 1 36 ? -17.734 -14.898 -2.088 1 97.12 36 GLU B C 1
ATOM 3037 O O . GLU B 1 36 ? -17.609 -16.016 -1.59 1 97.12 36 GLU B O 1
ATOM 3042 N N . PRO B 1 37 ? -17.359 -13.781 -1.504 1 97.56 37 PRO B N 1
ATOM 3043 C CA . PRO B 1 37 ? -16.938 -13.883 -0.106 1 97.56 37 PRO B CA 1
ATOM 3044 C C . PRO B 1 37 ? -18.047 -14.367 0.817 1 97.56 37 PRO B C 1
ATOM 3046 O O . PRO B 1 37 ? -19.219 -14.336 0.436 1 97.56 37 PRO B O 1
ATOM 3049 N N . SER B 1 38 ? -17.656 -14.836 1.97 1 98.56 38 SER B N 1
ATOM 3050 C CA . SER B 1 38 ? -18.656 -15.242 2.951 1 98.56 38 SER B CA 1
ATOM 3051 C C . SER B 1 38 ? -19.578 -14.086 3.312 1 98.56 38 SER B C 1
ATOM 3053 O O . SER B 1 38 ? -19.219 -12.922 3.119 1 98.56 38 SER B O 1
ATOM 3055 N N . GLU B 1 39 ? -20.734 -14.422 3.801 1 98.38 39 GLU B N 1
ATOM 3056 C CA . GLU B 1 39 ? -21.672 -13.398 4.242 1 98.38 39 GLU B CA 1
ATOM 3057 C C . GLU B 1 39 ? -21.062 -12.523 5.34 1 98.38 39 GLU B C 1
ATOM 3059 O O . GLU B 1 39 ? -21.312 -11.32 5.391 1 98.38 39 GLU B O 1
ATOM 3064 N N . GLU B 1 40 ? -20.281 -13.125 6.227 1 98.5 40 GLU B N 1
ATOM 3065 C CA . GLU B 1 40 ? -19.625 -12.383 7.293 1 98.5 40 GLU B CA 1
ATOM 3066 C C . GLU B 1 40 ? -18.672 -11.336 6.723 1 98.5 40 GLU B C 1
ATOM 3068 O O . GLU B 1 40 ? -18.594 -10.219 7.238 1 98.5 40 GLU B O 1
ATOM 3073 N N . VAL B 1 41 ? -17.969 -11.672 5.719 1 98.88 41 VAL B N 1
ATOM 3074 C CA . VAL B 1 41 ? -17.047 -10.758 5.066 1 98.88 41 VAL B CA 1
ATOM 3075 C C . VAL B 1 41 ? -17.828 -9.625 4.398 1 98.88 41 VAL B C 1
ATOM 3077 O O . VAL B 1 41 ? -17.453 -8.453 4.527 1 98.88 41 VAL B O 1
ATOM 3080 N N . ARG B 1 42 ? -18.875 -10.016 3.658 1 98.69 42 ARG B N 1
ATOM 3081 C CA . ARG B 1 42 ? -19.719 -9.008 3.008 1 98.69 42 ARG B CA 1
ATOM 3082 C C . ARG B 1 42 ? -20.281 -8.016 4.023 1 98.69 42 ARG B C 1
ATOM 3084 O O . ARG B 1 42 ? -20.234 -6.805 3.807 1 98.69 42 ARG B O 1
ATOM 3091 N N . GLU B 1 43 ? -20.766 -8.492 5.109 1 98.75 43 GLU B N 1
ATOM 3092 C CA . GLU B 1 43 ? -21.344 -7.645 6.148 1 98.75 43 GLU B CA 1
ATOM 3093 C C . GLU B 1 43 ? -20.281 -6.754 6.785 1 98.75 43 GLU B C 1
ATOM 3095 O O . GLU B 1 43 ? -20.547 -5.578 7.066 1 98.75 43 GLU B O 1
ATOM 3100 N N . ALA B 1 44 ? -19.125 -7.332 7.098 1 98.81 44 ALA B N 1
ATOM 3101 C CA . ALA B 1 44 ? -18.016 -6.547 7.66 1 98.81 44 ALA B CA 1
ATOM 3102 C C . ALA B 1 44 ? -17.641 -5.395 6.738 1 98.81 44 ALA B C 1
ATOM 3104 O O . ALA B 1 44 ? -17.391 -4.281 7.203 1 98.81 44 ALA B O 1
ATOM 3105 N N . TYR B 1 45 ? -17.625 -5.703 5.441 1 98.81 45 TYR B N 1
ATOM 3106 C CA . TYR B 1 45 ? -17.344 -4.672 4.453 1 98.81 45 TYR B CA 1
ATOM 3107 C C . TYR B 1 45 ? -18.375 -3.557 4.504 1 98.81 45 TYR B C 1
ATOM 3109 O O . TYR B 1 45 ? -18.016 -2.375 4.559 1 98.81 45 TYR B O 1
ATOM 3117 N N . LEU B 1 46 ? -19.594 -3.934 4.43 1 98.81 46 LEU B N 1
ATOM 3118 C CA . LEU B 1 46 ? -20.672 -2.951 4.406 1 98.81 46 LEU B CA 1
ATOM 3119 C C . LEU B 1 46 ? -20.672 -2.113 5.68 1 98.81 46 LEU B C 1
ATOM 3121 O O . LEU B 1 46 ? -20.859 -0.895 5.625 1 98.81 46 LEU B O 1
ATOM 3125 N N . ARG B 1 47 ? -20.391 -2.719 6.824 1 98.44 47 ARG B N 1
ATOM 3126 C CA . ARG B 1 47 ? -20.375 -2.018 8.102 1 98.44 47 ARG B CA 1
ATOM 3127 C C . ARG B 1 47 ? -19.203 -1.06 8.188 1 98.44 47 ARG B C 1
ATOM 3129 O O . ARG B 1 47 ? -19.25 -0.058 8.906 1 98.44 47 ARG B O 1
ATOM 3136 N N . ALA B 1 48 ? -18.203 -1.301 7.441 1 98.5 48 ALA B N 1
ATOM 3137 C CA . ALA B 1 48 ? -16.984 -0.51 7.523 1 98.5 48 ALA B CA 1
ATOM 3138 C C . ALA B 1 48 ? -17.125 0.804 6.762 1 98.5 48 ALA B C 1
ATOM 3140 O O . ALA B 1 48 ? -16.219 1.637 6.77 1 98.5 48 ALA B O 1
ATOM 3141 N N . VAL B 1 49 ? -18.312 1.061 6.18 1 98.5 49 VAL B N 1
ATOM 3142 C CA . VAL B 1 49 ? -18.578 2.277 5.418 1 98.5 49 VAL B CA 1
ATOM 3143 C C . VAL B 1 49 ? -18.359 3.5 6.305 1 98.5 49 VAL B C 1
ATOM 3145 O O . VAL B 1 49 ? -17.891 4.543 5.832 1 98.5 49 VAL B O 1
ATOM 3148 N N . LYS B 1 50 ? -18.578 3.41 7.578 1 96.88 50 LYS B N 1
ATOM 3149 C CA . LYS B 1 50 ? -18.469 4.52 8.516 1 96.88 50 LYS B CA 1
ATOM 3150 C C . LYS B 1 50 ? -17 4.895 8.75 1 96.88 50 LYS B C 1
ATOM 3152 O O . LYS B 1 50 ? -16.703 5.98 9.258 1 96.88 50 LYS B O 1
ATOM 3157 N N . TYR B 1 51 ? -16.094 4.043 8.344 1 96.62 51 TYR B N 1
ATOM 3158 C CA . TYR B 1 51 ? -14.6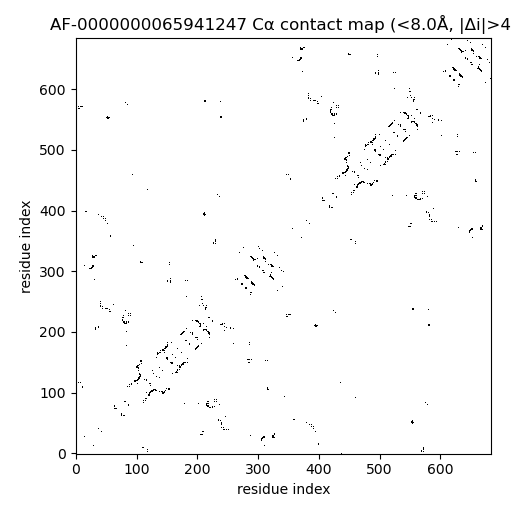8 4.27 8.633 1 96.62 51 TYR B CA 1
ATOM 3159 C C . TYR B 1 51 ? -13.945 4.801 7.406 1 96.62 51 TYR B C 1
ATOM 3161 O O . TYR B 1 51 ? -12.727 4.969 7.426 1 96.62 51 TYR B O 1
ATOM 3169 N N . ILE B 1 52 ? -14.68 5.145 6.312 1 98.06 52 ILE B N 1
ATOM 3170 C CA . ILE B 1 52 ? -14.086 5.719 5.109 1 98.06 52 ILE B CA 1
ATOM 3171 C C . ILE B 1 52 ? -13.188 6.891 5.488 1 98.06 52 ILE B C 1
ATOM 3173 O O . ILE B 1 52 ? -12.039 6.977 5.031 1 98.06 52 ILE B O 1
ATOM 3177 N N . PRO B 1 53 ? -13.516 7.715 6.441 1 98 53 PRO B N 1
ATOM 3178 C CA . PRO B 1 53 ? -12.688 8.898 6.711 1 98 53 PRO B CA 1
ATOM 3179 C C . PRO B 1 53 ? -11.641 8.641 7.793 1 98 53 PRO B C 1
ATOM 3181 O O . PRO B 1 53 ? -10.93 9.57 8.195 1 98 53 PRO B O 1
ATOM 3184 N N . ARG B 1 54 ? -11.492 7.434 8.312 1 97.06 54 ARG B N 1
ATOM 3185 C CA . ARG B 1 54 ? -10.656 7.18 9.484 1 97.06 54 ARG B CA 1
ATOM 3186 C C . ARG B 1 54 ? -9.492 6.258 9.141 1 97.06 54 ARG B C 1
ATOM 3188 O O . ARG B 1 54 ? -9.672 5.25 8.453 1 97.06 54 ARG B O 1
ATOM 3195 N N . TYR B 1 55 ? -8.336 6.668 9.617 1 96.38 55 TYR B N 1
ATOM 3196 C CA . TYR B 1 55 ? -7.195 5.77 9.5 1 96.38 55 TYR B CA 1
ATOM 3197 C C . TYR B 1 55 ? -7.383 4.531 10.367 1 96.38 55 TYR B C 1
ATOM 3199 O O . TYR B 1 55 ? -7.91 4.621 11.477 1 96.38 55 TYR B O 1
ATOM 3207 N N . PRO B 1 56 ? -6.953 3.393 9.836 1 94.94 56 PRO B N 1
ATOM 3208 C CA . PRO B 1 56 ? -6.801 2.277 10.773 1 94.94 56 PRO B CA 1
ATOM 3209 C C . PRO B 1 56 ? -5.656 2.484 11.758 1 94.94 56 PRO B C 1
ATOM 3211 O O . PRO B 1 56 ? -4.75 3.285 11.5 1 94.94 56 PRO B O 1
ATOM 3214 N N . LYS B 1 57 ? -5.809 1.843 12.938 1 94 57 LYS B N 1
ATOM 3215 C CA . LYS B 1 57 ? -4.652 1.885 13.828 1 94 57 LYS B CA 1
ATOM 3216 C C . LYS B 1 57 ? -3.41 1.328 13.133 1 94 57 LYS B C 1
ATOM 3218 O O . LYS B 1 57 ? -3.461 0.26 12.516 1 94 57 LYS B O 1
ATOM 3223 N N . ALA B 1 58 ? -2.316 1.988 13.234 1 92.38 58 ALA B N 1
ATOM 3224 C CA . ALA B 1 58 ? -1.141 1.784 12.391 1 92.38 58 ALA B CA 1
ATOM 3225 C C . ALA B 1 58 ? -0.485 0.437 12.68 1 92.38 58 ALA B C 1
ATOM 3227 O O . ALA B 1 58 ? 0.144 -0.157 11.805 1 92.38 58 ALA B O 1
ATOM 3228 N N . ASP B 1 59 ? -0.618 -0.09 13.914 1 94.56 59 ASP B N 1
ATOM 3229 C CA . ASP B 1 59 ? 0.056 -1.34 14.25 1 94.56 59 ASP B CA 1
ATOM 3230 C C . ASP B 1 59 ? -0.79 -2.547 13.852 1 94.56 59 ASP B C 1
ATOM 3232 O O . ASP B 1 59 ? -0.339 -3.689 13.953 1 94.56 59 ASP B O 1
ATOM 3236 N N . TYR B 1 60 ? -2.049 -2.299 13.445 1 97.56 60 TYR B N 1
ATOM 3237 C CA . TYR B 1 60 ? -2.967 -3.344 13.008 1 97.56 60 TYR B CA 1
ATOM 3238 C C . TYR B 1 60 ? -3.061 -4.457 14.047 1 97.56 60 TYR B C 1
ATOM 3240 O O . TYR B 1 60 ? -3.027 -5.641 13.695 1 97.56 60 TYR B O 1
ATOM 3248 N N . ALA B 1 61 ? -3.178 -4.062 15.258 1 96.94 61 ALA B N 1
ATOM 3249 C CA . ALA B 1 61 ? -3.123 -5.008 16.359 1 96.94 61 ALA B CA 1
ATOM 3250 C C . ALA B 1 61 ? -4.246 -6.039 16.266 1 96.94 61 ALA B C 1
ATOM 3252 O O . ALA B 1 61 ? -4.031 -7.227 16.5 1 96.94 61 ALA B O 1
ATOM 3253 N N . ARG B 1 62 ? -5.461 -5.609 15.922 1 97.56 62 ARG B N 1
ATOM 3254 C CA . ARG B 1 62 ? -6.598 -6.523 15.812 1 97.56 62 ARG B CA 1
ATOM 3255 C C . ARG B 1 62 ? -6.367 -7.555 14.719 1 97.56 62 ARG B C 1
ATOM 3257 O O . ARG B 1 62 ? -6.652 -8.742 14.898 1 97.56 62 ARG B O 1
ATOM 3264 N N . LEU B 1 63 ? -5.867 -7.168 13.602 1 98.69 63 LEU B N 1
ATOM 3265 C CA . LEU B 1 63 ? -5.586 -8.07 12.492 1 98.69 63 LEU B CA 1
ATOM 3266 C C . LEU B 1 63 ? -4.488 -9.062 12.867 1 98.69 63 LEU B C 1
ATOM 3268 O O . LEU B 1 63 ? -4.609 -10.258 12.602 1 98.69 63 LEU B O 1
ATOM 3272 N N . LYS B 1 64 ? -3.396 -8.562 13.477 1 98.69 64 LYS B N 1
ATOM 3273 C CA . LYS B 1 64 ? -2.285 -9.422 13.859 1 98.69 64 LYS B CA 1
ATOM 3274 C C . LYS B 1 64 ? -2.725 -10.461 14.891 1 98.69 64 LYS B C 1
ATOM 3276 O O . LYS B 1 64 ? -2.273 -11.609 14.859 1 98.69 64 LYS B O 1
ATOM 3281 N N . LYS B 1 65 ? -3.588 -10.047 15.781 1 98.69 65 LYS B N 1
ATOM 3282 C CA . LYS B 1 65 ? -4.113 -10.992 16.766 1 98.69 65 LYS B CA 1
ATOM 3283 C C . LYS B 1 65 ? -4.898 -12.109 16.078 1 98.69 65 LYS B C 1
ATOM 3285 O O . LYS B 1 65 ? -4.742 -13.281 16.406 1 98.69 65 LYS B O 1
ATOM 3290 N N . ALA B 1 66 ? -5.754 -11.727 15.164 1 98.81 66 ALA B N 1
ATOM 3291 C CA . ALA B 1 66 ? -6.52 -12.719 14.414 1 98.81 66 ALA B CA 1
ATOM 3292 C C . ALA B 1 66 ? -5.598 -13.648 13.633 1 98.81 66 ALA B C 1
ATOM 3294 O O . ALA B 1 66 ? -5.824 -14.859 13.586 1 98.81 66 ALA B O 1
ATOM 3295 N N . LEU B 1 67 ? -4.547 -13.141 13.062 1 98.88 67 LEU B N 1
ATOM 3296 C CA . LEU B 1 67 ? -3.584 -13.93 12.289 1 98.88 67 LEU B CA 1
ATOM 3297 C C . LEU B 1 67 ? -2.793 -14.859 13.203 1 98.88 67 LEU B C 1
ATOM 3299 O O . LEU B 1 67 ? -2.451 -15.977 12.805 1 98.88 67 LEU B O 1
ATOM 3303 N N . ALA B 1 68 ? -2.461 -14.344 14.359 1 98.81 68 ALA B N 1
ATOM 3304 C CA . ALA B 1 68 ? -1.77 -15.18 15.336 1 98.81 68 ALA B CA 1
ATOM 3305 C C . ALA B 1 68 ? -2.588 -16.422 15.664 1 98.81 68 ALA B C 1
ATOM 3307 O O . ALA B 1 68 ? -2.053 -17.531 15.711 1 98.81 68 ALA B O 1
ATOM 3308 N N . GLU B 1 69 ? -3.857 -16.234 15.883 1 98.5 69 GLU B N 1
ATOM 3309 C CA . GLU B 1 69 ? -4.75 -17.359 16.156 1 98.5 69 GLU B CA 1
ATOM 3310 C C . GLU B 1 69 ? -4.812 -18.297 14.961 1 98.5 69 GLU B C 1
ATOM 3312 O O . GLU B 1 69 ? -4.793 -19.531 15.133 1 98.5 69 GLU B O 1
ATOM 3317 N N . TYR B 1 70 ? -4.859 -17.812 13.836 1 98.06 70 TYR B N 1
ATOM 3318 C CA . TYR B 1 70 ? -4.996 -18.594 12.609 1 98.06 70 TYR B CA 1
ATOM 3319 C C . TYR B 1 70 ? -3.732 -19.406 12.328 1 98.06 70 TYR B C 1
ATOM 3321 O O . TYR B 1 70 ? -3.809 -20.547 11.891 1 98.06 70 TYR B O 1
ATOM 3329 N N . THR B 1 71 ? -2.535 -18.844 12.57 1 98 71 THR B N 1
ATOM 3330 C CA . THR B 1 71 ? -1.273 -19.453 12.156 1 98 71 THR B CA 1
ATOM 3331 C C . THR B 1 71 ? -0.658 -20.25 13.297 1 98 71 THR B C 1
ATOM 3333 O O . THR B 1 71 ? 0.221 -21.094 13.07 1 98 71 THR B O 1
ATOM 3336 N N . GLY B 1 72 ? -1.047 -19.891 14.516 1 98.06 72 GLY B N 1
ATOM 3337 C CA . GLY B 1 72 ? -0.455 -20.531 15.68 1 98.06 72 GLY B CA 1
ATOM 3338 C C . GLY B 1 72 ? 0.847 -19.875 16.109 1 98.06 72 GLY B C 1
ATOM 3339 O O . GLY B 1 72 ? 1.554 -20.406 16.969 1 98.06 72 GLY B O 1
ATOM 3340 N N . PHE B 1 73 ? 1.235 -18.828 15.531 1 98.69 73 PHE B N 1
ATOM 3341 C CA . PHE B 1 73 ? 2.428 -18.078 15.914 1 98.69 73 PHE B CA 1
ATOM 3342 C C . PHE B 1 73 ? 2.059 -16.875 16.781 1 98.69 73 PHE B C 1
ATOM 3344 O O . PHE B 1 73 ? 0.883 -16.531 16.906 1 98.69 73 PHE B O 1
ATOM 3351 N N . GLU B 1 74 ? 3.012 -16.234 17.406 1 98.69 74 GLU B N 1
ATOM 3352 C CA . GLU B 1 74 ? 2.791 -15.047 18.219 1 98.69 74 GLU B CA 1
ATOM 3353 C C . GLU B 1 74 ? 2.707 -13.797 17.359 1 98.69 74 GLU B C 1
ATOM 3355 O O . GLU B 1 74 ? 3.234 -13.766 16.25 1 98.69 74 GLU B O 1
ATOM 3360 N N . VAL B 1 75 ? 2.039 -12.805 17.891 1 98.69 75 VAL B N 1
ATOM 3361 C CA . VAL B 1 75 ? 1.855 -11.539 17.172 1 98.69 75 VAL B CA 1
ATOM 3362 C C . VAL B 1 75 ? 3.215 -10.977 16.766 1 98.69 75 VAL B C 1
ATOM 3364 O O . VAL B 1 75 ? 3.348 -10.367 15.711 1 98.69 75 VAL B O 1
ATOM 3367 N N . GLU B 1 76 ? 4.281 -11.172 17.562 1 98.44 76 GLU B N 1
ATOM 3368 C CA . GLU B 1 76 ? 5.613 -10.625 17.312 1 98.44 76 GLU B CA 1
ATOM 3369 C C . GLU B 1 76 ? 6.266 -11.273 16.094 1 98.44 76 GLU B C 1
ATOM 3371 O O . GLU B 1 76 ? 7.238 -10.75 15.555 1 98.44 76 GLU B O 1
ATOM 3376 N N . ASN B 1 77 ? 5.73 -12.461 15.656 1 98.81 77 ASN B N 1
ATOM 3377 C CA . ASN B 1 77 ? 6.27 -13.172 14.508 1 98.81 77 ASN B CA 1
ATOM 3378 C C . ASN B 1 77 ? 5.555 -12.773 13.219 1 98.81 77 ASN B C 1
ATOM 3380 O O . ASN B 1 77 ? 5.867 -13.289 12.141 1 98.81 77 ASN B O 1
ATOM 3384 N N . ILE B 1 78 ? 4.582 -11.859 13.367 1 98.88 78 ILE B N 1
ATOM 3385 C CA . ILE B 1 78 ? 3.699 -11.594 12.234 1 98.88 78 ILE B CA 1
ATOM 3386 C C . ILE B 1 78 ? 3.9 -10.164 11.742 1 98.88 78 ILE B C 1
ATOM 3388 O O . ILE B 1 78 ? 3.859 -9.219 12.539 1 98.88 78 ILE B O 1
ATOM 3392 N N . ALA B 1 79 ? 4.215 -9.984 10.523 1 98.75 79 ALA B N 1
ATOM 3393 C CA . ALA B 1 79 ? 4.168 -8.703 9.82 1 98.75 79 ALA B CA 1
ATOM 3394 C C . ALA B 1 79 ? 3.031 -8.68 8.805 1 98.75 79 ALA B C 1
ATOM 3396 O O . ALA B 1 79 ? 2.676 -9.711 8.234 1 98.75 79 ALA B O 1
ATOM 3397 N N . VAL B 1 80 ? 2.42 -7.543 8.594 1 98.75 80 VAL B N 1
ATOM 3398 C CA . VAL B 1 80 ? 1.31 -7.414 7.656 1 98.75 80 VAL B CA 1
ATOM 3399 C C . VAL B 1 80 ? 1.654 -6.379 6.586 1 98.75 80 VAL B C 1
ATOM 3401 O O . VAL B 1 80 ? 2.57 -5.574 6.766 1 98.75 80 VAL B O 1
ATOM 3404 N N . GLY B 1 81 ? 0.985 -6.461 5.457 1 98.31 81 GLY B N 1
ATOM 3405 C CA . GLY B 1 81 ? 1.258 -5.539 4.363 1 98.31 81 GLY B CA 1
ATOM 3406 C C . GLY B 1 81 ? 0.092 -5.387 3.406 1 98.31 81 GLY B C 1
ATOM 3407 O O . GLY B 1 81 ? -0.847 -6.188 3.432 1 98.31 81 GLY B O 1
ATOM 3408 N N . CYS B 1 82 ? 0.162 -4.316 2.637 1 97.94 82 CYS B N 1
ATOM 3409 C CA . CYS B 1 82 ? -0.759 -4.105 1.526 1 97.94 82 CYS B CA 1
ATOM 3410 C C . CYS B 1 82 ? -0.562 -5.164 0.446 1 97.94 82 CYS B C 1
ATOM 3412 O O . CYS B 1 82 ? 0.017 -4.883 -0.604 1 97.94 82 CYS B O 1
ATOM 3414 N N . GLY B 1 83 ? -1.154 -6.328 0.711 1 97.25 83 GLY B N 1
ATOM 3415 C CA . GLY B 1 83 ? -0.847 -7.496 -0.098 1 97.25 83 GLY B CA 1
ATOM 3416 C C . GLY B 1 83 ? 0.525 -8.078 0.189 1 97.25 83 GLY B C 1
ATOM 3417 O O . GLY B 1 83 ? 1.341 -7.449 0.868 1 97.25 83 GLY B O 1
ATOM 3418 N N . ALA B 1 84 ? 0.744 -9.297 -0.307 1 97.5 84 ALA B N 1
ATOM 3419 C CA . ALA B 1 84 ? 2.061 -9.914 -0.161 1 97.5 84 ALA B CA 1
ATOM 3420 C C . ALA B 1 84 ? 3.119 -9.133 -0.937 1 97.5 84 ALA B C 1
ATOM 3422 O O . ALA B 1 84 ? 4.305 -9.18 -0.597 1 97.5 84 ALA B O 1
ATOM 3423 N N . SER B 1 85 ? 2.676 -8.359 -1.936 1 96.94 85 SER B N 1
ATOM 3424 C CA . SER B 1 85 ? 3.59 -7.578 -2.766 1 96.94 85 SER B CA 1
ATOM 3425 C C . SER B 1 85 ? 4.375 -6.574 -1.931 1 96.94 85 SER B C 1
ATOM 3427 O O . SER B 1 85 ? 5.582 -6.402 -2.123 1 96.94 85 SER B O 1
ATOM 3429 N N . GLU B 1 86 ? 3.66 -5.883 -1.025 1 98.25 86 GLU B N 1
ATOM 3430 C CA . GLU B 1 86 ? 4.379 -4.934 -0.182 1 98.25 86 GLU B CA 1
ATOM 3431 C C . GLU B 1 86 ? 5.414 -5.641 0.687 1 98.25 86 GLU B C 1
ATOM 3433 O O . GLU B 1 86 ? 6.496 -5.102 0.938 1 98.25 86 GLU B O 1
ATOM 3438 N N . LEU B 1 87 ? 5.062 -6.781 1.167 1 98.81 87 LEU B N 1
ATOM 3439 C CA . LEU B 1 87 ? 5.969 -7.531 2.027 1 98.81 87 LEU B CA 1
ATOM 3440 C C . LEU B 1 87 ? 7.223 -7.949 1.266 1 98.81 87 LEU B C 1
ATOM 3442 O O . LEU B 1 87 ? 8.328 -7.914 1.812 1 98.81 87 LEU B O 1
ATOM 3446 N N . ILE B 1 88 ? 7.09 -8.367 0.001 1 98.75 88 ILE B N 1
ATOM 3447 C CA . ILE B 1 88 ? 8.25 -8.68 -0.826 1 98.75 88 ILE B CA 1
ATOM 3448 C C . ILE B 1 88 ? 9.156 -7.457 -0.932 1 98.75 88 ILE B C 1
ATOM 3450 O O . ILE B 1 88 ? 10.375 -7.562 -0.754 1 98.75 88 ILE B O 1
ATOM 3454 N N . SER B 1 89 ? 8.57 -6.305 -1.188 1 98.38 89 SER B N 1
ATOM 3455 C CA . SER B 1 89 ? 9.32 -5.055 -1.271 1 98.38 89 SER B CA 1
ATOM 3456 C C . SER B 1 89 ? 10.039 -4.758 0.039 1 98.38 89 SER B C 1
ATOM 3458 O O . SER B 1 89 ? 11.234 -4.438 0.038 1 98.38 89 SER B O 1
ATOM 3460 N N . CYS B 1 90 ? 9.328 -4.852 1.162 1 98.56 90 CYS B N 1
ATOM 3461 C CA . CYS B 1 90 ? 9.883 -4.559 2.477 1 98.56 90 CYS B CA 1
ATOM 3462 C C . CYS B 1 90 ? 11.031 -5.512 2.807 1 98.56 90 CYS B C 1
ATOM 3464 O O . CYS B 1 90 ? 12.047 -5.098 3.357 1 98.56 90 CYS B O 1
ATOM 3466 N N . ILE B 1 91 ? 10.844 -6.797 2.492 1 98.88 91 ILE B N 1
ATOM 3467 C CA . ILE B 1 91 ? 11.867 -7.805 2.764 1 98.88 91 ILE B CA 1
ATOM 3468 C C . ILE B 1 91 ? 13.156 -7.445 2.021 1 98.88 91 ILE B C 1
ATOM 3470 O O . ILE B 1 91 ? 14.242 -7.484 2.6 1 98.88 91 ILE B O 1
ATOM 3474 N N . CYS B 1 92 ? 13.047 -7.086 0.756 1 98.69 92 CYS B N 1
ATOM 3475 C CA . CYS B 1 92 ? 14.219 -6.672 -0.001 1 98.69 92 CYS B CA 1
ATOM 3476 C C . CYS B 1 92 ? 14.867 -5.441 0.623 1 98.69 92 CYS B C 1
ATOM 3478 O O . CYS B 1 92 ? 16.094 -5.379 0.757 1 98.69 92 CYS B O 1
ATOM 3480 N N . ASN B 1 93 ? 14.055 -4.496 1.037 1 97.94 93 ASN B N 1
ATOM 3481 C CA . ASN B 1 93 ? 14.539 -3.258 1.637 1 97.94 93 ASN B CA 1
ATOM 3482 C C . ASN B 1 93 ? 15.281 -3.523 2.943 1 97.94 93 ASN B C 1
ATOM 3484 O O . ASN B 1 93 ? 16.266 -2.84 3.256 1 97.94 93 ASN B O 1
ATOM 3488 N N . VAL B 1 94 ? 14.797 -4.441 3.684 1 98.06 94 VAL B N 1
ATOM 3489 C CA . VAL B 1 94 ? 15.312 -4.684 5.027 1 98.06 94 VAL B CA 1
ATOM 3490 C C . VAL B 1 94 ? 16.562 -5.562 4.953 1 98.06 94 VAL B C 1
ATOM 3492 O O . VAL B 1 94 ? 17.484 -5.41 5.758 1 98.06 94 VAL B O 1
ATOM 3495 N N . LEU B 1 95 ? 16.672 -6.426 3.949 1 98.62 95 LEU B N 1
ATOM 3496 C CA . LEU B 1 95 ? 17.672 -7.484 4.023 1 98.62 95 LEU B CA 1
ATOM 3497 C C . LEU B 1 95 ? 18.812 -7.219 3.047 1 98.62 95 LEU B C 1
ATOM 3499 O O . LEU B 1 95 ? 19.938 -7.691 3.248 1 98.62 95 LEU B O 1
ATOM 3503 N N . LEU B 1 96 ? 18.594 -6.504 1.941 1 98.31 96 LEU B N 1
ATOM 3504 C CA . LEU B 1 96 ? 19.547 -6.543 0.836 1 98.31 96 LEU B CA 1
ATOM 3505 C C . LEU B 1 96 ? 20.391 -5.27 0.794 1 98.31 96 LEU B C 1
ATOM 3507 O O . LEU B 1 96 ? 19.844 -4.164 0.835 1 98.31 96 LEU B O 1
ATOM 3511 N N . GLU B 1 97 ? 21.625 -5.441 0.705 1 96.56 97 GLU B N 1
ATOM 3512 C CA . GLU B 1 97 ? 22.578 -4.41 0.297 1 96.56 97 GLU B CA 1
ATOM 3513 C C . GLU B 1 97 ? 22.938 -4.535 -1.183 1 96.56 97 GLU B C 1
ATOM 3515 O O . GLU B 1 97 ? 22.609 -5.543 -1.819 1 96.56 97 GLU B O 1
ATOM 3520 N N . GLU B 1 98 ? 23.562 -3.473 -1.75 1 95.12 98 GLU B N 1
ATOM 3521 C CA . GLU B 1 98 ? 24.016 -3.525 -3.137 1 95.12 98 GLU B CA 1
ATOM 3522 C C . GLU B 1 98 ? 24.922 -4.727 -3.371 1 95.12 98 GLU B C 1
ATOM 3524 O O . GLU B 1 98 ? 25.781 -5.035 -2.539 1 95.12 98 GLU B O 1
ATOM 3529 N N . LEU B 1 99 ? 24.672 -5.473 -4.426 1 96.75 99 LEU B N 1
ATOM 3530 C CA . LEU B 1 99 ? 25.5 -6.555 -4.965 1 96.75 99 LEU B CA 1
ATOM 3531 C C . LEU B 1 99 ? 25.312 -7.832 -4.156 1 96.75 99 LEU B C 1
ATOM 3533 O O . LEU B 1 99 ? 25.922 -8.859 -4.457 1 96.75 99 LEU B O 1
ATOM 3537 N N . ASP B 1 100 ? 24.453 -7.816 -3.109 1 98.31 100 ASP B N 1
ATOM 3538 C CA . ASP B 1 100 ? 24.109 -9.07 -2.447 1 98.31 100 ASP B CA 1
ATOM 3539 C C . ASP B 1 100 ? 23.594 -10.102 -3.453 1 98.31 100 ASP B C 1
ATOM 3541 O O . ASP B 1 100 ? 22.906 -9.75 -4.406 1 98.31 100 ASP B O 1
ATOM 3545 N N . ARG B 1 101 ? 23.906 -11.32 -3.227 1 98.69 101 ARG B N 1
ATOM 3546 C CA . ARG B 1 101 ? 23.5 -12.391 -4.129 1 98.69 101 ARG B CA 1
ATOM 3547 C C . ARG B 1 101 ? 22.078 -12.859 -3.818 1 98.69 101 ARG B C 1
ATOM 3549 O O . ARG B 1 101 ? 21.797 -13.297 -2.701 1 98.69 101 ARG B O 1
ATOM 3556 N N . VAL B 1 102 ? 21.188 -12.734 -4.77 1 98.88 102 VAL B N 1
ATOM 3557 C CA . VAL B 1 102 ? 19.812 -13.211 -4.684 1 98.88 102 VAL B CA 1
ATOM 3558 C C . VAL B 1 102 ? 19.578 -14.328 -5.695 1 98.88 102 VAL B C 1
ATOM 3560 O O . VAL B 1 102 ? 20.016 -14.227 -6.848 1 98.88 102 VAL B O 1
ATOM 3563 N N . VAL B 1 103 ? 18.984 -15.438 -5.23 1 98.94 103 VAL B N 1
ATOM 3564 C CA . VAL B 1 103 ? 18.672 -16.547 -6.133 1 98.94 103 VAL B CA 1
ATOM 3565 C C . VAL B 1 103 ? 17.172 -16.688 -6.27 1 98.94 103 VAL B C 1
ATOM 3567 O O . VAL B 1 103 ? 16.453 -16.766 -5.27 1 98.94 103 VAL B O 1
ATOM 3570 N N . ILE B 1 104 ? 16.688 -16.688 -7.457 1 98.69 104 ILE B N 1
ATOM 3571 C CA . ILE B 1 104 ? 15.281 -16.891 -7.805 1 98.69 104 ILE B CA 1
ATOM 3572 C C . ILE B 1 104 ? 15.156 -18.047 -8.797 1 98.69 104 ILE B C 1
ATOM 3574 O O . ILE B 1 104 ? 15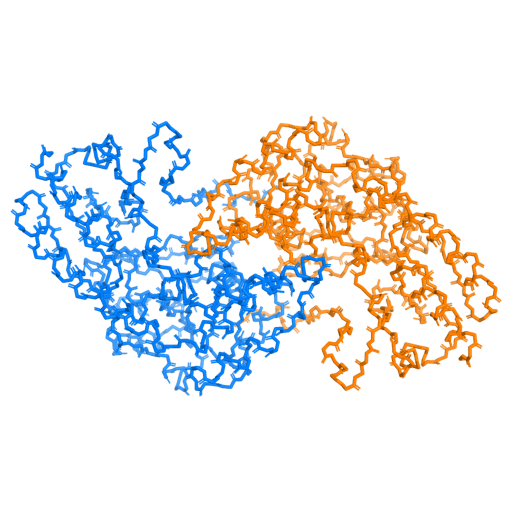.344 -17.859 -10 1 98.69 104 ILE B O 1
ATOM 3578 N N . PRO B 1 105 ? 14.836 -19.266 -8.281 1 98.44 105 PRO B N 1
ATOM 3579 C CA . PRO B 1 105 ? 14.586 -20.359 -9.211 1 98.44 105 PRO B CA 1
ATOM 3580 C C . PRO B 1 105 ? 13.477 -20.047 -10.219 1 98.44 105 PRO B C 1
ATOM 3582 O O . PRO B 1 105 ? 12.445 -19.469 -9.844 1 98.44 105 PRO B O 1
ATOM 3585 N N . MET B 1 106 ? 13.703 -20.438 -11.422 1 97.12 106 MET B N 1
ATOM 3586 C CA . MET B 1 106 ? 12.742 -20.172 -12.492 1 97.12 106 MET B CA 1
ATOM 3587 C C . MET B 1 106 ? 12.188 -21.469 -13.062 1 97.12 106 MET B C 1
ATOM 3589 O O . MET B 1 106 ? 12.836 -22.516 -12.992 1 97.12 106 MET B O 1
ATOM 3593 N N . PRO B 1 107 ? 10.914 -21.406 -13.734 1 97.12 107 PRO B N 1
ATOM 3594 C CA . PRO B 1 107 ? 10.031 -20.234 -13.82 1 97.12 107 PRO B CA 1
ATOM 3595 C C . PRO B 1 107 ? 9.414 -19.859 -12.477 1 97.12 107 PRO B C 1
ATOM 3597 O O . PRO B 1 107 ? 9.211 -20.734 -11.625 1 97.12 107 PRO B O 1
ATOM 3600 N N . SER B 1 108 ? 9.156 -18.547 -12.25 1 96.5 108 SER B N 1
ATOM 3601 C CA . SER B 1 108 ? 8.555 -18.109 -10.992 1 96.5 108 SER B CA 1
ATOM 3602 C C . SER B 1 108 ? 7.93 -16.734 -11.133 1 96.5 108 SER B C 1
ATOM 3604 O O . SER B 1 108 ? 7.742 -16.234 -12.242 1 96.5 108 SER B O 1
ATOM 3606 N N . TYR B 1 109 ? 7.523 -16.203 -10.07 1 95.06 109 TYR B N 1
ATOM 3607 C CA . TYR B 1 109 ? 6.82 -14.93 -9.992 1 95.06 109 TYR B CA 1
ATOM 3608 C C . TYR B 1 109 ? 7.77 -13.766 -10.258 1 95.06 109 TYR B C 1
ATOM 3610 O O . TYR B 1 109 ? 8.859 -13.703 -9.672 1 95.06 109 TYR B O 1
ATOM 3618 N N . THR B 1 110 ? 7.406 -12.75 -11.016 1 92.62 110 THR B N 1
ATOM 3619 C CA . THR B 1 110 ? 8.281 -11.742 -11.578 1 92.62 110 THR B CA 1
ATOM 3620 C C . THR B 1 110 ? 8.609 -10.664 -10.547 1 92.62 110 THR B C 1
ATOM 3622 O O . THR B 1 110 ? 9.672 -10.031 -10.617 1 92.62 110 THR B O 1
ATOM 3625 N N . LEU B 1 111 ? 7.746 -10.469 -9.555 1 94.88 111 LEU B N 1
ATOM 3626 C CA . LEU B 1 111 ? 7.906 -9.359 -8.617 1 94.88 111 LEU B CA 1
ATOM 3627 C C . LEU B 1 111 ? 9.148 -9.555 -7.754 1 94.88 111 LEU B C 1
ATOM 3629 O O . LEU B 1 111 ? 9.727 -8.578 -7.27 1 94.88 111 LEU B O 1
ATOM 3633 N N . TYR B 1 112 ? 9.609 -10.797 -7.559 1 97.69 112 TYR B N 1
ATOM 3634 C CA . TYR B 1 112 ? 10.812 -11.062 -6.781 1 97.69 112 TYR B CA 1
ATOM 3635 C C . TYR B 1 112 ? 12.008 -10.312 -7.363 1 97.69 112 TYR B C 1
ATOM 3637 O O . TYR B 1 112 ? 12.758 -9.664 -6.633 1 97.69 112 TYR B O 1
ATOM 3645 N N . SER B 1 113 ? 12.133 -10.398 -8.688 1 96.5 113 SER B N 1
ATOM 3646 C CA . SER B 1 113 ? 13.289 -9.812 -9.344 1 96.5 113 SER B CA 1
ATOM 3647 C C . SER B 1 113 ? 13.195 -8.289 -9.375 1 96.5 113 SER B C 1
ATOM 3649 O O . SER B 1 113 ? 14.203 -7.598 -9.242 1 96.5 113 SER B O 1
ATOM 3651 N N . ILE B 1 114 ? 11.984 -7.746 -9.523 1 95.81 114 ILE B N 1
ATOM 3652 C CA . ILE B 1 114 ? 11.797 -6.301 -9.609 1 95.81 114 ILE B CA 1
ATOM 3653 C C . ILE B 1 114 ? 12.289 -5.641 -8.328 1 95.81 114 ILE B C 1
ATOM 3655 O O . ILE B 1 114 ? 13.109 -4.711 -8.375 1 95.81 114 ILE B O 1
ATOM 3659 N N . TYR B 1 115 ? 11.883 -6.129 -7.18 1 97.62 115 TYR B N 1
ATOM 3660 C CA . TYR B 1 115 ? 12.234 -5.484 -5.918 1 97.62 115 TYR B CA 1
ATOM 3661 C C . TYR B 1 115 ? 13.672 -5.793 -5.527 1 97.62 115 TYR B C 1
ATOM 3663 O O . TYR B 1 115 ? 14.344 -4.965 -4.906 1 97.62 115 TYR B O 1
ATOM 3671 N N . ALA B 1 116 ? 14.195 -6.961 -5.941 1 98.12 116 ALA B N 1
ATOM 3672 C CA . ALA B 1 116 ? 15.617 -7.227 -5.746 1 98.12 116 ALA B CA 1
ATOM 3673 C C . ALA B 1 116 ? 16.469 -6.285 -6.59 1 98.12 116 ALA B C 1
ATOM 3675 O O . ALA B 1 116 ? 17.516 -5.805 -6.137 1 98.12 116 ALA B O 1
ATOM 3676 N N . MET B 1 117 ? 16.031 -6.012 -7.855 1 97.19 117 MET B N 1
ATOM 3677 C CA . MET B 1 117 ? 16.734 -5.09 -8.742 1 97.19 117 MET B CA 1
ATOM 3678 C C . MET B 1 117 ? 16.75 -3.682 -8.164 1 97.19 117 MET B C 1
ATOM 3680 O O . MET B 1 117 ? 17.766 -2.979 -8.258 1 97.19 117 MET B O 1
ATOM 3684 N N . LEU B 1 118 ? 15.656 -3.328 -7.566 1 96.56 118 LEU B N 1
ATOM 3685 C CA . LEU B 1 118 ? 15.539 -1.992 -6.992 1 96.56 118 LEU B CA 1
ATOM 3686 C C . LEU B 1 118 ? 16.562 -1.783 -5.891 1 96.56 118 LEU B C 1
ATOM 3688 O O . LEU B 1 118 ? 16.953 -0.648 -5.605 1 96.56 118 LEU B O 1
ATOM 3692 N N . ARG B 1 119 ? 17.016 -2.875 -5.297 1 97 119 ARG B N 1
ATOM 3693 C CA . ARG B 1 119 ? 18.062 -2.828 -4.285 1 97 119 ARG B CA 1
ATOM 3694 C C . ARG B 1 119 ? 19.453 -3.025 -4.91 1 97 119 ARG B C 1
ATOM 3696 O O . ARG B 1 119 ? 20.438 -3.188 -4.195 1 97 119 ARG B O 1
ATOM 3703 N N . SER B 1 120 ? 19.516 -3.137 -6.277 1 96.62 120 SER B N 1
ATOM 3704 C CA . SER B 1 120 ? 20.75 -3.34 -7.027 1 96.62 120 SER B CA 1
ATOM 3705 C C . SER B 1 120 ? 21.453 -4.629 -6.602 1 96.62 120 SER B C 1
ATOM 3707 O O . SER B 1 120 ? 22.672 -4.656 -6.449 1 96.62 120 SER B O 1
ATOM 3709 N N . ALA B 1 121 ? 20.672 -5.668 -6.328 1 97.5 121 ALA B N 1
ATOM 3710 C CA . ALA B 1 121 ? 21.219 -6.969 -5.957 1 97.5 121 ALA B CA 1
ATOM 3711 C C . ALA B 1 121 ? 21.781 -7.699 -7.176 1 97.5 121 ALA B C 1
ATOM 3713 O O . ALA B 1 121 ? 21.453 -7.359 -8.312 1 97.5 121 ALA B O 1
ATOM 3714 N N . SER B 1 122 ? 22.781 -8.578 -6.957 1 98.12 122 SER B N 1
ATOM 3715 C CA . SER B 1 122 ? 23.219 -9.539 -7.969 1 98.12 122 SER B CA 1
ATOM 3716 C C . SER B 1 122 ? 22.281 -10.742 -8.016 1 98.12 122 SER B C 1
ATOM 3718 O O . SER B 1 122 ? 22.312 -11.602 -7.129 1 98.12 122 SER B O 1
ATOM 3720 N N . ILE B 1 123 ? 21.453 -10.875 -9.086 1 98.25 123 ILE B N 1
ATOM 3721 C CA . ILE B 1 123 ? 20.391 -11.867 -9.117 1 98.25 123 ILE B CA 1
ATOM 3722 C C . ILE B 1 123 ? 20.766 -13.023 -10.039 1 98.25 123 ILE B C 1
ATOM 3724 O O . ILE B 1 123 ? 21.203 -12.797 -11.172 1 98.25 123 ILE B O 1
ATOM 3728 N N . SER B 1 124 ? 20.688 -14.227 -9.531 1 98.31 124 SER B N 1
ATOM 3729 C CA . SER B 1 124 ? 20.844 -15.453 -10.297 1 98.31 124 SER B CA 1
ATOM 3730 C C . SER B 1 124 ? 19.484 -16.125 -10.547 1 98.31 124 SER B C 1
ATOM 3732 O O . SER B 1 124 ? 18.656 -16.219 -9.641 1 98.31 124 SER B O 1
ATOM 3734 N N . PHE B 1 125 ? 19.266 -16.578 -11.812 1 97.75 125 PHE B N 1
ATOM 3735 C CA . PHE B 1 125 ? 18.016 -17.203 -12.219 1 97.75 125 PHE B CA 1
ATOM 3736 C C . PHE B 1 125 ? 18.266 -18.641 -12.68 1 97.75 125 PHE B C 1
ATOM 3738 O O . PHE B 1 125 ? 18.062 -18.953 -13.859 1 97.75 125 PHE B O 1
ATOM 3745 N N . PRO B 1 126 ? 18.609 -19.547 -11.773 1 98.06 126 PRO B N 1
ATOM 3746 C CA . PRO B 1 126 ? 18.672 -20.938 -12.234 1 98.06 126 PRO B CA 1
ATOM 3747 C C . PRO B 1 126 ? 17.328 -21.453 -12.734 1 98.06 126 PRO B C 1
ATOM 3749 O O . PRO B 1 126 ? 16.297 -21.219 -12.109 1 98.06 126 PRO B O 1
ATOM 3752 N N . VAL B 1 127 ? 17.359 -22.172 -13.844 1 96.81 127 VAL B N 1
ATOM 3753 C CA . VAL B 1 127 ? 16.125 -22.703 -14.445 1 96.81 127 VAL B CA 1
ATOM 3754 C C . VAL B 1 127 ? 15.992 -24.188 -14.125 1 96.81 127 VAL B C 1
ATOM 3756 O O . VAL B 1 127 ? 16.906 -24.969 -14.391 1 96.81 127 VAL B O 1
ATOM 3759 N N . PHE B 1 128 ? 14.945 -24.516 -13.492 1 96.25 128 PHE B N 1
ATOM 3760 C CA . PHE B 1 128 ? 14.609 -25.891 -13.188 1 96.25 128 PHE B CA 1
ATOM 3761 C C . PHE B 1 128 ? 13.359 -26.328 -13.953 1 96.25 128 PHE B C 1
ATOM 3763 O O . PHE B 1 128 ? 12.258 -25.859 -13.672 1 96.25 128 PHE B O 1
ATOM 3770 N N . GLU B 1 129 ? 13.453 -27.266 -14.867 1 91.06 129 GLU B N 1
ATOM 3771 C CA . GLU B 1 129 ? 12.32 -27.766 -15.633 1 91.06 129 GLU B CA 1
ATOM 3772 C C . GLU B 1 129 ? 11.188 -28.219 -14.711 1 91.06 129 GLU B C 1
ATOM 3774 O O . GLU B 1 129 ? 11.414 -29.016 -13.797 1 91.06 129 GLU B O 1
ATOM 3779 N N . GLY B 1 130 ? 10.023 -27.656 -15.008 1 90.56 130 GLY B N 1
ATOM 3780 C CA . GLY B 1 130 ? 8.875 -27.984 -14.18 1 90.56 130 GLY B CA 1
ATOM 3781 C C . GLY B 1 130 ? 9 -27.484 -12.75 1 90.56 130 GLY B C 1
ATOM 3782 O O . GLY B 1 130 ? 8.359 -28.016 -11.844 1 90.56 130 GLY B O 1
ATOM 3783 N N . TYR B 1 131 ? 9.984 -26.578 -12.523 1 95.69 131 TYR B N 1
ATOM 3784 C CA . TYR B 1 131 ? 10.273 -26 -11.211 1 95.69 131 TYR B CA 1
ATOM 3785 C C . TYR B 1 131 ? 10.695 -27.094 -10.234 1 95.69 131 TYR B C 1
ATOM 3787 O O . TYR B 1 131 ? 10.312 -27.062 -9.062 1 95.69 131 TYR B O 1
ATOM 3795 N N . ARG B 1 132 ? 11.328 -28.156 -10.742 1 96.5 132 ARG B N 1
ATOM 3796 C CA . ARG B 1 132 ? 11.961 -29.156 -9.883 1 96.5 132 ARG B CA 1
ATOM 3797 C C . ARG B 1 132 ? 13.258 -28.625 -9.289 1 96.5 132 ARG B C 1
ATOM 3799 O O . ARG B 1 132 ? 14.352 -29 -9.719 1 96.5 132 ARG B O 1
ATOM 3806 N N . VAL B 1 133 ? 13.125 -27.906 -8.188 1 98.19 133 VAL B N 1
ATOM 3807 C CA . VAL B 1 133 ? 14.211 -27.141 -7.598 1 98.19 133 VAL B CA 1
ATOM 3808 C C . VAL B 1 133 ? 15.266 -28.078 -7.008 1 98.19 133 VAL B C 1
ATOM 3810 O O . VAL B 1 133 ? 14.93 -29.016 -6.297 1 98.19 133 VAL B O 1
ATOM 3813 N N . ASP B 1 134 ? 16.484 -27.859 -7.336 1 98.44 134 ASP B N 1
ATOM 3814 C CA . ASP B 1 134 ? 17.641 -28.562 -6.758 1 98.44 134 ASP B CA 1
ATOM 3815 C C . ASP B 1 134 ? 18.359 -27.672 -5.746 1 98.44 134 ASP B C 1
ATOM 3817 O O . ASP B 1 134 ? 19.109 -26.766 -6.125 1 98.44 134 ASP B O 1
ATOM 3821 N N . PRO B 1 135 ? 18.172 -28.016 -4.52 1 98.44 135 PRO B N 1
ATOM 3822 C CA . PRO B 1 135 ? 18.75 -27.141 -3.494 1 98.44 135 PRO B CA 1
ATOM 3823 C C . PRO B 1 135 ? 20.281 -27.078 -3.561 1 98.44 135 PRO B C 1
ATOM 3825 O O . PRO B 1 135 ? 20.875 -26.109 -3.109 1 98.44 135 PRO B O 1
ATOM 3828 N N . ASP B 1 136 ? 20.984 -28.078 -4.121 1 98.19 136 ASP B N 1
A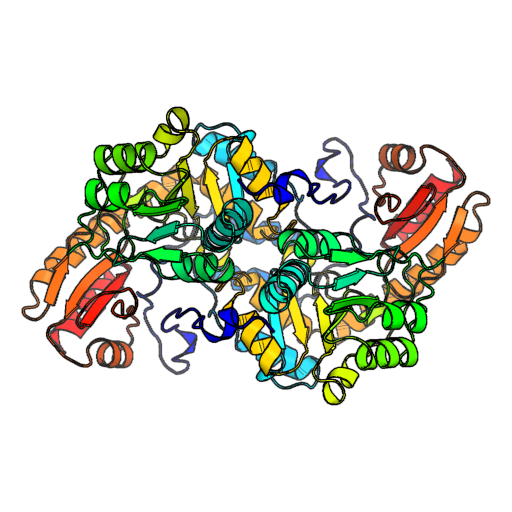TOM 3829 C CA . ASP B 1 136 ? 22.438 -28.078 -4.219 1 98.19 136 ASP B CA 1
ATOM 3830 C C . ASP B 1 136 ? 22.922 -27 -5.184 1 98.19 136 ASP B C 1
ATOM 3832 O O . ASP B 1 136 ? 23.969 -26.391 -4.957 1 98.19 136 ASP B O 1
ATOM 3836 N N . VAL B 1 137 ? 22.188 -26.828 -6.254 1 98.44 137 VAL B N 1
ATOM 3837 C CA . VAL B 1 137 ? 22.516 -25.781 -7.223 1 98.44 137 VAL B CA 1
ATOM 3838 C C . VAL B 1 137 ? 22.422 -24.422 -6.555 1 98.44 137 VAL B C 1
ATOM 3840 O O . VAL B 1 137 ? 23.281 -23.547 -6.777 1 98.44 137 VAL B O 1
ATOM 3843 N N . ILE B 1 138 ? 21.438 -24.266 -5.703 1 98.5 138 ILE B N 1
ATOM 3844 C CA . ILE B 1 138 ? 21.219 -23 -4.996 1 98.5 138 ILE B CA 1
ATOM 3845 C C . ILE B 1 138 ? 22.344 -22.797 -3.975 1 98.5 138 ILE B C 1
ATOM 3847 O O . ILE B 1 138 ? 22.891 -21.688 -3.861 1 98.5 138 ILE B O 1
ATOM 3851 N N . ALA B 1 139 ? 22.656 -23.844 -3.258 1 98.25 139 ALA B N 1
ATOM 3852 C CA . ALA B 1 139 ? 23.672 -23.766 -2.199 1 98.25 139 ALA B CA 1
ATOM 3853 C C . ALA B 1 139 ? 25.016 -23.328 -2.752 1 98.25 139 ALA B C 1
ATOM 3855 O O . ALA B 1 139 ? 25.766 -22.625 -2.078 1 98.25 139 ALA B O 1
ATOM 3856 N N . GLU B 1 140 ? 25.312 -23.703 -3.943 1 98.06 140 GLU B N 1
ATOM 3857 C CA . GLU B 1 140 ? 26.594 -23.391 -4.566 1 98.06 140 GLU B CA 1
ATOM 3858 C C . GLU B 1 140 ? 26.766 -21.891 -4.75 1 98.06 140 GLU B C 1
ATOM 3860 O O . GLU B 1 140 ? 27.891 -21.391 -4.797 1 98.06 140 GLU B O 1
ATOM 3865 N N . GLU B 1 141 ? 25.672 -21.188 -4.715 1 97.5 141 GLU B N 1
ATOM 3866 C CA . GLU B 1 141 ? 25.719 -19.75 -4.98 1 97.5 141 GLU B CA 1
ATOM 3867 C C . GLU B 1 141 ? 25.938 -18.969 -3.693 1 97.5 141 GLU B C 1
ATOM 3869 O O . GLU B 1 141 ? 26.188 -17.766 -3.734 1 97.5 141 GLU B O 1
ATOM 3874 N N . ARG B 1 142 ? 25.906 -19.562 -2.535 1 96.81 142 ARG B N 1
ATOM 3875 C CA . ARG B 1 142 ? 26.047 -18.906 -1.243 1 96.81 142 ARG B CA 1
ATOM 3876 C C . ARG B 1 142 ? 25.219 -17.625 -1.188 1 96.81 142 ARG B C 1
ATOM 3878 O O . ARG B 1 142 ? 25.734 -16.547 -0.916 1 96.81 142 ARG B O 1
ATOM 3885 N N . PRO B 1 143 ? 23.828 -17.797 -1.378 1 98.62 143 PRO B N 1
ATOM 3886 C CA . PRO B 1 143 ? 22.984 -16.609 -1.547 1 98.62 143 PRO B CA 1
ATOM 3887 C C . PRO B 1 143 ? 22.719 -15.875 -0.229 1 98.62 143 PRO B C 1
ATOM 3889 O O . PRO B 1 143 ? 22.578 -16.516 0.816 1 98.62 143 PRO B O 1
ATOM 3892 N N . LYS B 1 144 ? 22.656 -14.531 -0.32 1 98.81 144 LYS B N 1
ATOM 3893 C CA . LYS B 1 144 ? 22.109 -13.734 0.776 1 98.81 144 LYS B CA 1
ATOM 3894 C C . LYS B 1 144 ? 20.609 -13.984 0.958 1 98.81 144 LYS B C 1
ATOM 3896 O O . LYS B 1 144 ? 20.141 -14.102 2.088 1 98.81 144 LYS B O 1
ATOM 3901 N N . LEU B 1 145 ? 19.875 -14.078 -0.091 1 98.94 145 LEU B N 1
ATOM 3902 C CA . LEU B 1 145 ? 18.422 -14.242 -0.089 1 98.94 145 LEU B CA 1
ATOM 3903 C C . LEU B 1 145 ? 17.984 -15.164 -1.217 1 98.94 145 LEU B C 1
ATOM 3905 O O . LEU B 1 145 ? 18.469 -15.055 -2.344 1 98.94 145 LEU B O 1
ATOM 3909 N N . VAL B 1 146 ? 17.141 -16.125 -0.909 1 98.94 146 VAL B N 1
ATOM 3910 C CA . VAL B 1 146 ? 16.516 -17 -1.892 1 98.94 146 VAL B CA 1
ATOM 3911 C C . VAL B 1 146 ? 14.992 -16.812 -1.847 1 98.94 146 VAL B C 1
ATOM 3913 O O . VAL B 1 146 ? 14.398 -16.781 -0.767 1 98.94 146 VAL B O 1
ATOM 3916 N N . PHE B 1 147 ? 14.359 -16.625 -3.004 1 98.88 147 PHE B N 1
ATOM 3917 C CA . PHE B 1 147 ? 12.906 -16.688 -3.113 1 98.88 147 PHE B CA 1
ATOM 3918 C C . PHE B 1 147 ? 12.461 -18.062 -3.6 1 98.88 147 PHE B C 1
ATOM 3920 O O . PHE B 1 147 ? 12.898 -18.531 -4.656 1 98.88 147 PHE B O 1
ATOM 3927 N N . LEU B 1 148 ? 11.672 -18.703 -2.824 1 98.88 148 LEU B N 1
ATOM 3928 C CA . LEU B 1 148 ? 10.977 -19.922 -3.199 1 98.88 148 LEU B CA 1
ATOM 3929 C C . LEU B 1 148 ? 9.461 -19.703 -3.232 1 98.88 148 LEU B C 1
ATOM 3931 O O . LEU B 1 148 ? 8.93 -18.938 -2.434 1 98.88 148 LEU B O 1
ATOM 3935 N N . CYS B 1 149 ? 8.852 -20.297 -4.152 1 98.56 149 CYS B N 1
ATOM 3936 C CA . CYS B 1 149 ? 7.402 -20.219 -4.297 1 98.56 149 CYS B CA 1
ATOM 3937 C C . CYS B 1 149 ? 6.77 -21.594 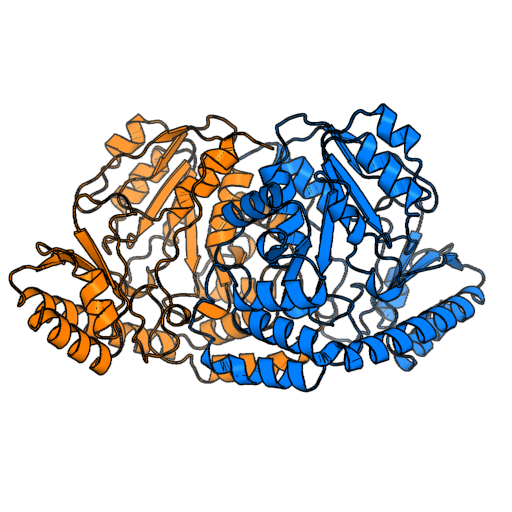-4.277 1 98.56 149 CYS B C 1
ATOM 3939 O O . CYS B 1 149 ? 7.137 -22.469 -5.078 1 98.56 149 CYS B O 1
ATOM 3941 N N . SER B 1 150 ? 5.805 -21.844 -3.348 1 98.56 150 SER B N 1
ATOM 3942 C CA . SER B 1 150 ? 5.23 -23.172 -3.166 1 98.56 150 SER B CA 1
ATOM 3943 C C . SER B 1 150 ? 3.795 -23.094 -2.656 1 98.56 150 SER B C 1
ATOM 3945 O O . SER B 1 150 ? 3.566 -22.844 -1.471 1 98.56 150 SER B O 1
ATOM 3947 N N . PRO B 1 151 ? 2.791 -23.453 -3.451 1 98.31 151 PRO B N 1
ATOM 3948 C CA . PRO B 1 151 ? 2.861 -23.828 -4.863 1 98.31 151 PRO B CA 1
ATOM 3949 C C . PRO B 1 151 ? 3.43 -22.719 -5.742 1 98.31 151 PRO B C 1
ATOM 3951 O O . PRO B 1 151 ? 3.195 -21.531 -5.48 1 98.31 151 PRO B O 1
ATOM 3954 N N . ASN B 1 152 ? 4.113 -23.125 -6.738 1 98.19 152 ASN B N 1
ATOM 3955 C CA . ASN B 1 152 ? 4.84 -22.172 -7.559 1 98.19 152 ASN B CA 1
ATOM 3956 C C . ASN B 1 152 ? 3.93 -21.516 -8.594 1 98.19 152 ASN B C 1
ATOM 3958 O O . ASN B 1 152 ? 3.107 -22.188 -9.219 1 98.19 152 ASN B O 1
ATOM 3962 N N . ASN B 1 153 ? 3.936 -20.25 -8.703 1 97.56 153 ASN B N 1
ATOM 3963 C CA . ASN B 1 153 ? 3.43 -19.484 -9.836 1 97.56 153 ASN B CA 1
ATOM 3964 C C . ASN B 1 153 ? 4.508 -19.297 -10.898 1 97.56 153 ASN B C 1
ATOM 3966 O O . ASN B 1 153 ? 5.48 -18.578 -10.68 1 97.56 153 ASN B O 1
ATOM 3970 N N . PRO B 1 154 ? 4.441 -19.984 -11.914 1 97.44 154 PRO B N 1
ATOM 3971 C CA . PRO B 1 154 ? 3.18 -20.359 -12.562 1 97.44 154 PRO B CA 1
ATOM 3972 C C . PRO B 1 154 ? 2.973 -21.875 -12.641 1 97.44 154 PRO B C 1
ATOM 3974 O O . PRO B 1 154 ? 1.944 -22.328 -13.148 1 97.44 154 PRO B O 1
ATOM 3977 N N . THR B 1 155 ? 3.881 -22.703 -12.109 1 97.44 155 THR B N 1
ATOM 3978 C CA . THR B 1 155 ? 3.879 -24.125 -12.453 1 97.44 155 THR B CA 1
ATOM 3979 C C . THR B 1 155 ? 2.85 -24.875 -11.625 1 97.44 155 THR B C 1
ATOM 3981 O O . THR B 1 155 ? 2.482 -26 -11.953 1 97.44 155 THR B O 1
ATOM 3984 N N . GLY B 1 156 ? 2.506 -24.312 -10.492 1 98 156 GLY B N 1
ATOM 3985 C CA . GLY B 1 156 ? 1.433 -24.875 -9.688 1 98 156 GLY B CA 1
ATOM 3986 C C . GLY B 1 156 ? 1.904 -25.953 -8.734 1 98 156 GLY B C 1
ATOM 3987 O O . GLY B 1 156 ? 1.155 -26.391 -7.852 1 98 156 GLY B O 1
ATOM 3988 N N . ASN B 1 157 ? 3.119 -26.453 -8.852 1 96.88 157 ASN B N 1
ATOM 3989 C CA . ASN B 1 157 ? 3.594 -27.547 -8.023 1 96.88 157 ASN B CA 1
ATOM 3990 C C . ASN B 1 157 ? 4.164 -27.047 -6.695 1 96.88 157 ASN B C 1
ATOM 3992 O O . ASN B 1 157 ? 4.57 -25.891 -6.59 1 96.88 157 ASN B O 1
ATOM 3996 N N . SER B 1 158 ? 4.207 -27.922 -5.66 1 98.06 158 SER B N 1
ATOM 3997 C CA . SER B 1 158 ? 4.73 -27.641 -4.328 1 98.06 158 SER B CA 1
ATOM 3998 C C . SER B 1 158 ? 6.152 -28.172 -4.164 1 98.06 158 SER B C 1
ATOM 4000 O O . SER B 1 158 ? 6.543 -29.125 -4.84 1 98.06 158 SER B O 1
ATOM 4002 N N . LEU B 1 159 ? 6.891 -27.516 -3.35 1 98.19 159 LEU B N 1
ATOM 4003 C CA . LEU B 1 159 ? 8.219 -27.984 -2.955 1 98.19 159 LEU B CA 1
ATOM 4004 C C . LEU B 1 159 ? 8.141 -28.891 -1.735 1 98.19 159 LEU B C 1
ATOM 4006 O O . LEU B 1 159 ? 7.332 -28.656 -0.831 1 98.19 159 LEU B O 1
ATOM 4010 N N . SER B 1 160 ? 9 -29.906 -1.688 1 97.81 160 SER B N 1
ATOM 4011 C CA . SER B 1 160 ? 9.055 -30.766 -0.511 1 97.81 160 SER B CA 1
ATOM 4012 C C . SER B 1 160 ? 9.703 -30.047 0.669 1 97.81 160 SER B C 1
ATOM 4014 O O . SER B 1 160 ? 10.445 -29.078 0.483 1 97.81 160 SER B O 1
ATOM 4016 N N . ARG B 1 161 ? 9.367 -30.547 1.83 1 98 161 ARG B N 1
ATOM 4017 C CA . ARG B 1 161 ? 9.969 -30.016 3.051 1 98 161 ARG B CA 1
ATOM 4018 C C . ARG B 1 161 ? 11.484 -30.094 2.994 1 98 161 ARG B C 1
ATOM 4020 O O . ARG B 1 161 ? 12.18 -29.188 3.451 1 98 161 ARG B O 1
ATOM 4027 N N . GLU B 1 162 ? 12 -31.141 2.49 1 98.19 162 GLU B N 1
ATOM 4028 C CA . GLU B 1 162 ? 13.438 -31.375 2.406 1 98.19 162 GLU B CA 1
ATOM 4029 C C . GLU B 1 162 ? 14.125 -30.297 1.571 1 98.19 162 GLU B C 1
ATOM 4031 O O . GLU B 1 162 ? 15.203 -29.812 1.934 1 98.19 162 GLU B O 1
ATOM 4036 N N . ILE B 1 163 ? 13.539 -29.953 0.485 1 98.56 163 ILE B N 1
ATOM 4037 C CA . ILE B 1 163 ? 14.109 -28.922 -0.388 1 98.56 163 ILE B CA 1
ATOM 4038 C C . ILE B 1 163 ? 14.18 -27.594 0.354 1 98.56 163 ILE B C 1
ATOM 4040 O O . ILE B 1 163 ? 15.219 -26.938 0.358 1 98.56 163 ILE B O 1
ATOM 4044 N N . VAL B 1 164 ? 13.102 -27.203 1.02 1 98.75 164 VAL B N 1
ATOM 4045 C CA . VAL B 1 164 ? 13.055 -25.938 1.754 1 98.75 164 VAL B CA 1
ATOM 4046 C C . VAL B 1 164 ? 14.086 -25.953 2.883 1 98.75 164 VAL B C 1
ATOM 4048 O O . VAL B 1 164 ? 14.773 -24.969 3.119 1 98.75 164 VAL B O 1
ATOM 4051 N N . GLN B 1 165 ? 14.164 -27.109 3.537 1 98.69 165 GLN B N 1
ATOM 4052 C CA . GLN B 1 165 ? 15.125 -27.266 4.625 1 98.69 165 GLN B CA 1
ATOM 4053 C C . GLN B 1 165 ? 16.547 -27.078 4.133 1 98.69 165 GLN B C 1
ATOM 4055 O O . GLN B 1 165 ? 17.328 -26.328 4.742 1 98.69 165 GLN B O 1
ATOM 4060 N N . LYS B 1 166 ? 16.906 -27.719 3.076 1 98.75 166 LYS B N 1
ATOM 4061 C CA . LYS B 1 166 ? 18.266 -27.625 2.533 1 98.75 166 LYS B CA 1
ATOM 4062 C C . LYS B 1 166 ? 18.594 -26.188 2.123 1 98.75 166 LYS B C 1
ATOM 4064 O O . LYS B 1 166 ? 19.719 -25.734 2.33 1 98.75 166 LYS B O 1
ATOM 4069 N N . VAL B 1 167 ? 17.625 -25.516 1.529 1 98.81 167 VAL B N 1
ATOM 4070 C CA . VAL B 1 167 ? 17.875 -24.141 1.12 1 98.81 167 VAL B CA 1
ATOM 4071 C C . VAL B 1 167 ? 18.031 -23.25 2.355 1 98.81 167 VAL B C 1
ATOM 4073 O O . VAL B 1 167 ? 18.906 -22.375 2.389 1 98.81 167 VAL B O 1
ATOM 4076 N N . ALA B 1 168 ? 17.172 -23.453 3.379 1 98.69 168 ALA B N 1
ATOM 4077 C CA . ALA B 1 168 ? 17.266 -22.688 4.617 1 98.69 168 ALA B CA 1
ATOM 4078 C C . ALA B 1 168 ? 18.625 -22.875 5.289 1 98.69 168 ALA B C 1
ATOM 4080 O O . ALA B 1 168 ? 19.141 -21.953 5.926 1 98.69 168 ALA B O 1
ATOM 4081 N N . GLU B 1 169 ? 19.203 -24.016 5.129 1 98.5 169 GLU B N 1
ATOM 4082 C CA . GLU B 1 169 ? 20.484 -24.328 5.758 1 98.5 169 GLU B CA 1
ATOM 4083 C C . GLU B 1 169 ? 21.641 -23.734 4.984 1 98.5 169 GLU B C 1
ATOM 4085 O O . GLU B 1 169 ? 22.75 -23.578 5.527 1 98.5 169 GLU B O 1
ATOM 4090 N N . SER B 1 170 ? 21.422 -23.391 3.717 1 98.12 170 SER B N 1
ATOM 4091 C CA . SER B 1 170 ? 22.547 -22.969 2.885 1 98.12 170 SER B CA 1
ATOM 4092 C C . SER B 1 170 ? 22.484 -21.484 2.572 1 98.12 170 SER B C 1
ATOM 4094 O O . SER B 1 170 ? 23.484 -20.875 2.193 1 98.12 170 SER B O 1
ATOM 4096 N N . ALA B 1 171 ? 21.344 -20.828 2.727 1 98.62 171 ALA B N 1
ATOM 4097 C CA . ALA B 1 171 ? 21.172 -19.406 2.426 1 98.62 171 ALA B CA 1
ATOM 4098 C C . ALA B 1 171 ? 21.156 -18.578 3.703 1 98.62 171 ALA B C 1
ATOM 4100 O O . ALA B 1 171 ? 20.891 -19.094 4.789 1 98.62 171 ALA B O 1
ATOM 4101 N N . GLU B 1 172 ? 21.5 -17.281 3.67 1 98.75 172 GLU B N 1
ATOM 4102 C CA . GLU B 1 172 ? 21.391 -16.422 4.832 1 98.75 172 GLU B CA 1
ATOM 4103 C C . GLU B 1 172 ? 19.922 -16.141 5.18 1 98.75 172 GLU B C 1
ATOM 4105 O O . GLU B 1 172 ? 19.562 -16.109 6.355 1 98.75 172 GLU B O 1
ATOM 4110 N N . TYR B 1 173 ? 19.078 -15.922 4.141 1 98.94 173 TYR B N 1
ATOM 4111 C CA . TYR B 1 173 ? 17.641 -15.766 4.301 1 98.94 173 TYR B CA 1
ATOM 4112 C C . TYR B 1 173 ? 16.891 -16.516 3.207 1 98.94 173 TYR B C 1
ATOM 4114 O O . TYR B 1 173 ? 17.391 -16.672 2.096 1 98.94 173 TYR B O 1
ATOM 4122 N N . VAL B 1 174 ? 15.703 -16.953 3.5 1 98.94 174 VAL B N 1
ATOM 4123 C CA . VAL B 1 174 ? 14.828 -17.625 2.545 1 98.94 174 VAL B CA 1
ATOM 4124 C C . VAL B 1 174 ? 13.406 -17.078 2.672 1 98.94 174 VAL B C 1
ATOM 4126 O O . VAL B 1 174 ? 12.867 -17 3.775 1 98.94 174 VAL B O 1
ATOM 4129 N N . VAL B 1 175 ? 12.867 -16.641 1.597 1 98.94 175 VAL B N 1
ATOM 4130 C CA . VAL B 1 175 ? 11.438 -16.359 1.517 1 98.94 175 VAL B CA 1
ATOM 4131 C C . VAL B 1 175 ? 10.711 -17.547 0.895 1 98.94 175 VAL B C 1
ATOM 4133 O O . VAL B 1 175 ? 11.086 -18.016 -0.184 1 98.94 175 VAL B O 1
ATOM 4136 N N . LEU B 1 176 ? 9.812 -18.047 1.568 1 98.94 176 LEU B N 1
ATOM 4137 C CA . LEU B 1 176 ? 8.906 -19.062 1.035 1 98.94 176 LEU B CA 1
ATOM 4138 C C . LEU B 1 176 ? 7.516 -18.469 0.798 1 98.94 176 LEU B C 1
ATOM 4140 O O . LEU B 1 176 ? 6.762 -18.25 1.746 1 98.94 176 LEU B O 1
ATOM 4144 N N . ASP B 1 177 ? 7.207 -18.203 -0.46 1 98.81 177 ASP B N 1
ATOM 4145 C CA . ASP B 1 177 ? 5.922 -17.641 -0.859 1 98.81 177 ASP B CA 1
ATOM 4146 C C . ASP B 1 177 ? 4.848 -18.719 -0.944 1 98.81 177 ASP B C 1
ATOM 4148 O O . ASP B 1 177 ? 4.871 -19.547 -1.852 1 98.81 177 ASP B O 1
ATOM 4152 N N . GLU B 1 178 ? 3.928 -18.625 -0.045 1 98.75 178 GLU B N 1
ATOM 4153 C CA . GLU B 1 178 ? 2.852 -19.609 0.07 1 98.75 178 GLU B CA 1
ATOM 4154 C C . GLU B 1 178 ? 1.498 -18.969 -0.244 1 98.75 178 GLU B C 1
ATOM 4156 O O . GLU B 1 178 ? 0.502 -19.266 0.422 1 98.75 178 GLU B O 1
ATOM 4161 N N . ALA B 1 179 ? 1.452 -18.141 -1.287 1 98.06 179 ALA B N 1
ATOM 4162 C CA . ALA B 1 179 ? 0.236 -17.422 -1.66 1 98.06 179 ALA B CA 1
ATOM 4163 C C . ALA B 1 179 ? -0.895 -18.391 -1.988 1 98.06 179 ALA B C 1
ATOM 4165 O O . ALA B 1 179 ? -2.072 -18.047 -1.871 1 98.06 179 ALA B O 1
ATOM 4166 N N . TYR B 1 180 ? -0.588 -19.656 -2.342 1 98.31 180 TYR B N 1
ATOM 4167 C CA . TYR B 1 180 ? -1.59 -20.609 -2.83 1 98.31 180 TYR B CA 1
ATOM 4168 C C . TYR B 1 180 ? -1.677 -21.828 -1.924 1 98.31 180 TYR B C 1
ATOM 4170 O O . TYR B 1 180 ? -2.342 -22.812 -2.26 1 98.31 180 TYR B O 1
ATOM 4178 N N . VAL B 1 181 ? -1.103 -21.766 -0.781 1 97.56 181 VAL B N 1
ATOM 4179 C CA . VAL B 1 181 ? -0.781 -22.969 -0.011 1 97.56 181 VAL B CA 1
ATOM 4180 C C . VAL B 1 181 ? -2.068 -23.609 0.489 1 97.56 181 VAL B C 1
ATOM 4182 O O . VAL B 1 181 ? -2.119 -24.828 0.681 1 97.56 181 VAL B O 1
ATOM 4185 N N . GLU B 1 182 ? -3.115 -22.844 0.691 1 96.94 182 GLU B N 1
ATOM 4186 C CA . GLU B 1 182 ? -4.359 -23.391 1.219 1 96.94 182 GLU B CA 1
ATOM 4187 C C . GLU B 1 182 ? -4.977 -24.406 0.249 1 96.94 182 GLU B C 1
ATOM 4189 O O . GLU B 1 182 ? -5.77 -25.25 0.652 1 96.94 182 GLU B O 1
ATOM 4194 N N . PHE B 1 183 ? -4.566 -24.375 -1.007 1 97.94 183 PHE B N 1
ATOM 4195 C CA . PHE B 1 183 ? -5.117 -25.281 -2.006 1 97.94 183 PHE B CA 1
ATOM 4196 C C . PHE B 1 183 ? -4.355 -26.609 -2.021 1 97.94 183 PHE B C 1
ATOM 4198 O O . PHE B 1 183 ? -4.801 -27.578 -2.633 1 97.94 183 PHE B O 1
ATOM 4205 N N . SER B 1 184 ? -3.154 -26.781 -1.531 1 94.38 184 SER B N 1
ATOM 4206 C CA . SER B 1 184 ? -2.307 -27.969 -1.53 1 94.38 184 SER B CA 1
ATOM 4207 C C . SER B 1 184 ? -2.326 -28.656 -0.171 1 94.38 184 SER B C 1
ATOM 4209 O O . SER B 1 184 ? -1.984 -29.828 -0.064 1 94.38 184 SER B O 1
ATOM 4211 N N . ASP B 1 185 ? -2.682 -28.031 0.98 1 85.12 185 ASP B N 1
ATOM 4212 C CA . ASP B 1 185 ? -2.596 -28.484 2.367 1 85.12 185 ASP B CA 1
ATOM 4213 C C . ASP B 1 185 ? -1.177 -28.922 2.717 1 85.12 185 ASP B C 1
ATOM 4215 O O . ASP B 1 185 ? -0.982 -29.953 3.367 1 85.12 185 ASP B O 1
ATOM 4219 N N . ASP B 1 186 ? -0.148 -28.328 2.16 1 93.75 186 ASP B N 1
ATOM 4220 C CA . ASP B 1 186 ? 1.266 -28.641 2.348 1 93.75 186 ASP B CA 1
ATOM 4221 C C . ASP B 1 186 ? 2.059 -27.391 2.73 1 93.75 186 ASP B C 1
ATOM 4223 O O . ASP B 1 186 ? 3.055 -27.062 2.086 1 93.75 186 ASP B O 1
ATOM 4227 N N . SER B 1 187 ? 1.622 -26.812 3.744 1 97.5 187 SER B N 1
ATOM 4228 C CA . SER B 1 187 ? 2.332 -25.625 4.227 1 97.5 187 SER B CA 1
ATOM 4229 C C . SER B 1 187 ? 3.59 -26.016 4.996 1 97.5 187 SER B C 1
ATOM 4231 O O . SER B 1 187 ? 3.619 -27.047 5.672 1 97.5 187 SER B O 1
ATOM 4233 N N . LYS B 1 188 ? 4.684 -25.234 4.875 1 98.44 188 LYS B N 1
ATOM 4234 C CA . LYS B 1 188 ? 5.914 -25.406 5.637 1 98.44 188 LYS B CA 1
ATOM 4235 C C . LYS B 1 188 ? 6.09 -24.312 6.672 1 98.44 188 LYS B C 1
ATOM 4237 O O . LYS B 1 188 ? 7.211 -24.016 7.102 1 98.44 188 LYS B O 1
ATOM 4242 N N . ILE B 1 189 ? 4.977 -23.672 7.02 1 98.31 189 ILE B N 1
ATOM 4243 C CA . ILE B 1 189 ? 5.023 -22.5 7.879 1 98.31 189 ILE B CA 1
ATOM 4244 C C . ILE B 1 189 ? 5.609 -22.859 9.234 1 98.31 189 ILE B C 1
ATOM 4246 O O . ILE B 1 189 ? 6.285 -22.047 9.875 1 98.31 189 ILE B O 1
ATOM 4250 N N . GLU B 1 190 ? 5.438 -24.109 9.703 1 98.25 190 GLU B N 1
ATOM 4251 C CA . GLU B 1 190 ? 5.926 -24.547 11.008 1 98.25 190 GLU B CA 1
ATOM 4252 C C . GLU B 1 190 ? 7.449 -24.547 11.062 1 98.25 190 GLU B C 1
ATOM 4254 O O . GLU B 1 190 ? 8.039 -24.484 12.141 1 98.25 190 GLU B O 1
ATOM 4259 N N . MET B 1 191 ? 8.086 -24.547 9.898 1 98.69 191 MET B N 1
ATOM 4260 C CA . MET B 1 191 ? 9.547 -24.562 9.828 1 98.69 191 MET B CA 1
ATOM 4261 C C . MET B 1 191 ? 10.117 -23.25 10.336 1 98.69 191 MET B C 1
ATOM 4263 O O . MET B 1 191 ? 11.305 -23.172 10.664 1 98.69 191 MET B O 1
ATOM 4267 N N . VAL B 1 192 ? 9.297 -22.219 10.445 1 98.81 192 VAL B N 1
ATOM 4268 C CA . VAL B 1 192 ? 9.742 -20.922 10.961 1 98.81 192 VAL B CA 1
ATOM 4269 C C . VAL B 1 192 ? 10.203 -21.078 12.406 1 98.81 192 VAL B C 1
ATOM 4271 O O . VAL B 1 192 ? 11.078 -20.344 12.867 1 98.81 192 VAL B O 1
ATOM 4274 N N . ARG B 1 193 ? 9.68 -22.031 13.125 1 98.38 193 ARG B N 1
ATOM 4275 C CA . ARG B 1 193 ? 10.055 -22.281 14.516 1 98.38 193 ARG B CA 1
ATOM 4276 C C . ARG B 1 193 ? 11.477 -22.812 14.609 1 98.38 193 ARG B C 1
ATOM 4278 O O . ARG B 1 193 ? 12.164 -22.594 15.609 1 98.38 193 ARG B O 1
ATOM 4285 N N . ASP B 1 194 ? 11.93 -23.484 13.547 1 98.06 194 ASP B N 1
ATOM 4286 C CA . ASP B 1 194 ? 13.234 -24.141 13.555 1 98.06 194 ASP B CA 1
ATOM 4287 C C . ASP B 1 194 ? 14.266 -23.312 12.797 1 98.06 194 ASP B C 1
ATOM 4289 O O . ASP B 1 194 ? 15.477 -23.469 13.008 1 98.06 194 ASP B O 1
ATOM 4293 N N . TYR B 1 195 ? 13.828 -22.5 11.891 1 98.56 195 TYR B N 1
ATOM 4294 C CA . TYR B 1 195 ? 14.711 -21.719 11.031 1 98.56 195 TYR B CA 1
ATOM 4295 C C . TYR B 1 195 ? 14.422 -20.219 11.156 1 98.56 195 TYR B C 1
ATOM 4297 O O . TYR B 1 195 ? 13.539 -19.703 10.461 1 98.56 195 TYR B O 1
ATOM 4305 N N . ASN B 1 196 ? 15.266 -19.484 11.844 1 98.25 196 ASN B N 1
ATOM 4306 C CA . ASN B 1 196 ? 15.062 -18.062 12.109 1 98.25 196 ASN B CA 1
ATOM 4307 C C . ASN B 1 196 ? 15.273 -17.234 10.852 1 98.25 196 ASN B C 1
ATOM 4309 O O . ASN B 1 196 ? 14.891 -16.062 10.812 1 98.25 196 ASN B O 1
ATOM 4313 N N . ASN B 1 197 ? 15.844 -17.875 9.836 1 98.75 197 ASN B N 1
ATOM 4314 C CA . ASN B 1 197 ? 16.125 -17.156 8.594 1 98.75 197 ASN B CA 1
ATOM 4315 C C . ASN B 1 197 ? 15.031 -17.391 7.551 1 98.75 197 ASN B C 1
ATOM 4317 O O . ASN B 1 197 ? 15.156 -16.969 6.406 1 98.75 197 ASN B O 1
ATOM 4321 N N . LEU B 1 198 ? 13.953 -18.109 7.918 1 98.88 198 LEU B N 1
ATOM 4322 C CA . LEU B 1 198 ? 12.859 -18.406 7.008 1 98.88 198 LEU B CA 1
ATOM 4323 C C . LEU B 1 198 ? 11.719 -17.406 7.172 1 98.88 198 LEU B C 1
ATOM 4325 O O . LEU B 1 198 ? 11.289 -17.125 8.289 1 98.88 198 LEU B O 1
ATOM 4329 N N . ILE B 1 199 ? 11.266 -16.797 6.105 1 98.94 199 ILE B N 1
ATOM 4330 C CA . ILE B 1 199 ? 10.125 -15.898 6.035 1 98.94 199 ILE B CA 1
ATOM 4331 C C . ILE B 1 199 ? 9.039 -16.516 5.156 1 98.94 199 ILE B C 1
ATOM 4333 O O . ILE B 1 199 ? 9.242 -16.703 3.955 1 98.94 199 ILE B O 1
ATOM 4337 N N . VAL B 1 200 ? 7.914 -16.812 5.715 1 98.94 200 VAL B N 1
ATOM 4338 C CA . VAL B 1 200 ? 6.809 -17.391 4.953 1 98.94 200 VAL B CA 1
ATOM 4339 C C . VAL B 1 200 ? 5.801 -16.297 4.613 1 98.94 200 VAL B C 1
ATOM 4341 O O . VAL B 1 200 ? 5.305 -15.594 5.5 1 98.94 200 VAL B O 1
ATOM 4344 N N . LEU B 1 201 ? 5.488 -16.125 3.342 1 98.81 201 LEU B N 1
ATOM 4345 C CA . LEU B 1 201 ? 4.543 -15.133 2.852 1 98.81 201 LEU B CA 1
ATOM 4346 C C . LEU B 1 201 ? 3.195 -15.773 2.533 1 98.81 201 LEU B C 1
ATOM 4348 O O . LEU B 1 201 ? 3.141 -16.875 1.971 1 98.81 201 LEU B O 1
ATOM 4352 N N . ARG B 1 202 ? 2.168 -15.07 2.881 1 98.38 202 ARG B N 1
ATOM 4353 C CA . ARG B 1 202 ? 0.81 -15.5 2.564 1 98.38 202 ARG B CA 1
ATOM 4354 C C . ARG B 1 202 ? -0.047 -14.32 2.119 1 98.38 202 ARG B C 1
ATOM 4356 O O . ARG B 1 202 ? 0.349 -13.164 2.277 1 98.38 202 ARG B O 1
ATOM 4363 N N . SER B 1 203 ? -1.144 -14.625 1.468 1 97 203 SER B N 1
ATOM 4364 C CA . SER B 1 203 ? -2.01 -13.625 0.861 1 97 203 SER B CA 1
ATOM 4365 C C . SER B 1 203 ? -3.479 -13.898 1.166 1 97 203 SER B C 1
ATOM 4367 O O . SER B 1 203 ? -3.877 -15.055 1.319 1 97 203 SER B O 1
ATOM 4369 N N . PHE B 1 204 ? -4.273 -12.875 1.235 1 98.69 204 PHE B N 1
ATOM 4370 C CA . PHE B 1 204 ? -5.719 -13.023 1.354 1 98.69 204 PHE B CA 1
ATOM 4371 C C . PHE B 1 204 ? -6.379 -13 -0.018 1 98.69 204 PHE B C 1
ATOM 4373 O O . PHE B 1 204 ? -7.594 -13.18 -0.131 1 98.69 204 PHE B O 1
ATOM 4380 N N . SER B 1 205 ? -5.652 -12.844 -1.062 1 98.12 205 SER B N 1
ATOM 4381 C CA . SER B 1 205 ? -6.191 -12.555 -2.385 1 98.12 205 SER B CA 1
ATOM 4382 C C . SER B 1 205 ? -6.789 -13.812 -3.023 1 98.12 205 SER B C 1
ATOM 4384 O O . SER B 1 205 ? -7.703 -13.719 -3.846 1 98.12 205 SER B O 1
ATOM 4386 N N . LYS B 1 206 ? -6.188 -14.992 -2.676 1 98.38 206 LYS B N 1
ATOM 4387 C CA . LYS B 1 206 ? -6.5 -16.203 -3.434 1 98.38 206 LYS B CA 1
ATOM 4388 C C . LYS B 1 206 ? -7.48 -17.094 -2.674 1 98.38 206 LYS B C 1
ATOM 4390 O O . LYS B 1 206 ? -8.68 -17.078 -2.943 1 98.38 206 LYS B O 1
ATOM 4395 N N . PHE B 1 207 ? -7.059 -17.719 -1.587 1 98.19 207 PHE B N 1
ATOM 4396 C CA . PHE B 1 207 ? -7.871 -18.625 -0.782 1 98.19 207 PHE B CA 1
ATOM 4397 C C . PHE B 1 207 ? -9.07 -17.891 -0.194 1 98.19 207 PHE B C 1
ATOM 4399 O O . PHE B 1 207 ? -10.219 -18.328 -0.362 1 98.19 207 PHE B O 1
ATOM 4406 N N . PHE B 1 208 ? -8.852 -16.641 0.347 1 98.69 208 PHE B N 1
ATOM 4407 C CA . PHE B 1 208 ? -9.898 -15.914 1.056 1 98.69 208 PHE B CA 1
ATOM 4408 C C . PHE B 1 208 ? -10.695 -15.039 0.095 1 98.69 208 PHE B C 1
ATOM 4410 O O . PHE B 1 208 ? -11.711 -14.453 0.477 1 98.69 208 PHE B O 1
ATOM 4417 N N . GLY B 1 209 ? -10.242 -14.898 -1.147 1 98.5 209 GLY B N 1
ATOM 4418 C CA . GLY B 1 209 ? -10.992 -14.156 -2.145 1 98.5 209 GLY B CA 1
ATOM 4419 C C . GLY B 1 209 ? -11.047 -12.664 -1.855 1 98.5 209 GLY B C 1
ATOM 4420 O O . GLY B 1 209 ? -12.086 -12.031 -2.047 1 98.5 209 GLY B O 1
ATOM 4421 N N . LEU B 1 210 ? -9.992 -12.125 -1.366 1 98.69 210 LEU B N 1
ATOM 4422 C CA . LEU B 1 210 ? -9.969 -10.703 -1.026 1 98.69 210 LEU B CA 1
ATOM 4423 C C . LEU B 1 210 ? -8.945 -9.961 -1.886 1 98.69 210 LEU B C 1
ATOM 4425 O O . LEU B 1 210 ? -8.258 -9.062 -1.398 1 98.69 210 LEU B O 1
ATOM 4429 N N . ALA B 1 211 ? -8.812 -10.375 -3.18 1 98.19 211 ALA B N 1
ATOM 4430 C CA . ALA B 1 211 ? -7.848 -9.742 -4.082 1 98.19 211 ALA B CA 1
ATOM 4431 C C . ALA B 1 211 ? -8.062 -8.234 -4.145 1 98.19 211 ALA B C 1
ATOM 4433 O O . ALA B 1 211 ? -7.098 -7.465 -4.195 1 98.19 211 ALA B O 1
ATOM 4434 N N . GLY B 1 212 ? -9.273 -7.793 -4.086 1 98 212 GLY B N 1
ATOM 4435 C CA . GLY B 1 212 ? -9.602 -6.383 -4.211 1 98 212 GLY B CA 1
ATOM 4436 C C . GLY B 1 212 ? -9.383 -5.605 -2.928 1 98 212 GLY B C 1
ATOM 4437 O O . GLY B 1 212 ? -9.547 -4.383 -2.898 1 98 212 GLY B O 1
ATOM 4438 N N . MET B 1 213 ? -9.016 -6.25 -1.826 1 98.44 213 MET B N 1
ATOM 4439 C CA . MET B 1 213 ? -8.883 -5.59 -0.53 1 98.44 213 MET B CA 1
ATOM 4440 C C . MET B 1 213 ? -7.414 -5.406 -0.162 1 98.44 213 MET B C 1
ATOM 4442 O O . MET B 1 213 ? -7.082 -4.602 0.711 1 98.44 213 MET B O 1
ATOM 4446 N N . ARG B 1 214 ? -6.516 -6.141 -0.744 1 97.69 214 ARG B N 1
ATOM 4447 C CA . ARG B 1 214 ? -5.066 -5.992 -0.691 1 97.69 214 ARG B CA 1
ATOM 4448 C C . ARG B 1 214 ? -4.543 -6.215 0.725 1 97.69 214 ARG B C 1
ATOM 4450 O O . ARG B 1 214 ? -4.012 -5.293 1.348 1 97.69 214 ARG B O 1
ATOM 4457 N N . VAL B 1 215 ? -4.598 -7.41 1.227 1 98.56 215 VAL B N 1
ATOM 4458 C CA . VAL B 1 215 ? -4.062 -7.781 2.533 1 98.56 215 VAL B CA 1
ATOM 4459 C C . VAL B 1 215 ? -3.135 -8.984 2.389 1 98.56 215 VAL B C 1
ATOM 4461 O O . VAL B 1 215 ? -3.461 -9.945 1.69 1 98.56 215 VAL B O 1
ATOM 4464 N N . GLY B 1 216 ? -1.985 -8.93 2.906 1 98.62 216 GLY B N 1
ATOM 4465 C CA . GLY B 1 216 ? -1.039 -10.023 3.023 1 98.62 216 GLY B CA 1
ATOM 4466 C C . GLY B 1 216 ? -0.33 -10.062 4.363 1 98.62 216 GLY B C 1
ATOM 4467 O O . GLY B 1 216 ? -0.479 -9.148 5.176 1 98.62 216 GLY B O 1
ATOM 4468 N N . TYR B 1 217 ? 0.354 -11.125 4.645 1 98.88 217 TYR B N 1
ATOM 4469 C CA . TYR B 1 217 ? 1.096 -11.219 5.898 1 98.88 217 TYR B CA 1
ATOM 4470 C C . TYR B 1 217 ? 2.303 -12.133 5.75 1 98.88 217 TYR B C 1
ATOM 4472 O O . TYR B 1 217 ? 2.377 -12.93 4.809 1 98.88 217 TYR B O 1
ATOM 4480 N N . ALA B 1 218 ? 3.256 -11.961 6.578 1 98.94 218 ALA B N 1
ATOM 4481 C CA . ALA B 1 218 ? 4.445 -12.797 6.695 1 98.94 218 ALA B CA 1
ATOM 4482 C C . ALA B 1 218 ? 4.578 -13.375 8.102 1 98.94 218 ALA B C 1
ATOM 4484 O O . ALA B 1 218 ? 4.207 -12.727 9.078 1 98.94 218 ALA B O 1
ATOM 4485 N N . VAL B 1 219 ? 4.957 -14.562 8.203 1 98.94 219 VAL B N 1
ATOM 4486 C CA . VAL B 1 219 ? 5.348 -15.195 9.461 1 98.94 219 VAL B CA 1
ATOM 4487 C C . VAL B 1 219 ? 6.848 -15.484 9.453 1 98.94 219 VAL B C 1
ATOM 4489 O O . VAL B 1 219 ? 7.352 -16.156 8.547 1 98.94 219 VAL B O 1
ATOM 4492 N N . CYS B 1 220 ? 7.578 -15 10.367 1 98.94 220 CYS B N 1
ATOM 4493 C CA . CYS B 1 220 ? 9.031 -15.078 10.438 1 98.94 220 CYS B CA 1
ATOM 4494 C C . CYS B 1 220 ? 9.531 -14.781 11.844 1 98.94 220 CYS B C 1
ATOM 4496 O O . CYS B 1 220 ? 8.734 -14.719 12.789 1 98.94 220 CYS B O 1
ATOM 4498 N N . SER B 1 221 ? 10.867 -14.742 12.062 1 98.81 221 SER B N 1
ATOM 4499 C CA . SER B 1 221 ? 11.406 -14.391 13.375 1 98.81 221 SER B CA 1
ATOM 4500 C C . SER B 1 221 ? 10.93 -13.016 13.82 1 98.81 221 SER B C 1
ATOM 4502 O O . SER B 1 221 ? 10.656 -12.148 12.992 1 98.81 221 SER B O 1
ATOM 4504 N N . ALA B 1 222 ? 10.82 -12.836 15.133 1 98.5 222 ALA B N 1
ATOM 4505 C CA . ALA B 1 222 ? 10.367 -11.562 15.688 1 98.5 222 ALA B CA 1
ATOM 4506 C C . ALA B 1 222 ? 11.242 -10.406 15.203 1 98.5 222 ALA B C 1
ATOM 4508 O O . ALA B 1 222 ? 10.742 -9.312 14.945 1 98.5 222 ALA B O 1
ATOM 4509 N N . GLU B 1 223 ? 12.5 -10.664 15.094 1 98 223 GLU B N 1
ATOM 4510 C CA . GLU B 1 223 ? 13.438 -9.641 14.656 1 98 223 GLU B CA 1
ATOM 4511 C C . GLU B 1 223 ? 13.141 -9.18 13.234 1 98 223 GLU B C 1
ATOM 4513 O O . GLU B 1 223 ? 13.102 -7.977 12.961 1 98 223 GLU B O 1
ATOM 4518 N N . ILE B 1 224 ? 12.93 -10.109 12.344 1 98.56 224 ILE B N 1
ATOM 4519 C CA . ILE B 1 224 ? 12.648 -9.773 10.953 1 98.56 224 ILE B CA 1
ATOM 4520 C C . ILE B 1 224 ? 11.273 -9.117 10.844 1 98.56 224 ILE B C 1
ATOM 4522 O O . ILE B 1 224 ? 11.102 -8.141 10.109 1 98.56 224 ILE B O 1
ATOM 4526 N N . ALA B 1 225 ? 10.297 -9.641 11.586 1 98.69 225 ALA B N 1
ATOM 4527 C CA . ALA B 1 225 ? 8.961 -9.055 11.578 1 98.69 225 ALA B CA 1
ATOM 4528 C C . ALA B 1 225 ? 9 -7.598 12.023 1 98.69 225 ALA B C 1
ATOM 4530 O O . ALA B 1 225 ? 8.375 -6.734 11.406 1 98.69 225 ALA B O 1
ATOM 4531 N N . GLU B 1 226 ? 9.719 -7.344 13.086 1 97.81 226 GLU B N 1
ATOM 4532 C CA . GLU B 1 226 ? 9.852 -5.977 13.586 1 97.81 226 GLU B CA 1
ATOM 4533 C C . GLU B 1 226 ? 10.492 -5.07 12.539 1 97.81 226 GLU B C 1
ATOM 4535 O O . GLU B 1 226 ? 10.07 -3.928 12.359 1 97.81 226 GLU B O 1
ATOM 4540 N N . ALA B 1 227 ? 11.5 -5.555 11.875 1 98.06 227 ALA B N 1
ATOM 4541 C CA . ALA B 1 227 ? 12.188 -4.785 10.836 1 98.06 227 ALA B CA 1
ATOM 4542 C C . ALA B 1 227 ? 11.234 -4.438 9.695 1 98.06 227 ALA B C 1
ATOM 4544 O O . ALA B 1 227 ? 11.227 -3.305 9.203 1 98.06 227 ALA B O 1
ATOM 4545 N N . ILE B 1 228 ? 10.43 -5.43 9.289 1 98.44 228 ILE B N 1
ATOM 4546 C CA . ILE B 1 228 ? 9.461 -5.203 8.227 1 98.44 228 ILE B CA 1
ATOM 4547 C C . ILE B 1 228 ? 8.453 -4.137 8.656 1 98.44 228 ILE B C 1
ATOM 4549 O O . ILE B 1 228 ? 8.148 -3.219 7.898 1 98.44 228 ILE B O 1
ATOM 4553 N N . GLU B 1 229 ? 8.008 -4.195 9.891 1 97.19 229 GLU B N 1
ATOM 4554 C CA . GLU B 1 229 ? 6.996 -3.281 10.414 1 97.19 229 GLU B CA 1
ATOM 4555 C C . GLU B 1 229 ? 7.523 -1.851 10.477 1 97.19 229 GLU B C 1
ATOM 4557 O O . GLU B 1 229 ? 6.762 -0.896 10.32 1 97.19 229 GLU B O 1
ATOM 4562 N N . LYS B 1 230 ? 8.805 -1.658 10.602 1 95.44 230 LYS B N 1
ATOM 4563 C CA . LYS B 1 230 ? 9.422 -0.338 10.695 1 95.44 230 LYS B CA 1
ATOM 4564 C C . LYS B 1 230 ? 9.398 0.375 9.344 1 95.44 230 LYS B C 1
ATOM 4566 O O . LYS B 1 230 ? 9.367 1.606 9.289 1 95.44 230 LYS B O 1
ATOM 4571 N N . VAL B 1 231 ? 9.328 -0.465 8.273 1 96.31 231 VAL B N 1
ATOM 4572 C CA . VAL B 1 231 ? 9.602 0.196 6.996 1 96.31 231 VAL B CA 1
ATOM 4573 C C . VAL B 1 231 ? 8.383 0.091 6.09 1 96.31 231 VAL B C 1
ATOM 4575 O O . VAL B 1 231 ? 8.312 0.762 5.055 1 96.31 231 VAL B O 1
ATOM 4578 N N . ARG B 1 232 ? 7.418 -0.757 6.527 1 96.75 232 ARG B N 1
ATOM 4579 C CA . ARG B 1 232 ? 6.211 -0.842 5.711 1 96.75 232 ARG B CA 1
ATOM 4580 C C . ARG B 1 232 ? 5.414 0.458 5.773 1 96.75 232 ARG B C 1
ATOM 4582 O O . ARG B 1 232 ? 5.699 1.328 6.598 1 96.75 232 ARG B O 1
ATOM 4589 N N . LEU B 1 233 ? 4.512 0.613 4.855 1 95.62 233 LEU B N 1
ATOM 4590 C CA . LEU B 1 233 ? 3.627 1.771 4.887 1 95.62 233 LEU B CA 1
ATOM 4591 C C . LEU B 1 233 ? 2.834 1.812 6.191 1 95.62 233 LEU B C 1
ATOM 4593 O O . LEU B 1 233 ? 2.217 0.816 6.578 1 95.62 233 LEU B O 1
ATOM 4597 N N . PRO B 1 234 ? 2.801 2.877 6.953 1 91.62 234 PRO B N 1
ATOM 4598 C CA . PRO B 1 234 ? 2.09 2.939 8.234 1 91.62 234 PRO B CA 1
ATOM 4599 C C . PRO B 1 234 ? 0.591 2.682 8.086 1 91.62 234 PRO B C 1
ATOM 4601 O O . PRO B 1 234 ? -0.024 2.08 8.977 1 91.62 234 PRO B O 1
ATOM 4604 N N . PHE B 1 235 ? -0.07 3.018 7.094 1 93.25 235 PHE B N 1
ATOM 4605 C CA . PHE B 1 235 ? -1.504 2.863 6.883 1 93.25 235 PHE B CA 1
ATOM 4606 C C . PHE B 1 235 ? -1.787 2.213 5.535 1 93.25 235 PHE B C 1
ATOM 4608 O O . PHE B 1 235 ? -2.771 2.549 4.871 1 93.25 235 PHE B O 1
ATOM 4615 N N . GLY B 1 236 ? -0.932 1.282 5.246 1 95.75 236 GLY B N 1
ATOM 4616 C CA . GLY B 1 236 ? -1.043 0.758 3.893 1 95.75 236 GLY B CA 1
ATOM 4617 C C . GLY B 1 236 ? -2.271 -0.109 3.688 1 95.75 236 GLY B C 1
ATOM 4618 O O . GLY B 1 236 ? -2.793 -0.2 2.576 1 95.75 236 GLY B O 1
ATOM 4619 N N . ILE B 1 237 ? -2.717 -0.817 4.707 1 98.06 237 ILE B N 1
ATOM 4620 C CA . ILE B 1 237 ? -3.93 -1.627 4.637 1 98.06 237 ILE B CA 1
ATOM 4621 C C . ILE B 1 237 ? -5.137 -0.779 5.027 1 98.06 237 ILE B C 1
ATOM 4623 O O . ILE B 1 237 ? -5.188 -0.225 6.125 1 98.06 237 ILE B O 1
ATOM 4627 N N . SER B 1 238 ? -6.062 -0.653 4.121 1 98 238 SER B N 1
ATOM 4628 C CA . SER B 1 238 ? -7.223 0.202 4.348 1 98 238 SER B CA 1
ATOM 4629 C C . SER B 1 238 ? -8.086 -0.327 5.492 1 98 238 SER B C 1
ATOM 4631 O O . SER B 1 238 ? -7.977 -1.498 5.863 1 98 238 SER B O 1
ATOM 4633 N N . TYR B 1 239 ? -8.883 0.564 6.047 1 97.88 239 TYR B N 1
ATOM 4634 C CA . TYR B 1 239 ? -9.727 0.194 7.18 1 97.88 239 TYR B CA 1
ATOM 4635 C C . TYR B 1 239 ? -10.68 -0.936 6.805 1 97.88 239 TYR B C 1
ATOM 4637 O O . TYR B 1 239 ? -10.75 -1.951 7.504 1 97.88 239 TYR B O 1
ATOM 4645 N N . PRO B 1 240 ? -11.422 -0.848 5.664 1 98.62 240 PRO B N 1
ATOM 4646 C CA . PRO B 1 240 ? -12.297 -1.964 5.305 1 98.62 240 PRO B CA 1
ATOM 4647 C C . PRO B 1 240 ? -11.531 -3.26 5.055 1 98.62 240 PRO B C 1
ATOM 4649 O O . PRO B 1 240 ? -12.055 -4.348 5.309 1 98.62 240 PRO B O 1
ATOM 4652 N N . ALA B 1 241 ? -10.336 -3.152 4.523 1 98.75 241 ALA B N 1
ATOM 4653 C CA . ALA B 1 241 ? -9.523 -4.34 4.285 1 98.75 241 ALA B CA 1
ATOM 4654 C C . ALA B 1 241 ? -9.219 -5.07 5.594 1 98.75 241 ALA B C 1
ATOM 4656 O O . ALA B 1 241 ? -9.258 -6.301 5.645 1 98.75 241 ALA B O 1
ATOM 4657 N N . VAL B 1 242 ? -8.898 -4.32 6.652 1 98.62 242 VAL B N 1
ATOM 4658 C CA . VAL B 1 242 ? -8.656 -4.906 7.965 1 98.62 242 VAL B CA 1
ATOM 4659 C C . VAL B 1 242 ? -9.891 -5.664 8.438 1 98.62 242 VAL B C 1
ATOM 4661 O O . VAL B 1 242 ? -9.805 -6.828 8.828 1 98.62 242 VAL B O 1
ATOM 4664 N N . GLU B 1 243 ? -11.047 -5.016 8.32 1 98.75 243 GLU B N 1
ATOM 4665 C CA . GLU B 1 243 ? -12.289 -5.594 8.805 1 98.75 243 GLU B CA 1
ATOM 4666 C C . GLU B 1 243 ? -12.656 -6.852 8.023 1 98.75 243 GLU B C 1
ATOM 4668 O O . GLU B 1 243 ? -13.078 -7.855 8.609 1 98.75 243 GLU B O 1
ATOM 4673 N N . THR B 1 244 ? -12.484 -6.805 6.734 1 98.88 244 THR B N 1
ATOM 4674 C CA . THR B 1 244 ? -12.852 -7.949 5.906 1 98.88 244 THR B CA 1
ATOM 4675 C C . THR B 1 244 ? -11.875 -9.102 6.121 1 98.88 244 THR B C 1
ATOM 4677 O O . THR B 1 244 ? -12.273 -10.266 6.105 1 98.88 244 THR B O 1
ATOM 4680 N N . ALA B 1 245 ? -10.602 -8.805 6.301 1 98.94 245 ALA B N 1
ATOM 4681 C CA . ALA B 1 245 ? -9.609 -9.852 6.562 1 98.94 245 ALA B CA 1
ATOM 4682 C C . ALA B 1 245 ? -9.922 -10.586 7.863 1 98.94 245 ALA B C 1
ATOM 4684 O O . ALA B 1 245 ? -9.891 -11.82 7.91 1 98.94 245 ALA B O 1
ATOM 4685 N N . ILE B 1 246 ? -10.234 -9.82 8.93 1 98.88 246 ILE B N 1
ATOM 4686 C CA . ILE B 1 246 ? -10.578 -10.414 10.219 1 98.88 246 ILE B CA 1
ATOM 4687 C C . ILE B 1 246 ? -11.828 -11.281 10.07 1 98.88 246 ILE B C 1
ATOM 4689 O O . ILE B 1 246 ? -11.867 -12.406 10.57 1 98.88 246 ILE B O 1
ATOM 4693 N N . ALA B 1 247 ? -12.836 -10.766 9.344 1 98.88 247 ALA B N 1
ATOM 4694 C CA . ALA B 1 247 ? -14.07 -11.508 9.117 1 98.88 247 ALA B CA 1
ATOM 4695 C C . ALA B 1 247 ? -13.797 -12.797 8.336 1 98.88 247 ALA B C 1
ATOM 4697 O O . ALA B 1 247 ? -14.43 -13.828 8.594 1 98.88 247 ALA B O 1
ATOM 4698 N N . ALA B 1 248 ? -12.906 -12.758 7.383 1 98.88 248 ALA B N 1
ATOM 4699 C CA . ALA B 1 248 ? -12.555 -13.938 6.598 1 98.88 248 ALA B CA 1
ATOM 4700 C C . ALA B 1 248 ? -11.945 -15.023 7.48 1 98.88 248 ALA B C 1
ATOM 4702 O O . ALA B 1 248 ? -12.289 -16.203 7.352 1 98.88 248 ALA B O 1
ATOM 4703 N N . LEU B 1 249 ? -11.078 -14.594 8.383 1 98.81 249 LEU B N 1
ATOM 4704 C CA . LEU B 1 249 ? -10.43 -15.531 9.297 1 98.81 249 LEU B CA 1
ATOM 4705 C C . LEU B 1 249 ? -11.453 -16.188 10.219 1 98.81 249 LEU B C 1
ATOM 4707 O O . LEU B 1 249 ? -11.258 -17.312 10.672 1 98.81 249 LEU B O 1
ATOM 4711 N N . ARG B 1 250 ? -12.539 -15.516 10.477 1 98.25 250 ARG B N 1
ATOM 4712 C CA . ARG B 1 250 ? -13.602 -16.047 11.32 1 98.25 250 ARG B CA 1
ATOM 4713 C C . ARG B 1 250 ? -14.547 -16.938 10.523 1 98.25 250 ARG B C 1
ATOM 4715 O O . ARG B 1 250 ? -15.414 -17.594 11.094 1 98.25 250 ARG B O 1
ATOM 4722 N N . SER B 1 251 ? -14.367 -16.953 9.227 1 98.44 251 SER B N 1
ATOM 4723 C CA . SER B 1 251 ? -15.25 -17.719 8.336 1 98.44 251 SER B CA 1
ATOM 4724 C C . SER B 1 251 ? -14.5 -18.875 7.691 1 98.44 251 SER B C 1
ATOM 4726 O O . SER B 1 251 ? -14.734 -19.203 6.523 1 98.44 251 SER B O 1
ATOM 4728 N N . LEU B 1 252 ? -13.641 -19.484 8.406 1 98.06 252 LEU B N 1
ATOM 4729 C CA . LEU B 1 252 ? -12.734 -20.469 7.836 1 98.06 252 LEU B CA 1
ATOM 4730 C C . LEU B 1 252 ? -13.508 -21.656 7.27 1 98.06 252 LEU B C 1
ATOM 4732 O O . LEU B 1 252 ? -13.125 -22.234 6.246 1 98.06 252 LEU B O 1
ATOM 4736 N N . ASP B 1 253 ? -14.578 -22.062 7.91 1 98.31 253 ASP B N 1
ATOM 4737 C CA . ASP B 1 253 ? -15.359 -23.203 7.438 1 98.31 253 ASP B CA 1
ATOM 4738 C C . ASP B 1 253 ? -15.906 -22.953 6.035 1 98.31 253 ASP B C 1
ATOM 4740 O O . ASP B 1 253 ? -15.906 -23.844 5.191 1 98.31 253 ASP B O 1
ATOM 4744 N N . TYR B 1 254 ? -16.359 -21.766 5.809 1 98.69 254 TYR B N 1
ATOM 4745 C CA . TYR B 1 254 ? -16.844 -21.391 4.484 1 98.69 254 TYR B CA 1
ATOM 4746 C C . TYR B 1 254 ? -15.742 -21.516 3.439 1 98.69 254 TYR B C 1
ATOM 4748 O O . TYR B 1 254 ? -15.945 -22.125 2.387 1 98.69 254 TYR B O 1
ATOM 4756 N N . TYR B 1 255 ? -14.609 -21 3.723 1 98.5 255 TYR B N 1
ATOM 4757 C CA . TYR B 1 255 ? -13.531 -20.969 2.744 1 98.5 255 TYR B CA 1
ATOM 4758 C C . TYR B 1 255 ? -12.945 -22.344 2.514 1 98.5 255 TYR B C 1
ATOM 4760 O O . TYR B 1 255 ? -12.508 -22.672 1.406 1 98.5 255 TYR B O 1
ATOM 4768 N N . LYS B 1 256 ? -12.945 -23.188 3.529 1 98.12 256 LYS B N 1
ATOM 4769 C CA . LYS B 1 256 ? -12.523 -24.578 3.348 1 98.12 256 LYS B CA 1
ATOM 4770 C C . LYS B 1 256 ? -13.445 -25.312 2.369 1 98.12 256 LYS B C 1
ATOM 4772 O O . LYS B 1 256 ? -12.977 -26.094 1.537 1 98.12 256 LYS B O 1
ATOM 4777 N N . LYS B 1 257 ? -14.719 -25.031 2.48 1 98.56 257 LYS B N 1
ATOM 4778 C CA . LYS B 1 257 ? -15.672 -25.625 1.548 1 98.56 257 LYS B CA 1
ATOM 4779 C C . LYS B 1 257 ? -15.445 -25.109 0.128 1 98.56 257 LYS B C 1
ATOM 4781 O O . LYS B 1 257 ? -15.508 -25.891 -0.833 1 98.56 257 LYS B O 1
ATOM 4786 N N . VAL B 1 258 ? -15.234 -23.844 0.006 1 98.44 258 VAL B N 1
ATOM 4787 C CA . VAL B 1 258 ? -14.953 -23.234 -1.291 1 98.44 258 VAL B CA 1
ATOM 4788 C C . VAL B 1 258 ? -13.68 -23.844 -1.883 1 98.44 258 VAL B C 1
ATOM 4790 O O . VAL B 1 258 ? -13.648 -24.188 -3.064 1 98.44 258 VAL B O 1
ATOM 4793 N N . ARG B 1 259 ? -12.672 -23.953 -1.042 1 98.12 259 ARG B N 1
ATOM 4794 C CA . ARG B 1 259 ? -11.414 -24.578 -1.46 1 98.12 259 ARG B CA 1
ATOM 4795 C C . ARG B 1 259 ? -11.641 -25.984 -2.002 1 98.12 259 ARG B C 1
ATOM 4797 O O . ARG B 1 259 ? -11.125 -26.328 -3.066 1 98.12 259 ARG B O 1
ATOM 4804 N N . ASP B 1 260 ? -12.414 -26.766 -1.273 1 98.31 260 ASP B N 1
ATOM 4805 C CA . ASP B 1 260 ? -12.688 -28.125 -1.701 1 98.31 260 ASP B CA 1
ATOM 4806 C C . ASP B 1 260 ? -13.367 -28.156 -3.068 1 98.31 260 ASP B C 1
ATOM 4808 O O . ASP B 1 260 ? -13.062 -29 -3.906 1 98.31 260 ASP B O 1
ATOM 4812 N N . ARG B 1 261 ? -14.289 -27.188 -3.311 1 98.5 261 ARG B N 1
ATOM 4813 C CA . ARG B 1 261 ? -14.961 -27.078 -4.598 1 98.5 261 ARG B CA 1
ATOM 4814 C C . ARG B 1 261 ? -13.969 -26.719 -5.703 1 98.5 261 ARG B C 1
ATOM 4816 O O . ARG B 1 261 ? -14.023 -27.281 -6.797 1 98.5 261 ARG B O 1
ATOM 4823 N N . ILE B 1 262 ? -13.094 -25.812 -5.418 1 98.69 262 ILE B N 1
ATOM 4824 C CA . ILE B 1 262 ? -12.102 -25.359 -6.395 1 98.69 262 ILE B CA 1
ATOM 4825 C C . ILE B 1 262 ? -11.148 -26.5 -6.73 1 98.69 262 ILE B C 1
ATOM 4827 O O . ILE B 1 262 ? -10.82 -26.719 -7.898 1 98.69 262 ILE B O 1
ATOM 4831 N N . VAL B 1 263 ? -10.711 -27.234 -5.711 1 98.56 263 VAL B N 1
ATOM 4832 C CA . VAL B 1 263 ? -9.758 -28.328 -5.902 1 98.56 263 VAL B CA 1
ATOM 4833 C C . VAL B 1 263 ? -10.398 -29.422 -6.734 1 98.56 263 VAL B C 1
ATOM 4835 O O . VAL B 1 263 ? -9.766 -29.984 -7.633 1 98.56 263 VAL B O 1
ATOM 4838 N N . ARG B 1 264 ? -11.625 -29.734 -6.438 1 98.5 264 ARG B N 1
ATOM 4839 C CA . ARG B 1 264 ? -12.344 -30.734 -7.23 1 98.5 264 ARG B CA 1
ATOM 4840 C C . ARG B 1 264 ? -12.461 -30.281 -8.688 1 98.5 264 ARG B C 1
ATOM 4842 O O . ARG B 1 264 ? -12.25 -31.078 -9.602 1 98.5 264 ARG B O 1
ATOM 4849 N N . GLU B 1 265 ? -12.852 -29.016 -8.859 1 98.69 265 GLU B N 1
ATOM 4850 C CA . GLU B 1 265 ? -12.984 -28.484 -10.211 1 98.69 265 GLU B CA 1
ATOM 4851 C C . GLU B 1 265 ? -11.641 -28.422 -10.922 1 98.69 265 GLU B C 1
ATOM 4853 O O . GLU B 1 265 ? -11.562 -28.609 -12.141 1 98.69 265 GLU B O 1
ATOM 4858 N N . ARG B 1 266 ? -10.578 -28.109 -10.211 1 98.75 266 ARG B N 1
ATOM 4859 C CA . ARG B 1 266 ? -9.227 -28.109 -10.75 1 98.75 266 ARG B CA 1
ATOM 4860 C C . ARG B 1 266 ? -8.883 -29.469 -11.375 1 98.75 266 ARG B C 1
ATOM 4862 O O . ARG B 1 266 ? -8.391 -29.531 -12.5 1 98.75 266 ARG B O 1
ATOM 4869 N N . GLU B 1 267 ? -9.172 -30.516 -10.609 1 98.62 267 GLU B N 1
ATOM 4870 C CA . GLU B 1 267 ? -8.867 -31.859 -11.094 1 98.62 267 GLU B CA 1
ATOM 4871 C C . GLU B 1 267 ? -9.695 -32.219 -12.32 1 98.62 267 GLU B C 1
ATOM 4873 O O . GLU B 1 267 ? -9.188 -32.812 -13.273 1 98.62 267 GLU B O 1
ATOM 4878 N N . ARG B 1 268 ? -10.945 -31.828 -12.281 1 98.75 268 ARG B N 1
ATOM 4879 C CA . ARG B 1 268 ? -11.797 -32.062 -13.445 1 98.75 268 ARG B CA 1
ATOM 4880 C C . ARG B 1 268 ? -11.281 -31.281 -14.656 1 98.75 268 ARG B C 1
ATOM 4882 O O . ARG B 1 268 ? -11.234 -31.828 -15.766 1 98.75 268 ARG B O 1
ATOM 4889 N N . LEU B 1 269 ? -10.961 -30 -14.469 1 98.81 269 LEU B N 1
ATOM 4890 C CA . LEU B 1 269 ? -10.438 -29.156 -15.531 1 98.81 269 LEU B CA 1
ATOM 4891 C C . LEU B 1 269 ? -9.188 -29.766 -16.156 1 98.81 269 LEU B C 1
ATOM 4893 O O . LEU B 1 269 ? -9.039 -29.797 -17.375 1 98.81 269 LEU B O 1
ATOM 4897 N N . ILE B 1 270 ? -8.281 -30.25 -15.281 1 98.75 270 ILE B N 1
ATOM 4898 C CA . ILE B 1 270 ? -7.047 -30.875 -15.734 1 98.75 270 ILE B CA 1
ATOM 4899 C C . ILE B 1 270 ? -7.375 -32.062 -16.625 1 98.75 270 ILE B C 1
ATOM 4901 O O . ILE B 1 270 ? -6.82 -32.188 -17.719 1 98.75 270 ILE B O 1
ATOM 4905 N N . GLU B 1 271 ? -8.25 -32.906 -16.219 1 98.62 271 GLU B N 1
ATOM 4906 C CA . GLU B 1 271 ? -8.633 -34.062 -16.969 1 98.62 271 GLU B CA 1
ATOM 4907 C C . GLU B 1 271 ? -9.219 -33.688 -18.328 1 98.62 271 GLU B C 1
ATOM 4909 O O . GLU B 1 271 ? -8.883 -34.312 -19.344 1 98.62 271 GLU B O 1
ATOM 4914 N N . LYS B 1 272 ? -10.07 -32.719 -18.344 1 98.69 272 LYS B N 1
ATOM 4915 C CA . LYS B 1 272 ? -10.711 -32.281 -19.578 1 98.69 272 LYS B CA 1
ATOM 4916 C C . LYS B 1 272 ? -9.703 -31.641 -20.516 1 98.69 272 LYS B C 1
ATOM 4918 O O . LYS B 1 272 ? -9.773 -31.828 -21.734 1 98.69 272 LYS B O 1
ATOM 4923 N N . LEU B 1 273 ? -8.828 -30.844 -20 1 98.69 273 LEU B N 1
ATOM 4924 C CA . LEU B 1 273 ? -7.809 -30.188 -20.812 1 98.69 273 LEU B CA 1
ATOM 4925 C C . LEU B 1 273 ? -6.887 -31.234 -21.453 1 98.69 273 LEU B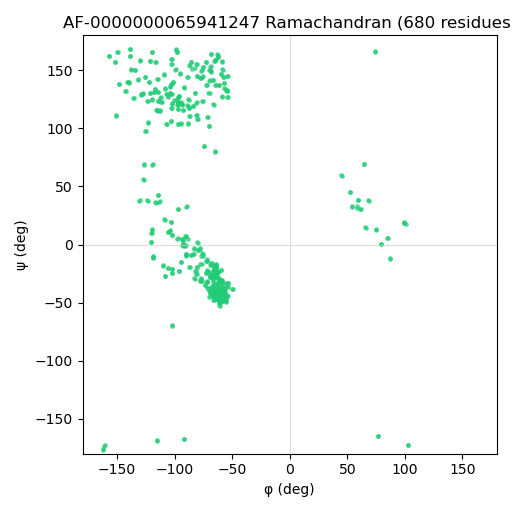 C 1
ATOM 4927 O O . LEU B 1 273 ? -6.406 -31.031 -22.578 1 98.69 273 LEU B O 1
ATOM 4931 N N . LYS B 1 274 ? -6.641 -32.312 -20.719 1 98.25 274 LYS B N 1
ATOM 4932 C CA . LYS B 1 274 ? -5.766 -33.375 -21.219 1 98.25 274 LYS B CA 1
ATOM 4933 C C . LYS B 1 274 ? -6.352 -34.062 -22.469 1 98.25 274 LYS B C 1
ATOM 4935 O O . LYS B 1 274 ? -5.625 -34.656 -23.234 1 98.25 274 LYS B O 1
ATOM 4940 N N . GLU B 1 275 ? -7.605 -33.875 -22.656 1 98 275 GLU B N 1
ATOM 4941 C CA . GLU B 1 275 ? -8.273 -34.469 -23.828 1 98 275 GLU B CA 1
ATOM 4942 C C . GLU B 1 275 ? -7.973 -33.656 -25.078 1 98 275 GLU B C 1
ATOM 4944 O O . GLU B 1 275 ? -8.211 -34.125 -26.203 1 98 275 GLU B O 1
ATOM 4949 N N . ILE B 1 276 ? -7.52 -32.5 -24.938 1 97.88 276 ILE B N 1
ATOM 4950 C CA . ILE B 1 276 ? -7.184 -31.641 -26.078 1 97.88 276 ILE B CA 1
ATOM 4951 C C . ILE B 1 276 ? -5.75 -31.922 -26.516 1 97.88 276 ILE B C 1
ATOM 4953 O O . ILE B 1 276 ? -4.801 -31.609 -25.812 1 97.88 276 ILE B O 1
ATOM 4957 N N . GLU B 1 277 ? -5.512 -32.375 -27.672 1 96.19 277 GLU B N 1
ATOM 4958 C CA . GLU B 1 277 ? -4.281 -33 -28.156 1 96.19 277 GLU B CA 1
ATOM 4959 C C . GLU B 1 277 ? -3.131 -32 -28.188 1 96.19 277 GLU B C 1
ATOM 4961 O O . GLU B 1 277 ? -1.976 -32.344 -27.969 1 96.19 277 GLU B O 1
ATOM 4966 N N . TRP B 1 278 ? -3.412 -30.781 -28.5 1 97.12 278 TRP B N 1
ATOM 4967 C CA . TRP B 1 278 ? -2.33 -29.828 -28.719 1 97.12 278 TRP B CA 1
ATOM 4968 C C . TRP B 1 278 ? -1.962 -29.125 -27.406 1 97.12 278 TRP B C 1
ATOM 4970 O O . TRP B 1 278 ? -1.152 -28.203 -27.391 1 97.12 278 TRP B O 1
ATOM 4980 N N . LEU B 1 279 ? -2.592 -29.594 -26.281 1 97.81 279 LEU B N 1
ATOM 4981 C CA . LEU B 1 279 ? -2.262 -29.062 -24.969 1 97.81 279 LEU B CA 1
ATOM 4982 C C . LEU B 1 279 ? -1.458 -30.062 -24.156 1 97.81 279 LEU B C 1
ATOM 4984 O O . LEU B 1 279 ? -1.796 -31.25 -24.125 1 97.81 279 LEU B O 1
ATOM 4988 N N . GLU B 1 280 ? -0.351 -29.641 -23.594 1 97.19 280 GLU B N 1
ATOM 4989 C CA . GLU B 1 280 ? 0.33 -30.344 -22.516 1 97.19 280 GLU B CA 1
ATOM 4990 C C . GLU B 1 280 ? -0.052 -29.766 -21.156 1 97.19 280 GLU B C 1
ATOM 4992 O O . GLU B 1 280 ? 0.216 -28.594 -20.875 1 97.19 280 GLU B O 1
ATOM 4997 N N . VAL B 1 281 ? -0.661 -30.531 -20.359 1 98.06 281 VAL B N 1
ATOM 4998 C CA . VAL B 1 281 ? -1.244 -30.047 -19.109 1 98.06 281 VAL B CA 1
ATOM 4999 C C . VAL B 1 281 ? -0.353 -30.438 -17.938 1 98.06 281 VAL B C 1
ATOM 5001 O O . VAL B 1 281 ? 0.05 -31.609 -17.828 1 98.06 281 VAL B O 1
ATOM 5004 N N . TYR B 1 282 ? 0.009 -29.547 -17.062 1 97 282 TYR B N 1
ATOM 5005 C CA . TYR B 1 282 ? 0.814 -29.797 -15.883 1 97 282 TYR B CA 1
ATOM 5006 C C . TYR B 1 282 ? -0.071 -30.016 -14.656 1 97 282 TYR B C 1
ATOM 5008 O O . TYR B 1 282 ? -1.188 -29.484 -14.594 1 97 282 TYR B O 1
ATOM 5016 N N . PRO B 1 283 ? 0.398 -30.875 -13.75 1 96.81 283 PRO B N 1
ATOM 5017 C CA . PRO B 1 283 ? -0.328 -30.938 -12.477 1 96.81 283 PRO B CA 1
ATOM 5018 C C . PRO B 1 283 ? -0.294 -29.625 -11.711 1 96.81 283 PRO B C 1
ATOM 5020 O O . PRO B 1 283 ? 0.509 -28.734 -12.023 1 96.81 283 PRO B O 1
ATOM 5023 N N . SER B 1 284 ? -1.208 -29.531 -10.758 1 98.25 284 SER B N 1
ATOM 5024 C CA . SER B 1 284 ? -1.246 -28.281 -9.992 1 98.25 284 SER B CA 1
ATOM 5025 C C . SER B 1 284 ? -1.697 -28.531 -8.555 1 98.25 284 SER B C 1
ATOM 5027 O O . SER B 1 284 ? -2.594 -29.344 -8.312 1 98.25 284 SER B O 1
ATOM 5029 N N . ASP B 1 285 ? -1.018 -27.859 -7.648 1 98.44 285 ASP B N 1
ATOM 5030 C CA . ASP B 1 285 ? -1.413 -27.828 -6.242 1 98.44 285 ASP B CA 1
ATOM 5031 C C . ASP B 1 285 ? -2.027 -26.469 -5.887 1 98.44 285 ASP B C 1
ATOM 5033 O O . ASP B 1 285 ? -2.215 -26.156 -4.711 1 98.44 285 ASP B O 1
ATOM 5037 N N . ALA B 1 286 ? -2.33 -25.609 -6.848 1 98.5 286 ALA B N 1
ATOM 5038 C CA . ALA B 1 286 ? -2.838 -24.25 -6.664 1 98.5 286 ALA B CA 1
ATOM 5039 C C . ALA B 1 286 ? -4.254 -24.109 -7.211 1 98.5 286 ALA B C 1
ATOM 5041 O O . ALA B 1 286 ? -4.953 -25.109 -7.398 1 98.5 286 ALA B O 1
ATOM 5042 N N . ASN B 1 287 ? -4.766 -22.922 -7.328 1 98.75 287 ASN B N 1
ATOM 5043 C CA . ASN B 1 287 ? -6.09 -22.688 -7.902 1 98.75 287 ASN B CA 1
ATOM 5044 C C . ASN B 1 287 ? -6.004 -22.312 -9.375 1 98.75 287 ASN B C 1
ATOM 5046 O O . ASN B 1 287 ? -6.797 -21.5 -9.859 1 98.75 287 ASN B O 1
ATOM 5050 N N . PHE B 1 288 ? -5.027 -22.797 -10.039 1 98.81 288 PHE B N 1
ATOM 5051 C CA . PHE B 1 288 ? -4.816 -22.578 -11.469 1 98.81 288 PHE B CA 1
ATOM 5052 C C . PHE B 1 288 ? -4.121 -23.781 -12.102 1 98.81 288 PHE B C 1
ATOM 5054 O O . PHE B 1 288 ? -3.604 -24.656 -11.391 1 98.81 288 PHE B O 1
ATOM 5061 N N . VAL B 1 289 ? -4.141 -23.844 -13.422 1 98.62 289 VAL B N 1
ATOM 5062 C CA . VAL B 1 289 ? -3.502 -24.906 -14.195 1 98.62 289 VAL B CA 1
ATOM 5063 C C . VAL B 1 289 ? -2.615 -24.297 -15.273 1 98.62 289 VAL B C 1
ATOM 5065 O O . VAL B 1 289 ? -3.027 -23.359 -15.977 1 98.62 289 VAL B O 1
ATOM 5068 N N . LEU B 1 290 ? -1.404 -24.781 -15.289 1 98.38 290 LEU B N 1
ATOM 5069 C CA . LEU B 1 290 ? -0.507 -24.391 -16.375 1 98.38 290 LEU B CA 1
ATOM 5070 C C . LEU B 1 290 ? -0.594 -25.375 -17.531 1 98.38 290 LEU B C 1
ATOM 5072 O O . LEU B 1 290 ? -0.594 -26.594 -17.328 1 98.38 290 LEU B O 1
ATOM 5076 N N . VAL B 1 291 ? -0.67 -24.844 -18.766 1 98.06 291 VAL B N 1
ATOM 5077 C CA . VAL B 1 291 ? -0.665 -25.688 -19.969 1 98.06 291 VAL B CA 1
ATOM 5078 C C . VAL B 1 291 ? 0.327 -25.141 -20.984 1 98.06 291 VAL B C 1
ATOM 5080 O O . VAL B 1 291 ? 0.506 -23.922 -21.094 1 98.06 291 VAL B O 1
ATOM 5083 N N . LYS B 1 292 ? 0.973 -25.969 -21.625 1 97 292 LYS B N 1
ATOM 5084 C CA . LYS B 1 292 ? 1.758 -25.609 -22.797 1 97 292 LYS B CA 1
ATOM 5085 C C . LYS B 1 292 ? 0.952 -25.812 -24.078 1 97 292 LYS B C 1
ATOM 5087 O O . LYS B 1 292 ? 0.433 -26.891 -24.328 1 97 292 LYS B O 1
ATOM 5092 N N . ALA B 1 293 ? 0.81 -24.75 -24.828 1 96.62 293 ALA B N 1
ATOM 5093 C CA . ALA B 1 293 ? 0.035 -24.797 -26.062 1 96.62 293 ALA B CA 1
ATOM 5094 C C . ALA B 1 293 ? 0.946 -24.984 -27.281 1 96.62 293 ALA B C 1
ATOM 5096 O O . ALA B 1 293 ? 1.833 -24.172 -27.531 1 96.62 293 ALA B O 1
ATOM 5097 N N . ASN B 1 294 ? 0.778 -26.016 -28.016 1 94.69 294 ASN B N 1
ATOM 5098 C CA . ASN B 1 294 ? 1.499 -26.25 -29.266 1 94.69 294 ASN B CA 1
ATOM 5099 C C . ASN B 1 294 ? 0.754 -25.656 -30.453 1 94.69 294 ASN B C 1
ATOM 5101 O O . ASN B 1 294 ? 0.635 -26.312 -31.5 1 94.69 294 ASN B O 1
ATOM 5105 N N . LYS B 1 295 ? 0.11 -24.625 -30.234 1 94.25 295 LYS B N 1
ATOM 5106 C CA . LYS B 1 295 ? -0.658 -23.859 -31.219 1 94.25 295 LYS B CA 1
ATOM 5107 C C . LYS B 1 295 ? -0.476 -22.359 -31 1 94.25 295 LYS B C 1
ATOM 5109 O O . LYS B 1 295 ? -0.45 -21.875 -29.875 1 94.25 295 LYS B O 1
ATOM 5114 N N . GLU B 1 296 ? -0.346 -21.641 -32.094 1 92.94 296 GLU B N 1
ATOM 5115 C CA . GLU B 1 296 ? -0.092 -20.203 -32 1 92.94 296 GLU B CA 1
ATOM 5116 C C . GLU B 1 296 ? -1.388 -19.422 -31.781 1 92.94 296 GLU B C 1
ATOM 5118 O O . GLU B 1 296 ? -2.463 -19.875 -32.188 1 92.94 296 GLU B O 1
ATOM 5123 N N . GLY B 1 297 ? -1.295 -18.266 -31.125 1 94.69 297 GLY B N 1
ATOM 5124 C CA . GLY B 1 297 ? -2.377 -17.297 -31.062 1 94.69 297 GLY B CA 1
ATOM 5125 C C . GLY B 1 297 ? -3.496 -17.703 -30.125 1 94.69 297 GLY B C 1
ATOM 5126 O O . GLY B 1 297 ? -4.617 -17.203 -30.219 1 94.69 297 GLY B O 1
ATOM 5127 N N . VAL B 1 298 ? -3.244 -18.719 -29.297 1 96.81 298 VAL B N 1
ATOM 5128 C CA . VAL B 1 298 ? -4.297 -19.297 -28.469 1 96.81 298 VAL B CA 1
ATOM 5129 C C . VAL B 1 298 ? -4.832 -18.234 -27.5 1 96.81 298 VAL B C 1
ATOM 5131 O O . VAL B 1 298 ? -6.043 -18.141 -27.297 1 96.81 298 VAL B O 1
ATOM 5134 N N . VAL B 1 299 ? -3.992 -17.391 -26.922 1 96.25 299 VAL B N 1
ATOM 5135 C CA . VAL B 1 299 ? -4.391 -16.375 -25.953 1 96.25 299 VAL B CA 1
ATOM 5136 C C . VAL B 1 299 ? -5.301 -15.352 -26.641 1 96.25 299 VAL B C 1
ATOM 5138 O O . VAL B 1 299 ? -6.359 -15.008 -26.109 1 96.25 299 VAL B O 1
ATOM 5141 N N . GLU B 1 300 ? -4.895 -14.891 -27.797 1 95.06 300 GLU B N 1
ATOM 5142 C CA . GLU B 1 300 ? -5.676 -13.914 -28.547 1 95.06 300 GLU B CA 1
ATOM 5143 C C . GLU B 1 300 ? -7.02 -14.492 -28.984 1 95.06 300 GLU B C 1
ATOM 5145 O O . GLU B 1 300 ? -8.047 -13.82 -28.906 1 95.06 300 GLU B O 1
ATOM 5150 N N . LYS B 1 301 ? -6.996 -15.711 -29.484 1 96.69 301 LYS B N 1
ATOM 5151 C CA . LYS B 1 301 ? -8.227 -16.375 -29.922 1 96.69 301 LYS B CA 1
ATOM 5152 C C . LYS B 1 301 ? -9.203 -16.547 -28.766 1 96.69 301 LYS B C 1
ATOM 5154 O O . LYS B 1 301 ? -10.414 -16.391 -28.938 1 96.69 301 LYS B O 1
ATOM 5159 N N . LEU B 1 302 ? -8.68 -16.953 -27.609 1 97.19 302 LEU B N 1
ATOM 5160 C CA . LEU B 1 302 ? -9.539 -17.094 -26.438 1 97.19 302 LEU B CA 1
ATOM 5161 C C . LEU B 1 302 ? -10.141 -15.742 -26.047 1 97.19 302 LEU B C 1
ATOM 5163 O O . LEU B 1 302 ? -11.312 -15.672 -25.672 1 97.19 302 LEU B O 1
ATOM 5167 N N . ALA B 1 303 ? -9.305 -14.695 -26.109 1 95.38 303 ALA B N 1
ATOM 5168 C CA . ALA B 1 303 ? -9.805 -13.352 -25.812 1 95.38 303 ALA B CA 1
ATOM 5169 C C . ALA B 1 303 ? -10.961 -12.984 -26.75 1 95.38 303 ALA B C 1
ATOM 5171 O O . ALA B 1 303 ? -11.953 -12.398 -26.312 1 95.38 303 ALA B O 1
ATOM 5172 N N . GLU B 1 304 ? -10.82 -13.281 -27.984 1 94.44 304 GLU B N 1
ATOM 5173 C CA . GLU B 1 304 ? -11.875 -13.039 -28.969 1 94.44 304 GLU B CA 1
ATOM 5174 C C . GLU B 1 304 ? -13.148 -13.789 -28.609 1 94.44 304 GLU B C 1
ATOM 5176 O O . GLU B 1 304 ? -14.258 -13.328 -28.891 1 94.44 304 GLU B O 1
ATOM 5181 N N . LYS B 1 305 ? -12.945 -14.898 -27.984 1 95.69 305 LYS B N 1
ATOM 5182 C CA . LYS B 1 305 ? -14.078 -15.742 -27.625 1 95.69 305 LYS B CA 1
ATOM 5183 C C . LYS B 1 305 ? -14.594 -15.383 -26.234 1 95.69 305 LYS B C 1
ATOM 5185 O O . LYS B 1 305 ? -15.5 -16.047 -25.703 1 95.69 305 LYS B O 1
ATOM 5190 N N . GLY B 1 306 ? -13.961 -14.414 -25.562 1 95.81 306 GLY B N 1
ATOM 5191 C CA . GLY B 1 306 ? -14.5 -13.898 -24.312 1 95.81 306 GLY B CA 1
ATOM 5192 C C . GLY B 1 306 ? -13.805 -14.469 -23.078 1 95.81 306 GLY B C 1
ATOM 5193 O O . GLY B 1 306 ? -14.344 -14.422 -21.984 1 95.81 306 GLY B O 1
ATOM 5194 N N . PHE B 1 307 ? -12.625 -15.023 -23.297 1 97.75 307 PHE B N 1
ATOM 5195 C CA . PHE B 1 307 ? -11.883 -15.555 -22.156 1 97.75 307 PHE B CA 1
ATOM 5196 C C . PHE B 1 307 ? -10.531 -14.875 -22.031 1 97.75 307 PHE B C 1
ATOM 5198 O O . PHE B 1 307 ? -9.789 -14.758 -23 1 97.75 307 PHE B O 1
ATOM 5205 N N . ILE B 1 308 ? -10.25 -14.43 -20.828 1 97.44 308 ILE B N 1
ATOM 5206 C CA . ILE B 1 308 ? -8.922 -13.906 -20.531 1 97.44 308 ILE B CA 1
ATOM 5207 C C . ILE B 1 308 ? -8.117 -14.945 -19.75 1 97.44 308 ILE B C 1
ATOM 5209 O O . ILE B 1 308 ? -8.555 -15.406 -18.688 1 97.44 308 ILE B O 1
ATOM 5213 N N . VAL B 1 309 ? -7.066 -15.406 -20.266 1 97.75 309 VAL B N 1
ATOM 5214 C CA . VAL B 1 309 ? -6.121 -16.312 -19.609 1 97.75 309 VAL B CA 1
ATOM 5215 C C . VAL B 1 309 ? -4.746 -15.648 -19.547 1 97.75 309 VAL B C 1
ATOM 5217 O O . VAL B 1 309 ? -4.508 -14.625 -20.188 1 97.75 309 VAL B O 1
ATOM 5220 N N . ARG B 1 310 ? -3.914 -16.203 -18.75 1 96.94 310 ARG B N 1
ATOM 5221 C CA . ARG B 1 310 ? -2.613 -15.578 -18.547 1 96.94 310 ARG B CA 1
ATOM 5222 C C . ARG B 1 310 ? -1.567 -16.156 -19.484 1 96.94 310 ARG B C 1
ATOM 5224 O O . ARG B 1 310 ? -1.315 -17.375 -19.484 1 96.94 310 ARG B O 1
ATOM 5231 N N . ASP B 1 311 ? -0.991 -15.281 -20.297 1 95.5 311 ASP B N 1
ATOM 5232 C CA . ASP B 1 311 ? 0.233 -15.664 -21 1 95.5 311 ASP B CA 1
ATOM 5233 C C . ASP B 1 311 ? 1.407 -15.773 -20.031 1 95.5 311 ASP B C 1
ATOM 5235 O O . ASP B 1 311 ? 1.987 -14.758 -19.625 1 95.5 311 ASP B O 1
ATOM 5239 N N . ALA B 1 312 ? 1.78 -16.953 -19.656 1 93.44 312 ALA B N 1
ATOM 5240 C CA . ALA B 1 312 ? 2.783 -17.188 -18.625 1 93.44 312 ALA B CA 1
ATOM 5241 C C . ALA B 1 312 ? 4.184 -17.281 -19.219 1 93.44 312 ALA B C 1
ATOM 5243 O O . ALA B 1 312 ? 5.16 -17.516 -18.5 1 93.44 312 ALA B O 1
ATOM 5244 N N . SER B 1 313 ? 4.301 -17 -20.484 1 86.31 313 SER B N 1
ATOM 5245 C CA . SER B 1 313 ? 5.605 -17.062 -21.141 1 86.31 313 SER B CA 1
ATOM 5246 C C . SER B 1 313 ? 6.555 -16.016 -20.578 1 86.31 313 SER B C 1
ATOM 5248 O O . SER B 1 313 ? 7.773 -16.203 -20.609 1 86.31 313 SER B O 1
ATOM 5250 N N . VAL B 1 314 ? 6.031 -15 -20.031 1 82.38 314 VAL B N 1
ATOM 5251 C CA . VAL B 1 314 ? 6.824 -13.883 -19.516 1 82.38 314 VAL B CA 1
ATOM 5252 C C . VAL B 1 314 ? 7.438 -14.258 -18.172 1 82.38 314 VAL B C 1
ATOM 5254 O O . VAL B 1 314 ? 8.281 -13.523 -17.641 1 82.38 314 VAL B O 1
ATOM 5257 N N . MET B 1 315 ? 7.105 -15.445 -17.688 1 86.81 315 MET B N 1
ATOM 5258 C CA . MET B 1 315 ? 7.543 -15.852 -16.359 1 86.81 315 MET B CA 1
ATOM 5259 C C . MET B 1 315 ? 8.711 -16.828 -16.438 1 86.81 315 MET B C 1
ATOM 5261 O O . MET B 1 315 ? 8.891 -17.656 -15.547 1 86.81 315 MET B O 1
ATOM 5265 N N . GLY B 1 316 ? 9.398 -16.859 -17.594 1 85.38 316 GLY B N 1
ATOM 5266 C CA . GLY B 1 316 ? 10.625 -17.625 -17.719 1 85.38 316 GLY B CA 1
ATOM 5267 C C . GLY B 1 316 ? 10.422 -18.969 -18.375 1 85.38 316 GLY B C 1
ATOM 5268 O O . GLY B 1 316 ? 11.203 -19.906 -18.156 1 85.38 316 GLY B O 1
ATOM 5269 N N . LEU B 1 317 ? 9.344 -19.141 -19.078 1 90.25 317 LEU B N 1
ATOM 5270 C CA . LEU B 1 317 ? 9.039 -20.391 -19.766 1 90.25 317 LEU B CA 1
ATOM 5271 C C . LEU B 1 317 ? 9.305 -20.281 -21.266 1 90.25 317 LEU B C 1
ATOM 5273 O O . LEU B 1 317 ? 9.047 -19.234 -21.859 1 90.25 317 LEU B O 1
ATOM 5277 N N . GLU B 1 318 ? 9.883 -21.312 -21.797 1 87.44 318 GLU B N 1
ATOM 5278 C CA . GLU B 1 318 ? 10.117 -21.375 -23.234 1 87.44 318 GLU B CA 1
ATOM 5279 C C . GLU B 1 318 ? 8.922 -21.969 -23.969 1 87.44 318 GLU B C 1
ATOM 5281 O O . GLU B 1 318 ? 8.477 -23.062 -23.641 1 87.44 318 GLU B O 1
ATOM 5286 N N . GLY B 1 319 ? 8.453 -21.219 -24.891 1 90.44 319 GLY B N 1
ATOM 5287 C CA . GLY B 1 319 ? 7.25 -21.625 -25.609 1 90.44 319 GLY B CA 1
ATOM 5288 C C . GLY B 1 319 ? 6.012 -20.891 -25.141 1 90.44 319 GLY B C 1
ATOM 5289 O O . GLY B 1 319 ? 6.109 -19.906 -24.406 1 90.44 319 GLY B O 1
ATOM 5290 N N . LEU B 1 320 ? 4.867 -21.375 -25.688 1 94.25 320 LEU B N 1
ATOM 5291 C CA . LEU B 1 320 ? 3.623 -20.719 -25.281 1 94.25 320 LEU B CA 1
ATOM 5292 C C . LEU B 1 320 ? 2.979 -21.453 -24.109 1 94.25 320 LEU B C 1
ATOM 5294 O O . LEU B 1 320 ? 2.441 -22.547 -24.281 1 94.25 320 LEU B O 1
ATOM 5298 N N . TYR B 1 321 ? 3.088 -20.906 -23.016 1 96.38 321 TYR B N 1
ATOM 5299 C CA . TYR B 1 321 ? 2.449 -21.406 -21.797 1 96.38 321 TYR B CA 1
ATOM 5300 C C . TYR B 1 321 ? 1.3 -20.5 -21.375 1 96.38 321 TYR B C 1
ATOM 5302 O O . TYR B 1 321 ? 1.41 -19.281 -21.438 1 96.38 321 TYR B O 1
ATOM 5310 N N . ILE B 1 322 ? 0.245 -21.109 -21.062 1 97.69 322 ILE B N 1
ATOM 5311 C CA . ILE B 1 322 ? -0.955 -20.422 -20.594 1 97.69 322 ILE B CA 1
ATOM 5312 C C . ILE B 1 322 ? -1.315 -20.906 -19.188 1 97.69 322 ILE B C 1
ATOM 5314 O O . ILE B 1 322 ? -1.373 -22.109 -18.922 1 97.69 322 ILE B O 1
ATOM 5318 N N . ARG B 1 323 ? -1.43 -19.984 -18.297 1 98.25 323 ARG B N 1
ATOM 5319 C CA . ARG B 1 323 ? -1.942 -20.312 -16.969 1 98.25 323 ARG B CA 1
ATOM 5320 C C . ARG B 1 323 ? -3.432 -20 -16.875 1 98.25 323 ARG B C 1
ATOM 5322 O O . ARG B 1 323 ? -3.854 -18.859 -17.141 1 98.25 323 ARG B O 1
ATOM 5329 N N . ILE B 1 324 ? -4.195 -20.922 -16.484 1 98.69 324 ILE B N 1
ATOM 5330 C CA . ILE B 1 324 ? -5.648 -20.812 -16.453 1 98.69 324 ILE B CA 1
ATOM 5331 C C . ILE B 1 324 ? -6.133 -20.891 -15 1 98.69 324 ILE B C 1
ATOM 5333 O O . ILE B 1 324 ? -5.992 -21.938 -14.352 1 98.69 324 ILE B O 1
ATOM 5337 N N . THR B 1 325 ? -6.707 -19.844 -14.523 1 98.75 325 THR B N 1
ATOM 5338 C CA . THR B 1 325 ? -7.344 -19.859 -13.211 1 98.75 325 THR B CA 1
ATOM 5339 C C . THR B 1 325 ? -8.531 -20.828 -13.203 1 98.75 325 THR B C 1
ATOM 5341 O O . THR B 1 325 ? -9.297 -20.891 -14.164 1 98.75 325 THR B O 1
ATOM 5344 N N . VAL B 1 326 ? -8.664 -21.609 -12.148 1 98.81 326 VAL B N 1
ATOM 5345 C CA . VAL B 1 326 ? -9.836 -22.469 -12.008 1 98.81 326 VAL B CA 1
ATOM 5346 C C . VAL B 1 326 ? -11.07 -21.625 -11.711 1 98.81 326 VAL B C 1
ATOM 5348 O O . VAL B 1 326 ? -11.164 -21 -10.648 1 98.81 326 VAL B O 1
ATOM 5351 N N . GLY B 1 327 ? -11.984 -21.516 -12.664 1 98.31 327 GLY B N 1
ATOM 5352 C CA . GLY B 1 327 ? -13.219 -20.766 -12.492 1 98.31 327 GLY B CA 1
ATOM 5353 C C . GLY B 1 327 ? -14.367 -21.625 -11.992 1 98.31 327 GLY B C 1
ATOM 5354 O O . GLY B 1 327 ? -14.148 -22.688 -11.414 1 98.31 327 GLY B O 1
ATOM 5355 N N . LYS B 1 328 ? -15.531 -21.109 -12.047 1 97.94 328 LYS B N 1
ATOM 5356 C CA . LYS B 1 328 ? -16.734 -21.922 -11.82 1 97.94 328 LYS B CA 1
ATOM 5357 C C . LYS B 1 328 ? -16.891 -22.984 -12.906 1 97.94 328 LYS B C 1
ATOM 5359 O O . LYS B 1 328 ? -16.359 -22.844 -14 1 97.94 328 LYS B O 1
ATOM 5364 N N . ARG B 1 329 ? -17.625 -24 -12.547 1 97.94 329 ARG B N 1
ATOM 5365 C CA . ARG B 1 329 ? -17.781 -25.141 -13.453 1 97.94 329 ARG B CA 1
ATOM 5366 C C . ARG B 1 329 ? -18.281 -24.672 -14.82 1 97.94 329 ARG B C 1
ATOM 5368 O O . ARG B 1 329 ? -17.75 -25.109 -15.852 1 97.94 329 ARG B O 1
ATOM 5375 N N . GLU B 1 330 ? -19.266 -23.766 -14.867 1 98.06 330 GLU B N 1
ATOM 5376 C CA . GLU B 1 330 ? -19.859 -23.281 -16.109 1 98.06 330 GLU B CA 1
ATOM 5377 C C . GLU B 1 330 ? -18.828 -22.531 -16.953 1 98.06 330 GLU B C 1
ATOM 5379 O O . GLU B 1 330 ? -18.781 -22.672 -18.172 1 98.06 330 GLU B O 1
ATOM 5384 N N . ASP B 1 331 ? -18.062 -21.703 -16.312 1 98.06 331 ASP B N 1
ATOM 5385 C CA . ASP B 1 331 ? -17.016 -20.953 -17 1 98.06 331 ASP B CA 1
ATOM 5386 C C . ASP B 1 331 ? -15.945 -21.891 -17.562 1 98.06 331 ASP B C 1
ATOM 5388 O O . ASP B 1 331 ? -15.477 -21.703 -18.688 1 98.06 331 ASP B O 1
ATOM 5392 N N . ASN B 1 332 ? -15.578 -22.906 -16.766 1 98.56 332 ASN B N 1
ATOM 5393 C CA . ASN B 1 332 ? -14.586 -23.875 -17.203 1 98.56 332 ASN B CA 1
ATOM 5394 C C . ASN B 1 332 ? -15.086 -24.688 -18.391 1 98.56 332 ASN B C 1
ATOM 5396 O O . ASN B 1 332 ? -14.328 -24.984 -19.312 1 98.56 332 ASN B O 1
ATOM 5400 N N . ASP B 1 333 ? -16.344 -25.062 -18.344 1 98.56 333 ASP B N 1
ATOM 5401 C CA . ASP B 1 333 ? -16.922 -25.812 -19.453 1 98.56 333 ASP B CA 1
ATOM 5402 C C . ASP B 1 333 ? -16.875 -25 -20.734 1 98.56 333 ASP B C 1
ATOM 5404 O O . ASP B 1 333 ? -16.531 -25.516 -21.797 1 98.56 333 ASP B O 1
ATOM 5408 N N . ARG B 1 334 ? -17.266 -23.734 -20.625 1 98.31 334 ARG B N 1
ATOM 5409 C CA . ARG B 1 334 ? -17.25 -22.844 -21.797 1 98.31 334 ARG B CA 1
ATOM 5410 C C . ARG B 1 334 ? -15.828 -22.656 -22.312 1 98.31 334 ARG B C 1
ATOM 5412 O O . ARG B 1 334 ? -15.609 -22.578 -23.516 1 98.31 334 ARG B O 1
ATOM 5419 N N . LEU B 1 335 ? -14.898 -22.562 -21.422 1 98.5 335 LEU B N 1
ATOM 5420 C CA . LEU B 1 335 ? -13.508 -22.438 -21.812 1 98.5 335 LEU B CA 1
ATOM 5421 C C . LEU B 1 335 ? -13.039 -23.672 -22.578 1 98.5 335 LEU B C 1
ATOM 5423 O O . LEU B 1 335 ? -12.359 -23.547 -23.609 1 98.5 335 LEU B O 1
ATOM 5427 N N . ILE B 1 336 ? -13.367 -24.859 -22.078 1 98.38 336 ILE B N 1
ATOM 5428 C CA . ILE B 1 336 ? -12.984 -26.109 -22.703 1 98.38 336 ILE B CA 1
ATOM 5429 C C . ILE B 1 336 ? -13.562 -26.188 -24.125 1 98.38 336 ILE B C 1
ATOM 5431 O O . ILE B 1 336 ? -12.867 -26.562 -25.062 1 98.38 336 ILE B O 1
ATOM 5435 N N . GLU B 1 337 ? -14.781 -25.766 -24.219 1 98.12 337 GLU B N 1
ATOM 5436 C CA . GLU B 1 337 ? -15.414 -25.734 -25.531 1 98.12 337 GLU B CA 1
ATOM 5437 C C . GLU B 1 337 ? -14.695 -24.781 -26.484 1 98.12 337 GLU B C 1
ATOM 5439 O O . GLU B 1 337 ? -14.469 -25.094 -27.656 1 98.12 337 GLU B O 1
ATOM 5444 N N . ALA B 1 338 ? -14.422 -23.625 -25.969 1 98 338 ALA B N 1
ATOM 5445 C CA . ALA B 1 338 ? -13.695 -22.641 -26.766 1 98 338 ALA B CA 1
ATOM 5446 C C . ALA B 1 338 ? -12.344 -23.188 -27.234 1 98 338 ALA B C 1
ATOM 5448 O O . ALA B 1 338 ? -11.938 -22.969 -28.375 1 98 338 ALA B O 1
ATOM 5449 N N . LEU B 1 339 ? -11.672 -23.906 -26.375 1 98.19 339 LEU B N 1
ATOM 5450 C CA . LEU B 1 339 ? -10.367 -24.484 -26.688 1 98.19 339 LEU B CA 1
ATOM 5451 C C . LEU B 1 339 ? -10.5 -25.578 -27.75 1 98.19 339 LEU B C 1
ATOM 5453 O O . LEU B 1 339 ? -9.648 -25.703 -28.625 1 98.19 339 LEU B O 1
ATOM 5457 N N . ARG B 1 340 ? -11.531 -26.312 -27.672 1 97.19 340 ARG B N 1
ATOM 5458 C CA . ARG B 1 340 ? -11.773 -27.375 -28.641 1 97.19 340 ARG B CA 1
ATOM 5459 C C . ARG B 1 340 ? -12.039 -26.797 -30.031 1 97.19 340 ARG B C 1
ATOM 5461 O O . ARG B 1 340 ? -11.664 -27.391 -31.047 1 97.19 340 ARG B O 1
ATOM 5468 N N . GLU B 1 341 ? -12.594 -25.625 -30.016 1 96.44 341 GLU B N 1
ATOM 5469 C CA . GLU B 1 341 ? -12.914 -24.969 -31.281 1 96.44 341 GLU B CA 1
ATOM 5470 C C . GLU B 1 341 ? -11.672 -24.359 -31.922 1 96.44 341 GLU B C 1
ATOM 5472 O O . GLU B 1 341 ? -11.625 -24.141 -33.125 1 96.44 341 GLU B O 1
ATOM 5477 N N . ILE B 1 342 ? -10.797 -23.953 -31.156 1 94.88 342 ILE B N 1
ATOM 5478 C CA . ILE B 1 342 ? -9.547 -23.391 -31.656 1 94.88 342 ILE B CA 1
ATOM 5479 C C . ILE B 1 342 ? -8.703 -24.484 -32.281 1 94.88 342 ILE B C 1
ATOM 5481 O O . ILE B 1 342 ? -8.094 -24.281 -33.344 1 94.88 342 ILE B O 1
#

Radius of gyration: 25.47 Å; Cα contacts (8 Å, |Δi|>4): 1509; chains: 2; bounding box: 50×68×65 Å

Sequence (684 aa):
MRDVVRFINPYDPGLFPEDFPDKEVVNLSSNENPYEPSEEVREAYLRAVKYIPRYPKADYARLKKALAEYTGFEVENIAVGCGASELISCICNVLLEELDRVVIPMPSYTLYSIYAMLRSASISFPVFEGYRVDPDVIAEERPKLVFLCSPNNPTGNSLSREIVQKVAESAEYVVLDEAYVEFSDDSKIEMVRDYNNLIVLRSFSKFFGLAGMRVGYAVCSAEIAEAIEKVRLPFGISYPAVETAIAALRSLDYYKKVRDRIVRERERLIEKLKEIEWLEVYPSDANFVLVKANKEGVVEKLAEKGFIVRDASVMGLEGLYIRITVGKREDNDRLIEALREIMRDVVRFINPYDPGLFPEDFPDKEVVNLSSNENPYEPSEEVREAYLRAVKYIPRYPKADYARLKKALAEYTGFEVENIAVGCGASELISCICNVLLEELDRVVIPMPSYTLYSIYAMLRSASISFPVFEGYRVDPDVIAEERPKLVFLCSPNNPTGNSLSREIVQKVAESAEYVVLDEAYVEFSDDSKIEMVRDYNNLIVLRSFSKFFGLAGMRVGYAVCSAEIAEAIEKVRLPFGISYPAVETAIAALRSLDYYKKVRDRIVRERERLIEKLKEIEWLEVYPSDANFVLVKANKEGVVEKLAEKGFIVRDASVMGLEGLYIRITVGKREDNDRLIEALREI